Protein AF-A0A350EQJ4-F1 (afdb_monomer_lite)

Sequence (395 aa):
MIFDGDCDFCRFWIERWRRWAPAEMDFAPFQDESLRSRFPEITVERCERAVQLVGTDGRVLSGAEAVFQSVAATRWLGWLARAYRAIPLVAPTTERAYAFVASHRPAFSRINRCIWGTNPEPPRYERTTVCFIRAVALVFLVAFVSLWTQIHGLVGEQGILPAERFMTAVGPYFDQNGAGLGRYWRLPTLGWLAAGDGALHFYCLLGVIGSLAVLAGWFPAIGLFVCWLTYLSLTLLGQDFLSFQWDILLLETGFLACLVAPWSSRLKVSAGVRMFGGILLVRWLLFRLMLESGVVKLTSGDLTWRNLTALQFHFETQPLPTWLGWHAHHLPQWLLKSATVVMYGIELVVPLLIFAPRRLRLFAASVLALFQLAIMATGNYGFFNVLTLVLCLAL

Foldseek 3Di:
DEAAPVQLQGVLVVVLVCVQFDPPDDYDYPPDPVVCVVCVVDDPVQRLQFGWDQDPVRDIDTWVLNVLVRCCPRPVSVVSNVCCVPPPPNVVVRRVVRNVCSVVRVVVSVVCCQFANSHSDDDDLLVLLLLLLLLLLVLLLLVLVVCLVCVCQQAAPVHPNDLLVVLVVVVVVCVVVVCVVVSCVVQVAPVPVPRHPVVLNVLSVLSNVLSVCVNVFFQSLVSLVSSLRSLSNCLSSSPPNNPDPQSVLSNQSSVLSSQLADRDGGRGDDDDPSNVVSLVSLLVSLLCVLQVVLVCLVVVPDVCLVVLNVQLCCLVPDAAFDPVSVVSNPDDRVVSSVVSVVSNCLRNPLSVQCPGHDVSNVVSLVSLLVVLVVCVNTHDPDCRSVSSNSSSSSD

Structure (mmCIF, N/CA/C/O backbone):
data_AF-A0A350EQJ4-F1
#
_entry.id   AF-A0A350EQJ4-F1
#
loop_
_atom_site.group_PDB
_atom_site.id
_atom_site.type_symbol
_atom_site.label_atom_id
_atom_site.label_alt_id
_atom_site.label_comp_id
_atom_site.label_asym_id
_atom_site.label_entity_id
_atom_site.label_seq_id
_atom_site.pdbx_PDB_ins_code
_atom_site.Cartn_x
_atom_site.Cartn_y
_atom_site.Cartn_z
_atom_site.occupancy
_atom_site.B_iso_or_equiv
_atom_site.auth_seq_id
_atom_site.auth_comp_id
_atom_site.auth_asym_id
_atom_site.auth_atom_id
_atom_site.pdbx_PDB_model_num
ATOM 1 N N . MET A 1 1 ? -17.393 10.376 34.094 1.00 89.31 1 MET A N 1
ATOM 2 C CA . MET A 1 1 ? -18.390 9.564 33.366 1.00 89.31 1 MET A CA 1
ATOM 3 C C . MET A 1 1 ? -18.598 8.260 34.099 1.00 89.31 1 MET A C 1
ATOM 5 O O . MET A 1 1 ? -17.638 7.560 34.404 1.00 89.31 1 MET A O 1
ATOM 9 N N . ILE A 1 2 ? -19.859 7.973 34.379 1.00 91.25 2 ILE A N 1
ATOM 10 C CA . ILE A 1 2 ? -20.321 6.782 35.072 1.00 91.25 2 ILE A CA 1
ATOM 11 C C . ILE A 1 2 ? -20.882 5.818 34.029 1.00 91.25 2 ILE A C 1
ATOM 13 O O . ILE A 1 2 ? -21.624 6.227 33.131 1.00 91.25 2 ILE A O 1
ATOM 17 N N . PHE A 1 3 ? -20.494 4.551 34.116 1.00 91.50 3 PHE A N 1
ATOM 18 C CA . PHE A 1 3 ? -20.873 3.519 33.154 1.00 91.50 3 PHE A CA 1
ATOM 19 C C . PHE A 1 3 ? -21.178 2.193 33.851 1.00 91.50 3 PHE A C 1
ATOM 21 O O . PHE A 1 3 ? -20.878 2.009 35.026 1.00 91.50 3 PHE A O 1
ATOM 28 N N . ASP A 1 4 ? -21.769 1.263 33.107 1.00 90.44 4 ASP A N 1
ATOM 29 C CA . ASP A 1 4 ? -22.032 -0.094 33.579 1.00 90.44 4 ASP A CA 1
ATOM 30 C C . ASP A 1 4 ? -20.752 -0.939 33.576 1.00 90.44 4 ASP A C 1
ATOM 32 O O . ASP A 1 4 ? -20.253 -1.330 32.514 1.00 90.44 4 ASP A O 1
ATOM 36 N N . GLY A 1 5 ? -20.224 -1.187 34.778 1.00 86.31 5 GLY A N 1
ATOM 37 C CA . GLY A 1 5 ? -19.010 -1.954 35.012 1.00 86.31 5 GLY A CA 1
ATOM 38 C C . GLY A 1 5 ? -19.145 -3.442 34.716 1.00 86.31 5 GLY A C 1
ATOM 39 O O . GLY A 1 5 ? -18.130 -4.057 34.407 1.00 86.31 5 GLY A O 1
ATOM 40 N N . ASP A 1 6 ? -20.351 -4.011 34.727 1.00 88.19 6 ASP A N 1
ATOM 41 C CA . ASP A 1 6 ? -20.592 -5.437 34.467 1.00 88.19 6 ASP A CA 1
ATOM 42 C C . ASP A 1 6 ? -20.811 -5.730 32.977 1.00 88.19 6 ASP A C 1
ATOM 44 O O . ASP A 1 6 ? -20.616 -6.855 32.507 1.00 88.19 6 ASP A O 1
ATOM 48 N N . CYS A 1 7 ? -21.131 -4.702 32.190 1.00 87.94 7 CYS A N 1
ATOM 49 C CA . CYS A 1 7 ? -21.315 -4.818 30.752 1.00 87.94 7 CYS A CA 1
ATOM 50 C C . CYS A 1 7 ? -19.981 -4.861 29.984 1.00 87.94 7 CYS A C 1
ATOM 52 O O . CYS A 1 7 ? -19.273 -3.858 29.855 1.00 87.94 7 CYS A O 1
ATOM 54 N N . ASP A 1 8 ? -19.697 -6.002 29.345 1.00 87.25 8 ASP A N 1
ATOM 55 C CA . ASP A 1 8 ? -18.541 -6.194 28.450 1.00 87.25 8 ASP A CA 1
ATOM 56 C C . ASP A 1 8 ? -18.416 -5.111 27.370 1.00 87.25 8 ASP A C 1
ATOM 58 O O . ASP A 1 8 ? -17.316 -4.642 27.072 1.00 87.25 8 ASP A O 1
ATOM 62 N N . PHE A 1 9 ? -19.542 -4.720 26.763 1.00 88.75 9 PHE A N 1
ATOM 63 C CA . PHE A 1 9 ? -19.559 -3.702 25.714 1.00 88.75 9 PHE A CA 1
ATOM 64 C C . PHE A 1 9 ? -19.152 -2.334 26.274 1.00 88.75 9 PHE A C 1
ATOM 66 O O . PHE A 1 9 ? -18.303 -1.662 25.689 1.00 88.75 9 PHE A O 1
ATOM 73 N N . CYS A 1 10 ? -19.715 -1.944 27.422 1.00 87.75 10 CYS A N 1
ATOM 74 C CA . CYS A 1 10 ? -19.405 -0.676 28.079 1.00 87.75 10 CYS A CA 1
ATOM 75 C C . CYS A 1 10 ? -17.935 -0.632 28.506 1.00 87.75 10 CYS A C 1
ATOM 77 O O . CYS A 1 10 ? -17.233 0.308 28.140 1.00 87.75 10 CYS A O 1
ATOM 79 N N . ARG A 1 11 ? -17.442 -1.680 29.182 1.00 89.94 11 ARG A N 1
ATOM 80 C CA . ARG A 1 11 ? -16.031 -1.791 29.585 1.00 89.94 11 ARG A CA 1
ATOM 81 C C . ARG A 1 11 ? -15.078 -1.638 28.402 1.00 89.94 11 ARG A C 1
ATOM 83 O O . ARG A 1 11 ? -14.141 -0.847 28.471 1.00 89.94 11 ARG A O 1
ATOM 90 N N . PHE A 1 12 ? -15.335 -2.357 27.306 1.00 88.25 12 PHE A N 1
ATOM 91 C CA . PHE A 1 12 ? -14.482 -2.315 26.118 1.00 88.25 12 PHE A CA 1
ATOM 92 C C . PHE A 1 12 ? -14.348 -0.895 25.552 1.00 88.25 12 PHE A C 1
ATOM 94 O O . PHE A 1 12 ? -13.240 -0.436 25.262 1.00 88.25 12 PHE A O 1
ATOM 101 N N . TRP A 1 13 ? -15.474 -0.195 25.386 1.00 88.44 13 TRP A N 1
ATOM 102 C CA . TRP A 1 13 ? -15.467 1.142 24.800 1.00 88.44 13 TRP A CA 1
ATOM 103 C C . TRP A 1 13 ? -14.927 2.194 25.757 1.00 88.44 13 TRP A C 1
ATOM 105 O O . TRP A 1 13 ? -14.176 3.050 25.303 1.00 88.44 13 TRP A O 1
ATOM 115 N N . ILE A 1 14 ? -15.227 2.110 27.055 1.00 88.69 14 ILE A N 1
ATOM 116 C CA . ILE A 1 14 ? -14.710 3.051 28.057 1.00 88.69 14 ILE A CA 1
ATOM 117 C C . ILE A 1 14 ? -13.189 2.948 28.180 1.00 88.69 14 ILE A C 1
ATOM 119 O O . ILE A 1 14 ? -12.514 3.975 28.182 1.00 88.69 14 ILE A O 1
ATOM 123 N N . GLU A 1 15 ? -12.628 1.737 28.183 1.00 88.06 15 GLU A N 1
ATOM 124 C CA . GLU A 1 15 ? -11.174 1.550 28.252 1.00 88.06 15 GLU A CA 1
ATOM 125 C C . GLU A 1 15 ? -10.463 2.156 27.031 1.00 88.06 15 GLU A C 1
ATOM 127 O O . GLU A 1 15 ? -9.407 2.786 27.131 1.00 88.06 15 GLU A O 1
ATOM 132 N N . ARG A 1 16 ? -11.083 2.038 25.852 1.00 85.06 16 ARG A N 1
ATOM 133 C CA . ARG A 1 16 ? -10.594 2.685 24.633 1.00 85.06 16 ARG A CA 1
ATOM 134 C C . ARG A 1 16 ? -10.750 4.206 24.689 1.00 85.06 16 ARG A C 1
ATOM 136 O O . ARG A 1 16 ? -9.845 4.934 24.282 1.00 85.06 16 ARG A O 1
ATOM 143 N N . TRP A 1 17 ? -11.892 4.670 25.185 1.00 84.38 17 TRP A N 1
ATOM 144 C CA . TRP A 1 17 ? -12.268 6.076 25.282 1.00 84.38 17 TRP A CA 1
ATOM 145 C C . TRP A 1 17 ? -11.368 6.854 26.240 1.00 84.38 17 TRP A C 1
ATOM 147 O O . TRP A 1 17 ? -10.950 7.965 25.920 1.00 84.38 17 TRP A O 1
ATOM 157 N N . ARG A 1 18 ? -10.987 6.240 27.367 1.00 84.94 18 ARG A N 1
ATOM 158 C CA . ARG A 1 18 ? -10.096 6.809 28.388 1.00 84.94 18 ARG A CA 1
ATOM 159 C C . ARG A 1 18 ? -8.765 7.312 27.809 1.00 84.94 18 ARG A C 1
ATOM 161 O O . ARG A 1 18 ? -8.182 8.238 28.353 1.00 84.94 18 ARG A O 1
ATOM 168 N N . ARG A 1 19 ? -8.300 6.762 26.678 1.00 77.44 19 ARG A N 1
ATOM 169 C CA . ARG A 1 19 ? -7.061 7.198 25.999 1.00 77.44 19 ARG A CA 1
ATOM 170 C C . ARG A 1 19 ? -7.214 8.447 25.126 1.00 77.44 19 ARG A C 1
ATOM 172 O O . ARG A 1 19 ? -6.205 9.034 24.744 1.00 77.44 19 ARG A O 1
ATOM 179 N N . TRP A 1 20 ? -8.435 8.808 24.739 1.00 74.94 20 TRP A N 1
ATOM 180 C CA . TRP A 1 20 ? -8.726 9.997 23.921 1.00 74.94 20 TRP A CA 1
ATOM 181 C C . TRP A 1 20 ? -9.445 11.094 24.703 1.00 74.94 20 TRP A C 1
ATOM 183 O O . TRP A 1 20 ? -9.508 12.236 24.238 1.00 74.94 20 TRP A O 1
ATOM 193 N N . ALA A 1 21 ? -10.000 10.736 25.858 1.00 79.06 21 ALA A N 1
ATOM 194 C CA . ALA A 1 21 ? -10.631 11.667 26.766 1.00 79.06 21 ALA A CA 1
ATOM 195 C C . ALA A 1 21 ? -9.612 12.682 27.318 1.00 79.06 21 ALA A C 1
ATOM 197 O O . ALA A 1 21 ? -8.426 12.358 27.445 1.00 79.06 21 ALA A O 1
ATOM 198 N N . PRO A 1 22 ? -10.055 13.906 27.649 1.00 78.56 22 PRO A N 1
ATOM 199 C CA . PRO A 1 22 ? -9.240 14.859 28.395 1.00 78.56 22 PRO A CA 1
ATOM 200 C C . PRO A 1 22 ? -8.742 14.252 29.714 1.00 78.56 22 PRO A C 1
ATOM 202 O O . PRO A 1 22 ? -9.463 13.484 30.346 1.00 78.56 22 PRO A O 1
ATOM 205 N N . ALA A 1 23 ? -7.540 14.632 30.156 1.00 78.44 23 ALA A N 1
ATOM 206 C CA . ALA A 1 23 ? -6.953 14.130 31.406 1.00 78.44 23 ALA A CA 1
ATOM 207 C C . ALA A 1 23 ? -7.792 14.468 32.656 1.00 78.44 23 ALA A C 1
ATOM 209 O O . ALA A 1 23 ? -7.702 13.779 33.662 1.00 78.44 23 ALA A O 1
ATOM 210 N N . GLU A 1 24 ? -8.622 15.508 32.570 1.00 82.62 24 GLU A N 1
ATOM 211 C CA . GLU A 1 24 ? -9.540 15.977 33.617 1.00 82.62 24 GLU A CA 1
ATOM 212 C C . GLU A 1 24 ? -10.809 15.112 33.743 1.00 82.62 24 GLU A C 1
ATOM 214 O O . GLU A 1 24 ? -11.639 15.343 34.619 1.00 82.62 24 GLU A O 1
ATOM 219 N N . MET A 1 25 ? -11.006 14.146 32.839 1.00 85.88 25 MET A N 1
ATOM 220 C CA . MET A 1 25 ? -12.210 13.328 32.790 1.00 85.88 25 MET A CA 1
ATOM 221 C C . MET A 1 25 ? -12.006 11.977 33.480 1.00 85.88 25 MET A C 1
ATOM 223 O O . MET A 1 25 ? -11.350 11.079 32.950 1.00 85.88 25 MET A O 1
ATOM 227 N N . ASP A 1 26 ? -12.686 11.793 34.608 1.00 88.62 26 ASP A N 1
ATOM 228 C CA . ASP A 1 26 ? -12.694 10.522 35.331 1.00 88.62 26 ASP A CA 1
ATOM 229 C C . ASP A 1 26 ? -13.710 9.526 34.762 1.00 88.62 26 ASP A C 1
ATOM 231 O O . ASP A 1 26 ? -14.783 9.896 34.278 1.00 88.62 26 ASP A O 1
ATOM 235 N N . PHE A 1 27 ? -13.399 8.234 34.876 1.00 90.00 27 PHE A N 1
ATOM 236 C CA . PHE A 1 27 ? -14.285 7.128 34.501 1.00 90.00 27 PHE A CA 1
ATOM 237 C C . PHE A 1 27 ? -14.436 6.179 35.678 1.00 90.00 27 PHE A C 1
ATOM 239 O O . PHE A 1 27 ? -13.422 5.678 36.166 1.00 90.00 27 PHE A O 1
ATOM 246 N N . ALA A 1 28 ? -15.675 5.902 36.081 1.00 91.00 28 ALA A N 1
ATOM 247 C CA . ALA A 1 28 ? -15.968 5.016 37.200 1.00 91.00 28 ALA A CA 1
ATOM 248 C C . ALA A 1 28 ? -17.198 4.130 36.910 1.00 91.00 28 ALA A C 1
ATOM 250 O O . ALA A 1 28 ? -18.168 4.613 36.316 1.00 91.00 28 ALA A O 1
ATOM 251 N N . PRO A 1 29 ? -17.165 2.838 37.274 1.00 92.50 29 PRO A N 1
ATOM 252 C CA . PRO A 1 29 ? -18.330 1.966 37.167 1.00 92.50 29 PRO A CA 1
ATOM 253 C C . PRO A 1 29 ? -19.371 2.354 38.225 1.00 92.50 29 PRO A C 1
ATOM 255 O O . PRO A 1 29 ? -18.998 2.660 39.353 1.00 92.50 29 PRO A O 1
ATOM 258 N N . PHE A 1 30 ? -20.669 2.321 37.909 1.00 89.19 30 PHE A N 1
ATOM 259 C CA . PHE A 1 30 ? -21.712 2.685 38.889 1.00 89.19 30 PHE A CA 1
ATOM 260 C C . PHE A 1 30 ? -21.791 1.722 40.089 1.00 89.19 30 PHE A C 1
ATOM 262 O O . PHE A 1 30 ? -22.395 2.057 41.105 1.00 89.19 30 PHE A O 1
ATOM 269 N N . GLN A 1 31 ? -21.191 0.534 39.962 1.00 90.00 31 GLN A N 1
ATOM 270 C CA . GLN A 1 31 ? -21.016 -0.454 41.025 1.00 90.00 31 GLN A CA 1
ATOM 271 C C . GLN A 1 31 ? -20.083 0.034 42.153 1.00 90.00 31 GLN A C 1
ATOM 273 O O . GLN A 1 31 ? -20.064 -0.570 43.220 1.00 90.00 31 GLN A O 1
ATOM 278 N N . ASP A 1 32 ? -19.309 1.103 41.936 1.00 87.25 32 ASP A N 1
ATOM 279 C CA . ASP A 1 32 ? -18.455 1.708 42.960 1.00 87.25 32 ASP A CA 1
ATOM 280 C C . ASP A 1 32 ? -19.305 2.405 44.040 1.00 87.25 32 ASP A C 1
ATOM 282 O O . ASP A 1 32 ? -20.003 3.389 43.778 1.00 87.25 32 ASP A O 1
ATOM 286 N N . GLU A 1 33 ? -19.234 1.906 45.277 1.00 81.12 33 GLU A N 1
ATOM 287 C CA . GLU A 1 33 ? -19.992 2.430 46.421 1.00 81.12 33 GLU A CA 1
ATOM 288 C C . GLU A 1 33 ? -19.678 3.901 46.728 1.00 81.12 33 GLU A C 1
ATOM 290 O O . GLU A 1 33 ? -20.554 4.632 47.201 1.00 81.12 33 GLU A O 1
ATOM 295 N N . SER A 1 34 ? -18.470 4.373 46.398 1.00 82.06 34 SER A N 1
ATOM 296 C CA . SER A 1 34 ? -18.069 5.766 46.618 1.00 82.06 34 SER A CA 1
ATOM 297 C C . SER A 1 34 ? -18.814 6.760 45.720 1.00 82.06 34 SER A C 1
ATOM 299 O O . SER A 1 34 ? -18.901 7.946 46.044 1.00 82.06 34 SER A O 1
ATOM 301 N N . LEU A 1 35 ? -19.397 6.308 44.602 1.00 82.25 35 LEU A N 1
ATOM 302 C CA . LEU A 1 35 ? -20.196 7.174 43.733 1.00 82.25 35 LEU A CA 1
ATOM 303 C C . LEU A 1 35 ? -21.562 7.491 44.336 1.00 82.25 35 LEU A C 1
ATOM 305 O O . LEU A 1 35 ? -22.054 8.599 44.138 1.00 82.25 35 LEU A O 1
ATOM 309 N N . ARG A 1 36 ? -22.156 6.563 45.099 1.00 75.62 36 ARG A N 1
ATOM 310 C CA . ARG A 1 36 ? -23.474 6.770 45.725 1.00 75.62 36 ARG A CA 1
ATOM 311 C C . ARG A 1 36 ? -23.440 7.856 46.795 1.00 75.62 36 ARG A C 1
ATOM 313 O O . ARG A 1 36 ? -24.416 8.579 46.953 1.00 75.62 36 ARG A O 1
ATOM 320 N N . SER A 1 37 ? -22.321 7.980 47.510 1.00 79.12 37 SER A N 1
ATOM 321 C CA . SER A 1 37 ? -22.125 9.049 48.494 1.00 79.12 37 SER A CA 1
ATOM 322 C C . SER A 1 37 ? -21.763 10.387 47.845 1.00 79.12 37 SER A C 1
ATOM 324 O O . SER A 1 37 ? -22.127 11.432 48.376 1.00 79.12 37 SER A O 1
ATOM 326 N N . ARG A 1 38 ? -21.073 10.368 46.696 1.00 82.69 38 ARG A N 1
ATOM 327 C CA . ARG A 1 38 ? -20.658 11.579 45.969 1.00 82.69 38 ARG A CA 1
ATOM 328 C C . ARG A 1 38 ? -21.755 12.190 45.092 1.00 82.69 38 ARG A C 1
ATOM 330 O O . ARG A 1 38 ? -21.761 13.406 44.946 1.00 82.69 38 ARG A O 1
ATOM 337 N N . PHE A 1 39 ? -22.637 11.372 44.513 1.00 84.38 39 PHE A N 1
ATOM 338 C CA . PHE A 1 39 ? -23.677 11.793 43.562 1.00 84.38 39 PHE A CA 1
ATOM 339 C C . PHE A 1 39 ? -25.019 11.085 43.847 1.00 84.38 39 PHE A C 1
ATOM 341 O O . PHE A 1 39 ? -25.434 10.207 43.081 1.00 84.38 39 PHE A O 1
ATOM 348 N N . PRO A 1 40 ? -25.705 11.418 44.957 1.00 78.75 40 PRO A N 1
ATOM 349 C CA . PRO A 1 40 ? -26.952 10.760 45.365 1.00 78.75 40 PRO A CA 1
ATOM 350 C C . PRO A 1 40 ? -28.108 10.932 44.362 1.00 78.75 40 PRO A C 1
ATOM 352 O O . PRO A 1 40 ? -29.033 10.123 44.335 1.00 78.75 40 PRO A O 1
ATOM 355 N N . GLU A 1 41 ? -28.061 11.955 43.508 1.00 81.94 41 GLU A N 1
ATOM 356 C CA . GLU A 1 41 ? -29.046 12.232 42.457 1.00 81.94 41 GLU A CA 1
ATOM 357 C C . GLU A 1 41 ? -29.022 11.238 41.277 1.00 81.94 41 GLU A C 1
ATOM 359 O O . GLU A 1 41 ? -29.921 11.249 40.426 1.00 81.94 41 GLU A O 1
ATOM 364 N N . ILE A 1 42 ? -28.009 10.368 41.201 1.00 84.31 42 ILE A N 1
ATOM 365 C CA . ILE A 1 42 ? -27.851 9.389 40.123 1.00 84.31 42 ILE A CA 1
ATOM 366 C C . ILE A 1 42 ? -28.347 8.023 40.596 1.00 84.31 42 ILE A C 1
ATOM 368 O O . ILE A 1 42 ? -27.667 7.308 41.330 1.00 84.31 42 ILE A O 1
ATOM 372 N N . THR A 1 43 ? -29.539 7.636 40.139 1.00 86.06 43 THR A N 1
ATOM 373 C CA . THR A 1 43 ? -30.118 6.336 40.494 1.00 86.06 43 THR A CA 1
ATOM 374 C C . THR A 1 43 ? -29.484 5.184 39.713 1.00 86.06 43 THR A C 1
ATOM 376 O O . THR A 1 43 ? -28.975 5.354 38.599 1.00 86.06 43 THR A O 1
ATOM 379 N N . VAL A 1 44 ? -29.547 3.980 40.286 1.00 84.31 44 VAL A N 1
ATOM 380 C CA . VAL A 1 44 ? -29.014 2.759 39.663 1.00 84.31 44 VAL A CA 1
ATOM 381 C C . VAL A 1 44 ? -29.716 2.475 38.333 1.00 84.31 44 VAL A C 1
ATOM 383 O O . VAL A 1 44 ? -29.048 2.191 37.343 1.00 84.31 44 VAL A O 1
ATOM 386 N N . GLU A 1 45 ? -31.035 2.669 38.253 1.00 84.88 45 GLU A N 1
ATOM 387 C CA . GLU A 1 45 ? -31.813 2.406 37.036 1.00 84.88 45 GLU A CA 1
ATOM 388 C C . GLU A 1 45 ? -31.390 3.319 35.875 1.00 84.88 45 GLU A C 1
ATOM 390 O O . GLU A 1 45 ? -31.434 2.924 34.705 1.00 84.88 45 GLU A O 1
ATOM 395 N N . ARG A 1 46 ? -30.966 4.556 36.176 1.00 86.94 46 ARG A N 1
ATOM 396 C CA . ARG A 1 46 ? -30.420 5.474 35.165 1.00 86.94 46 ARG A CA 1
ATOM 397 C C . ARG A 1 46 ? -29.090 4.964 34.617 1.00 86.94 46 ARG A C 1
ATOM 399 O O . ARG A 1 46 ? -28.917 4.950 33.397 1.00 86.94 46 ARG A O 1
ATOM 406 N N . CYS A 1 47 ? -28.195 4.510 35.491 1.00 84.75 47 CYS A N 1
ATOM 407 C CA . CYS A 1 47 ? -26.896 3.948 35.112 1.00 84.75 47 CYS A CA 1
ATOM 408 C C . CYS A 1 47 ? -27.020 2.625 34.340 1.00 84.75 47 CYS A C 1
ATOM 410 O O . CYS A 1 47 ? -26.274 2.392 33.386 1.00 84.75 47 CYS A O 1
ATOM 412 N N . GLU A 1 48 ? -27.994 1.783 34.692 1.00 85.31 48 GLU A N 1
ATOM 413 C CA . GLU A 1 48 ? -28.287 0.555 33.952 1.00 85.31 48 GLU A CA 1
ATOM 414 C C . GLU A 1 48 ? -28.756 0.863 32.530 1.00 85.31 48 GLU A C 1
ATOM 416 O O . GLU A 1 48 ? -28.304 0.226 31.578 1.00 85.31 48 GLU A O 1
ATOM 421 N N . ARG A 1 49 ? -29.603 1.884 32.342 1.00 87.25 49 ARG A N 1
ATOM 422 C CA . ARG A 1 49 ? -30.122 2.263 31.017 1.00 87.25 49 ARG A CA 1
ATOM 423 C C . ARG A 1 49 ? -29.092 2.971 30.145 1.00 87.25 49 ARG A C 1
ATOM 425 O O . ARG A 1 49 ? -29.017 2.686 28.948 1.00 87.25 49 ARG A O 1
ATOM 432 N N . ALA A 1 50 ? -28.287 3.864 30.714 1.00 90.19 50 ALA A N 1
ATOM 433 C CA . ALA A 1 50 ? -27.369 4.695 29.946 1.00 90.19 50 ALA A CA 1
ATOM 434 C C . ALA A 1 50 ? -26.165 5.178 30.762 1.00 90.19 50 ALA A C 1
ATOM 436 O O . ALA A 1 50 ? -26.227 5.321 31.981 1.00 90.19 50 ALA A O 1
ATOM 437 N N . VAL A 1 51 ? -25.082 5.509 30.056 1.00 91.75 51 VAL A N 1
ATOM 438 C CA . VAL A 1 51 ? -23.925 6.191 30.653 1.00 91.75 51 VAL A CA 1
ATOM 439 C C . VAL A 1 51 ? -24.329 7.587 31.120 1.00 91.75 51 VAL A C 1
ATOM 441 O O . VAL A 1 51 ? -25.132 8.253 30.463 1.00 91.75 51 VAL A O 1
ATOM 444 N N . GLN A 1 52 ? -23.747 8.025 32.234 1.00 92.50 52 GLN A N 1
ATOM 445 C CA . GLN A 1 52 ? -24.019 9.326 32.840 1.00 92.50 52 GLN A CA 1
ATOM 446 C C . GLN A 1 52 ? -22.744 10.177 32.843 1.00 92.50 52 GLN A C 1
ATOM 448 O O . GLN A 1 52 ? -21.660 9.709 33.205 1.00 92.50 52 GLN A O 1
ATOM 453 N N . LEU A 1 53 ? -22.845 11.440 32.442 1.00 91.00 53 LEU A N 1
ATOM 454 C CA . LEU A 1 53 ? -21.762 12.415 32.525 1.00 91.00 53 LEU A CA 1
ATOM 455 C C . LEU A 1 53 ? -22.158 13.512 33.508 1.00 91.00 53 LEU A C 1
ATOM 457 O O . LEU A 1 53 ? -23.116 14.236 33.265 1.00 91.00 53 LEU A O 1
ATOM 461 N N . VAL A 1 54 ? -21.393 13.639 34.588 1.00 90.44 54 VAL A N 1
ATOM 462 C CA . VAL A 1 54 ? -21.544 14.722 35.561 1.00 90.44 54 VAL A CA 1
ATOM 463 C C . VAL A 1 54 ? -20.595 15.847 35.174 1.00 90.44 54 VAL A C 1
ATOM 465 O O . VAL A 1 54 ? -19.384 15.629 35.087 1.00 90.44 54 VAL A O 1
ATOM 468 N N . GLY A 1 55 ? -21.150 17.018 34.875 1.00 86.25 55 GLY A N 1
ATOM 469 C CA . GLY A 1 55 ? -20.396 18.235 34.606 1.00 86.25 55 GLY A CA 1
ATOM 470 C C . GLY A 1 55 ? -19.874 18.885 35.887 1.00 86.25 55 GLY A C 1
ATOM 471 O O . GLY A 1 55 ? -20.388 18.653 36.980 1.00 86.25 55 GLY A O 1
ATOM 472 N N . THR A 1 56 ? -18.863 19.745 35.753 1.00 84.44 56 THR A N 1
ATOM 473 C CA . THR A 1 56 ? -18.346 20.566 36.864 1.00 84.44 56 THR A CA 1
ATOM 474 C C . THR A 1 56 ? -19.351 21.615 37.347 1.00 84.44 56 THR A C 1
ATOM 476 O O . THR A 1 56 ? -19.220 22.133 38.450 1.00 84.44 56 THR A O 1
ATOM 479 N N . ASP A 1 57 ? -20.370 21.901 36.537 1.00 84.19 57 ASP A N 1
ATOM 480 C CA . ASP A 1 57 ? -21.519 22.754 36.838 1.00 84.19 57 ASP A CA 1
ATOM 481 C C . ASP A 1 57 ? -22.661 22.008 37.558 1.00 84.19 57 ASP A C 1
ATOM 483 O O . ASP A 1 57 ? -23.721 22.586 37.792 1.00 84.19 57 ASP A O 1
ATOM 487 N N . GLY A 1 58 ? -22.470 20.723 37.883 1.00 81.44 58 GLY A N 1
ATOM 488 C CA . GLY A 1 58 ? -23.467 19.877 38.542 1.00 81.44 58 GLY A CA 1
ATOM 489 C C . GLY A 1 58 ? -24.551 19.329 37.609 1.00 81.44 58 GLY A C 1
ATOM 490 O O . GLY A 1 58 ? -25.469 18.651 38.070 1.00 81.44 58 GLY A O 1
ATOM 491 N N . ARG A 1 59 ? -24.482 19.582 36.292 1.00 88.25 59 ARG A N 1
ATOM 492 C CA . ARG A 1 59 ? -25.443 19.007 35.340 1.00 88.25 59 ARG A CA 1
ATOM 493 C C . ARG A 1 59 ? -25.131 17.538 35.077 1.00 88.25 59 ARG A C 1
ATOM 495 O O . ARG A 1 59 ? -23.994 17.182 34.774 1.00 88.25 59 ARG A O 1
ATOM 502 N N . VAL A 1 60 ? -26.163 16.697 35.123 1.00 88.88 60 VAL A N 1
ATOM 503 C CA . VAL A 1 60 ? -26.067 15.274 34.776 1.00 88.88 60 VAL A CA 1
ATOM 504 C C . VAL A 1 60 ? -26.662 15.055 33.390 1.00 88.88 60 VAL A C 1
ATOM 506 O O . VAL A 1 60 ? -27.865 15.214 33.187 1.00 88.88 60 VAL A O 1
ATOM 509 N N . LEU A 1 61 ? -25.806 14.690 32.440 1.00 91.56 61 LEU A N 1
ATOM 510 C CA . LEU A 1 61 ? -26.182 14.320 31.077 1.00 91.56 61 LEU A CA 1
ATOM 511 C C . LEU A 1 61 ? -26.232 12.796 30.961 1.00 91.56 61 LEU A C 1
ATOM 513 O O . LEU A 1 61 ? -25.454 12.099 31.612 1.00 91.56 61 LEU A O 1
ATOM 517 N N . SER A 1 62 ? -27.102 12.277 30.097 1.00 92.00 62 SER A N 1
ATOM 518 C CA . SER A 1 62 ? -27.328 10.837 29.923 1.00 92.00 62 SER A CA 1
ATOM 519 C C . SER A 1 62 ? -27.228 10.442 28.450 1.00 92.00 62 SER A C 1
ATOM 521 O O . SER A 1 62 ? -27.449 11.263 27.568 1.00 92.00 62 SER A O 1
ATOM 523 N N . GLY A 1 63 ? -26.938 9.171 28.174 1.00 90.88 63 GLY A N 1
ATOM 524 C CA . GLY A 1 63 ? -27.124 8.598 26.838 1.00 90.88 63 GLY A CA 1
ATOM 525 C C . GLY A 1 63 ? -26.156 9.142 25.791 1.00 90.88 63 GLY A C 1
ATOM 526 O O . GLY A 1 63 ? -24.950 9.233 26.043 1.00 90.88 63 GLY A O 1
ATOM 527 N N . ALA A 1 64 ? -26.667 9.465 24.600 1.00 89.56 64 ALA A N 1
ATOM 528 C CA . ALA A 1 64 ? -25.831 9.987 23.523 1.00 89.56 64 ALA A CA 1
ATOM 529 C C . ALA A 1 64 ? -25.302 11.388 23.867 1.00 89.56 64 ALA A C 1
ATOM 531 O O . ALA A 1 64 ? -24.125 11.656 23.628 1.00 89.56 64 ALA A O 1
ATOM 532 N N . GLU A 1 65 ? -26.107 12.245 24.499 1.00 91.50 65 GLU A N 1
ATOM 533 C CA . GLU A 1 65 ? -25.694 13.576 24.957 1.00 91.50 65 GLU A CA 1
ATOM 534 C C . GLU A 1 65 ? -24.450 13.516 25.856 1.00 91.50 65 GLU A C 1
ATOM 536 O O . GLU A 1 65 ? -23.485 14.252 25.635 1.00 91.50 65 GLU A O 1
ATOM 541 N N . ALA A 1 66 ? -24.418 12.579 26.811 1.00 89.94 66 ALA A N 1
ATOM 542 C CA . ALA A 1 66 ? -23.252 12.344 27.665 1.00 89.94 66 ALA A CA 1
ATOM 543 C C . ALA A 1 66 ? -21.998 11.969 26.851 1.00 89.94 66 ALA A C 1
ATOM 545 O O . ALA A 1 66 ? -20.899 12.460 27.118 1.00 89.94 66 ALA A O 1
ATOM 546 N N . VAL A 1 67 ? -22.154 11.122 25.829 1.00 89.31 67 VAL A N 1
ATOM 547 C CA . VAL A 1 67 ? -21.058 10.698 24.944 1.00 89.31 67 VAL A CA 1
ATOM 548 C C . VAL A 1 67 ? -20.560 11.870 24.091 1.00 89.31 67 VAL A C 1
ATOM 550 O O . VAL A 1 67 ? -19.360 12.151 24.086 1.00 89.31 67 VAL A O 1
ATOM 553 N N . PHE A 1 68 ? -21.453 12.603 23.424 1.00 88.62 68 PHE A N 1
ATOM 554 C CA . PHE A 1 68 ? -21.094 13.762 22.599 1.00 88.62 68 PHE A CA 1
ATOM 555 C C . PHE A 1 68 ? -20.443 14.874 23.420 1.00 88.62 68 PHE A C 1
ATOM 557 O O . PHE A 1 68 ? -19.432 15.438 22.996 1.00 88.62 68 PHE A O 1
ATOM 564 N N . GLN A 1 69 ? -20.969 15.170 24.607 1.00 88.19 69 GLN A N 1
ATOM 565 C CA . GLN A 1 69 ? -20.409 16.214 25.455 1.00 88.19 69 GLN A CA 1
ATOM 566 C C . GLN A 1 69 ? -19.045 15.815 26.031 1.00 88.19 69 GLN A C 1
ATOM 568 O O . GLN A 1 69 ? -18.171 16.669 26.174 1.00 88.19 69 GLN A O 1
ATOM 573 N N . SER A 1 70 ? -18.802 14.525 26.274 1.00 85.50 70 SER A N 1
ATOM 574 C CA . SER A 1 70 ? -17.498 14.069 26.770 1.00 85.50 70 SER A CA 1
ATOM 575 C C . SER A 1 70 ? -16.338 14.234 25.777 1.00 85.50 70 SER A C 1
ATOM 577 O O . SER A 1 70 ? -15.188 14.310 26.203 1.00 85.50 70 SER A O 1
ATOM 579 N N . VAL A 1 71 ? -16.610 14.363 24.469 1.00 80.94 71 VAL A N 1
ATOM 580 C CA . VAL A 1 71 ? -15.589 14.724 23.460 1.00 80.94 71 VAL A CA 1
ATOM 581 C C . VAL A 1 71 ? -15.556 16.213 23.118 1.00 80.94 71 VAL A C 1
ATOM 583 O O . VAL A 1 71 ? -14.771 16.625 22.262 1.00 80.94 71 VAL A O 1
ATOM 586 N N . ALA A 1 72 ? -16.387 17.043 23.756 1.00 81.62 72 ALA A N 1
ATOM 587 C CA . ALA A 1 72 ? -16.487 18.465 23.430 1.00 81.62 72 ALA A CA 1
ATOM 588 C C . ALA A 1 72 ? -15.155 19.208 23.635 1.00 81.62 72 ALA A C 1
ATOM 590 O O . ALA A 1 72 ? -14.803 20.074 22.833 1.00 81.62 72 ALA A O 1
ATOM 591 N N . ALA A 1 73 ? -14.399 18.830 24.670 1.00 70.12 73 ALA A N 1
ATOM 592 C CA . ALA A 1 73 ? -13.086 19.393 24.984 1.00 70.12 73 ALA A CA 1
ATOM 593 C C . ALA A 1 73 ? -11.947 18.820 24.113 1.00 70.12 73 ALA A C 1
ATOM 595 O O . ALA A 1 73 ? -10.834 19.346 24.098 1.00 70.12 73 ALA A O 1
ATOM 596 N N . THR A 1 74 ? -12.202 17.759 23.343 1.00 74.38 74 THR A N 1
ATOM 597 C CA . THR A 1 74 ? -11.195 17.139 22.481 1.00 74.38 74 THR A CA 1
ATOM 598 C C . THR A 1 74 ? -11.038 17.942 21.184 1.00 74.38 74 THR A C 1
ATOM 600 O O . THR A 1 74 ? -11.960 18.024 20.371 1.00 74.38 74 THR A O 1
ATOM 603 N N . ARG A 1 75 ? -9.835 18.483 20.931 1.00 66.81 75 ARG A N 1
ATOM 604 C CA . ARG A 1 75 ? -9.553 19.449 19.841 1.00 66.81 75 ARG A CA 1
ATOM 605 C C . ARG A 1 75 ? -10.008 19.022 18.433 1.00 66.81 75 ARG A C 1
ATOM 607 O O . ARG A 1 75 ? -10.302 19.878 17.609 1.00 66.81 75 ARG A O 1
ATOM 614 N N . TRP A 1 76 ? -10.061 17.719 18.147 1.00 72.00 76 TRP A N 1
ATOM 615 C CA . TRP A 1 76 ? -10.441 17.167 16.836 1.00 72.00 76 TRP A CA 1
ATOM 616 C C . TRP A 1 76 ? -11.874 16.607 16.775 1.00 72.00 76 TRP A C 1
ATOM 618 O O . TRP A 1 76 ? -12.397 16.414 15.680 1.00 72.00 76 TRP A O 1
ATOM 628 N N . LEU A 1 77 ? -12.531 16.389 17.921 1.00 79.62 77 LEU A N 1
ATOM 629 C CA . LEU A 1 77 ? -13.887 15.823 18.010 1.00 79.62 77 LEU A CA 1
ATOM 630 C C . LEU A 1 77 ? -14.928 16.815 18.544 1.00 79.62 77 LEU A C 1
ATOM 632 O O . LEU A 1 77 ? -16.119 16.548 18.437 1.00 79.62 77 LEU A O 1
ATOM 636 N N . GLY A 1 78 ? -14.528 17.991 19.037 1.00 79.44 78 GLY A N 1
ATOM 637 C CA . GLY A 1 78 ? -15.459 18.980 19.595 1.00 79.44 78 GLY A CA 1
ATOM 638 C C . GLY A 1 78 ? -16.511 19.508 18.608 1.00 79.44 78 GLY A C 1
ATOM 639 O O . GLY A 1 78 ? -17.543 20.043 19.013 1.00 79.44 78 GLY A O 1
ATOM 640 N N . TRP A 1 79 ? -16.304 19.334 17.297 1.00 85.69 79 TRP A N 1
ATOM 641 C CA . TRP A 1 79 ? -17.334 19.616 16.292 1.00 85.69 79 TRP A CA 1
ATOM 642 C C . TRP A 1 79 ? -18.533 18.662 16.387 1.00 85.69 79 TRP A C 1
ATOM 644 O O . TRP A 1 79 ? -19.639 19.088 16.072 1.00 85.69 79 TRP A O 1
ATOM 654 N N . LEU A 1 80 ? -18.356 17.429 16.878 1.00 87.44 80 LEU A N 1
ATOM 655 C CA . LEU A 1 80 ? -19.444 16.468 17.082 1.00 87.44 80 LEU A CA 1
ATOM 656 C C . LEU A 1 80 ? -20.430 16.970 18.141 1.00 87.44 80 LEU A C 1
ATOM 658 O O . LEU A 1 80 ? -21.636 16.952 17.919 1.00 87.44 80 LEU A O 1
ATOM 662 N N . ALA A 1 81 ? -19.922 17.503 19.255 1.00 86.38 81 ALA A N 1
ATOM 663 C CA . ALA A 1 81 ? -20.749 18.114 20.297 1.00 86.38 81 ALA A CA 1
ATOM 664 C C . ALA A 1 81 ? -21.487 19.371 19.800 1.00 86.38 81 ALA A C 1
ATOM 666 O O . ALA A 1 81 ? -22.583 19.694 20.262 1.00 86.38 81 ALA A O 1
ATOM 667 N N . ARG A 1 82 ? -20.890 20.110 18.853 1.00 87.81 82 ARG A N 1
ATOM 668 C CA . ARG A 1 82 ? -21.563 21.233 18.178 1.00 87.81 82 ARG A CA 1
ATOM 669 C C . ARG A 1 82 ? -22.636 20.737 17.215 1.00 87.81 82 ARG A C 1
ATOM 671 O O . ARG A 1 82 ? -23.735 21.270 17.244 1.00 87.81 82 ARG A O 1
ATOM 678 N N . ALA A 1 83 ? -22.353 19.705 16.423 1.00 88.75 83 ALA A N 1
ATOM 679 C CA . ALA A 1 83 ? -23.306 19.105 15.494 1.00 88.75 83 ALA A CA 1
ATOM 680 C C . ALA A 1 83 ? -24.532 18.534 16.220 1.00 88.75 83 ALA A C 1
ATOM 682 O O . ALA A 1 83 ? -25.652 18.775 15.782 1.00 88.75 83 ALA A O 1
ATOM 683 N N . TYR A 1 84 ? -24.326 17.868 17.362 1.00 90.75 84 TYR A N 1
ATOM 684 C CA . TYR A 1 84 ? -25.401 17.365 18.222 1.00 90.75 84 TYR A CA 1
ATOM 685 C C . TYR A 1 84 ? -26.383 18.469 18.642 1.00 90.75 84 TYR A C 1
ATOM 687 O O . TYR A 1 84 ? -27.590 18.257 18.620 1.00 90.75 84 TYR A O 1
ATOM 695 N N . ARG A 1 85 ? -25.871 19.665 18.969 1.00 88.31 85 ARG A N 1
ATOM 696 C CA . ARG A 1 85 ? -26.685 20.815 19.402 1.00 88.31 85 ARG A CA 1
ATOM 697 C C . ARG A 1 85 ? -27.244 21.652 18.251 1.00 88.31 85 ARG A C 1
ATOM 699 O O . ARG A 1 85 ? -28.317 22.223 18.388 1.00 88.31 85 ARG A O 1
ATOM 706 N N . ALA A 1 86 ? -26.507 21.769 17.148 1.00 90.81 86 ALA A N 1
ATOM 707 C CA . ALA A 1 86 ? -26.827 22.690 16.059 1.00 90.81 86 ALA A CA 1
ATOM 708 C C . ALA A 1 86 ? -27.688 22.064 14.954 1.00 90.81 86 ALA A C 1
ATOM 710 O O . ALA A 1 86 ? -28.400 22.788 14.264 1.00 90.81 86 ALA A O 1
ATOM 711 N N . ILE A 1 87 ? -27.615 20.743 14.751 1.00 91.44 87 ILE A N 1
ATOM 712 C CA . ILE A 1 87 ? -28.317 20.062 13.660 1.00 91.44 87 ILE A CA 1
ATOM 713 C C . ILE A 1 87 ? -29.561 19.358 14.226 1.00 91.44 87 ILE A C 1
ATOM 715 O O . ILE A 1 87 ? -29.410 18.375 14.956 1.00 91.44 87 ILE A O 1
ATOM 719 N N . PRO A 1 88 ? -30.787 19.776 13.848 1.00 88.50 88 PRO A N 1
ATOM 720 C CA . PRO A 1 88 ? -32.031 19.295 14.462 1.00 88.50 88 PRO A CA 1
ATOM 721 C C . PRO A 1 88 ? -32.241 17.777 14.418 1.00 88.50 88 PRO A C 1
ATOM 723 O O . PRO A 1 88 ? -32.901 17.214 15.285 1.00 88.50 88 PRO A O 1
ATOM 726 N N . LEU A 1 89 ? -31.680 17.096 13.415 1.00 92.56 89 LEU A N 1
ATOM 727 C CA . LEU A 1 89 ? -31.820 15.648 13.256 1.00 92.56 89 LEU A CA 1
ATOM 728 C C . LEU A 1 89 ? -30.770 14.842 14.026 1.00 92.56 89 LEU A C 1
ATOM 730 O O . LEU A 1 89 ? -30.996 13.660 14.274 1.00 92.56 89 LEU A O 1
ATOM 734 N N . VAL A 1 90 ? -29.636 15.428 14.421 1.00 90.31 90 VAL A N 1
ATOM 735 C CA . VAL A 1 90 ? -28.523 14.657 15.003 1.00 90.31 90 VAL A CA 1
ATOM 736 C C . VAL A 1 90 ? -28.871 14.159 16.400 1.00 90.31 90 VAL A C 1
ATOM 738 O O . VAL A 1 90 ? -28.744 12.965 16.657 1.00 90.31 90 VAL A O 1
ATOM 741 N N . ALA A 1 91 ? -29.374 15.024 17.281 1.00 90.69 91 ALA A N 1
ATOM 742 C CA . ALA A 1 91 ? -29.774 14.616 18.625 1.00 90.69 91 ALA A CA 1
ATOM 743 C C . ALA A 1 91 ? -30.809 13.466 18.638 1.00 90.69 91 ALA A C 1
ATOM 745 O O . ALA A 1 91 ? -30.501 12.400 19.171 1.00 90.69 91 ALA A O 1
ATOM 746 N N . PRO A 1 92 ? -31.988 13.573 17.988 1.00 92.38 92 PRO A N 1
ATOM 747 C CA . PRO A 1 92 ? -32.991 12.508 18.052 1.00 92.38 92 PRO A CA 1
ATOM 748 C C . PRO A 1 92 ? -32.548 11.211 17.363 1.00 92.38 92 PRO A C 1
ATOM 750 O O . PRO A 1 92 ? -32.931 10.125 17.799 1.00 92.38 92 PRO A O 1
ATOM 753 N N . THR A 1 93 ? -31.752 11.285 16.291 1.00 92.19 93 THR A N 1
ATOM 754 C CA . THR A 1 93 ? -31.262 10.077 15.601 1.00 92.19 93 THR A CA 1
ATOM 755 C C . THR A 1 93 ? -30.209 9.348 16.424 1.00 92.19 93 THR A C 1
ATOM 757 O O . THR A 1 93 ? -30.286 8.128 16.570 1.00 92.19 93 THR A O 1
ATOM 760 N N . THR A 1 94 ? -29.258 10.081 16.998 1.00 92.12 94 THR A N 1
ATOM 761 C CA . THR A 1 94 ? -28.186 9.495 17.808 1.00 92.12 94 THR A CA 1
ATOM 762 C C . THR A 1 94 ? -28.687 8.968 19.147 1.00 92.12 94 THR A C 1
ATOM 764 O O . THR A 1 94 ? -28.238 7.902 19.557 1.00 92.12 94 THR A O 1
ATOM 767 N N . GLU A 1 95 ? -29.675 9.611 19.775 1.00 93.25 95 GLU A N 1
ATOM 768 C CA . GLU A 1 95 ? -30.329 9.082 20.979 1.00 93.25 95 GLU A CA 1
ATOM 769 C C . GLU A 1 95 ? -31.116 7.799 20.693 1.00 93.25 95 GLU A C 1
ATOM 771 O O . GLU A 1 95 ? -30.994 6.818 21.427 1.00 93.25 95 GLU A O 1
ATOM 776 N N . ARG A 1 96 ? -31.862 7.735 19.579 1.00 93.69 96 ARG A N 1
ATOM 777 C CA . ARG A 1 96 ? -32.535 6.489 19.163 1.00 93.69 96 ARG A CA 1
ATOM 778 C C . ARG A 1 96 ? -31.536 5.370 18.885 1.00 93.69 96 ARG A C 1
ATOM 780 O O . ARG A 1 96 ? -31.748 4.240 19.322 1.00 93.69 96 ARG A O 1
ATOM 787 N N . ALA A 1 97 ? -30.447 5.681 18.184 1.00 91.19 97 ALA A N 1
ATOM 788 C CA . ALA A 1 97 ? -29.383 4.722 17.916 1.00 91.19 97 ALA A CA 1
ATOM 789 C C . ALA A 1 97 ? -28.721 4.243 19.218 1.00 91.19 97 ALA A C 1
ATOM 791 O O . ALA A 1 97 ? -28.527 3.041 19.402 1.00 91.19 97 ALA A O 1
ATOM 792 N N . TYR A 1 98 ? -28.437 5.160 20.148 1.00 92.94 98 TYR A N 1
ATOM 793 C CA . TYR A 1 98 ? -27.890 4.834 21.462 1.00 92.94 98 TYR A CA 1
ATOM 794 C C . TYR A 1 98 ? -28.837 3.922 22.245 1.00 92.94 98 TYR A C 1
ATOM 796 O O . TYR A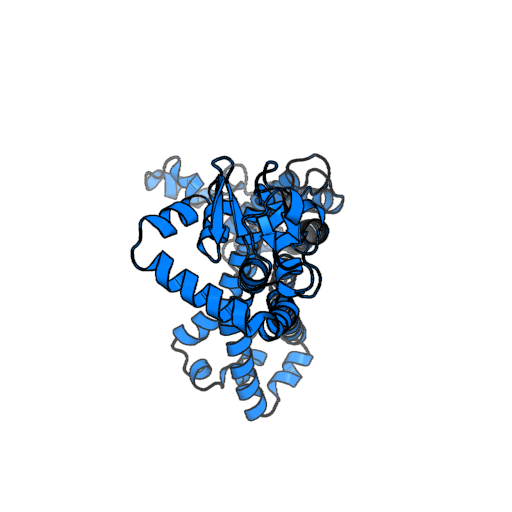 1 98 ? -28.409 2.872 22.719 1.00 92.94 98 TYR A O 1
ATOM 804 N N . ALA A 1 99 ? -30.124 4.267 22.339 1.00 92.06 99 ALA A N 1
ATOM 805 C CA . ALA A 1 99 ? -31.125 3.473 23.048 1.00 92.06 99 ALA A CA 1
ATOM 806 C C . ALA A 1 99 ? -31.281 2.064 22.447 1.00 92.06 99 ALA A C 1
ATOM 808 O O . ALA A 1 99 ? -31.400 1.076 23.179 1.00 92.06 99 ALA A O 1
ATOM 809 N N . PHE A 1 100 ? -31.211 1.942 21.119 1.00 93.00 100 PHE A N 1
ATOM 810 C CA . PHE A 1 100 ? -31.216 0.648 20.437 1.00 93.00 100 PHE A CA 1
ATOM 811 C C . PHE A 1 100 ? -29.984 -0.198 20.795 1.00 93.00 100 PHE A C 1
ATOM 813 O O . PHE A 1 100 ? -30.119 -1.367 21.156 1.00 93.00 100 PHE A O 1
ATOM 820 N N . VAL A 1 101 ? -28.781 0.386 20.771 1.00 90.62 101 VAL A N 1
ATOM 821 C CA . VAL A 1 101 ? -27.550 -0.313 21.180 1.00 90.62 101 VAL A CA 1
ATOM 822 C C . VAL A 1 101 ? -27.590 -0.682 22.666 1.00 90.62 101 VAL A C 1
ATOM 824 O O . VAL A 1 101 ? -27.237 -1.803 23.032 1.00 90.62 101 VAL A O 1
ATOM 827 N N . ALA A 1 102 ? -28.060 0.228 23.521 1.00 89.44 102 ALA A N 1
ATOM 828 C CA . ALA A 1 102 ? -28.150 0.038 24.964 1.00 89.44 102 ALA A CA 1
ATOM 829 C C . ALA A 1 102 ? -29.124 -1.087 25.350 1.00 89.44 102 ALA A C 1
ATOM 831 O O . ALA A 1 102 ? -28.814 -1.877 26.239 1.00 89.44 102 ALA A O 1
ATOM 832 N N . SER A 1 103 ? -30.251 -1.218 24.646 1.00 91.12 103 SER A N 1
ATOM 833 C CA . SER A 1 103 ? -31.203 -2.326 24.836 1.00 91.12 103 SER A CA 1
ATOM 834 C C . SER A 1 103 ? -30.695 -3.672 24.299 1.00 91.12 103 SER A C 1
ATOM 836 O O . SER A 1 103 ? -31.170 -4.719 24.726 1.00 91.12 103 SER A O 1
ATOM 838 N N . HIS A 1 104 ? -29.685 -3.668 23.421 1.00 92.25 104 HIS A N 1
ATOM 839 C CA . HIS A 1 104 ? -29.125 -4.870 22.792 1.00 92.25 104 HIS A CA 1
ATOM 840 C C . HIS A 1 104 ? -27.636 -5.099 23.123 1.00 92.25 104 HIS A C 1
ATOM 842 O O . HIS A 1 104 ? -26.921 -5.765 22.363 1.00 92.25 104 HIS A O 1
ATOM 848 N N . ARG A 1 105 ? -27.145 -4.596 24.269 1.00 89.06 105 ARG A N 1
ATOM 849 C CA . ARG A 1 105 ? -25.726 -4.683 24.689 1.00 89.06 105 ARG A CA 1
ATOM 850 C C . ARG A 1 105 ? -25.096 -6.078 24.525 1.00 89.06 105 ARG A C 1
ATOM 852 O O . ARG A 1 105 ? -23.986 -6.141 23.991 1.00 89.06 105 ARG A O 1
ATOM 859 N N . PRO A 1 106 ? -25.745 -7.210 24.885 1.00 89.44 106 PRO A N 1
ATOM 860 C CA . PRO A 1 106 ? -25.139 -8.536 24.710 1.00 89.44 106 PRO A CA 1
ATOM 861 C C . PRO A 1 106 ? -24.946 -8.937 23.239 1.00 89.44 106 PRO A C 1
ATOM 863 O O . PRO A 1 106 ? -23.973 -9.612 22.890 1.00 89.44 106 PRO A O 1
ATOM 866 N N . ALA A 1 107 ? -25.857 -8.530 22.350 1.00 90.88 107 ALA A N 1
ATOM 867 C CA . ALA A 1 107 ? -25.722 -8.759 20.912 1.00 90.88 107 ALA A CA 1
ATOM 868 C C . ALA A 1 107 ? -24.598 -7.890 20.327 1.00 90.88 107 ALA A C 1
ATOM 870 O O . ALA A 1 107 ? -23.701 -8.412 19.662 1.00 90.88 107 ALA A O 1
ATOM 871 N N . PHE A 1 108 ? -24.566 -6.599 20.665 1.00 90.38 108 PHE A N 1
ATOM 872 C CA . PHE A 1 108 ? -23.502 -5.692 20.227 1.00 90.38 108 PHE A CA 1
ATOM 873 C C . PHE A 1 108 ? -22.131 -6.049 20.808 1.00 90.38 108 PHE A C 1
ATOM 875 O O . PHE A 1 108 ? -21.129 -5.884 20.121 1.00 90.38 108 PHE A O 1
ATOM 882 N N . SER A 1 109 ? -22.059 -6.627 22.011 1.00 89.25 109 SER A N 1
ATOM 883 C CA . SER A 1 109 ? -20.822 -7.201 22.559 1.00 89.25 109 SER A CA 1
ATOM 884 C C . SER A 1 109 ? -20.300 -8.359 21.696 1.00 89.25 109 SER A C 1
ATOM 886 O O . SER A 1 109 ? -19.105 -8.434 21.401 1.00 89.25 109 SER A O 1
ATOM 888 N N . ARG A 1 110 ? -21.183 -9.253 21.221 1.00 90.12 110 ARG A N 1
ATOM 889 C CA . ARG A 1 110 ? -20.805 -10.340 20.295 1.00 90.12 110 ARG A CA 1
ATOM 890 C C . ARG A 1 110 ? -20.303 -9.796 18.956 1.00 90.12 110 ARG A C 1
ATOM 892 O O . ARG A 1 110 ? -19.241 -10.215 18.501 1.00 90.12 110 ARG A O 1
ATOM 899 N N . ILE A 1 111 ? -21.005 -8.820 18.378 1.00 89.38 111 ILE A N 1
ATOM 900 C CA . ILE A 1 111 ? -20.594 -8.146 17.135 1.00 89.38 111 ILE A CA 1
ATOM 901 C C . ILE A 1 111 ? -19.242 -7.443 17.324 1.00 89.38 111 ILE A C 1
ATOM 903 O O . ILE A 1 111 ? -18.326 -7.625 16.522 1.00 89.38 111 ILE A O 1
ATOM 907 N N . ASN A 1 112 ? -19.076 -6.703 18.421 1.00 89.06 112 ASN A N 1
ATOM 908 C CA . ASN A 1 112 ? -17.848 -5.980 18.729 1.00 89.06 112 ASN A CA 1
ATOM 909 C C . ASN A 1 112 ? -16.652 -6.936 18.860 1.00 89.06 112 ASN A C 1
ATOM 911 O O . ASN A 1 112 ? -15.608 -6.720 18.243 1.00 89.06 112 ASN A O 1
ATOM 915 N N . ARG A 1 113 ? -16.830 -8.059 19.568 1.00 87.62 113 ARG A N 1
ATOM 916 C CA . ARG A 1 113 ? -15.807 -9.111 19.667 1.00 87.62 113 ARG A CA 1
ATOM 917 C C . ARG A 1 113 ? -15.487 -9.747 18.316 1.00 87.62 113 ARG A C 1
ATOM 919 O O . ARG A 1 113 ? -14.329 -10.071 18.069 1.00 87.62 113 ARG A O 1
ATOM 926 N N . CYS A 1 114 ? -16.474 -9.902 17.436 1.00 88.56 114 CYS A N 1
ATOM 927 C CA . CYS A 1 114 ? -16.272 -10.441 16.092 1.00 88.56 114 CYS A CA 1
ATOM 928 C C . CYS A 1 114 ? -15.447 -9.495 15.200 1.00 88.56 114 CYS A C 1
ATOM 930 O O . CYS A 1 114 ? -14.553 -9.958 14.496 1.00 88.56 114 CYS A O 1
ATOM 932 N N . ILE A 1 115 ? -15.688 -8.182 15.279 1.00 89.00 115 ILE A N 1
ATOM 933 C CA . ILE A 1 115 ? -15.130 -7.185 14.352 1.00 89.00 115 ILE A CA 1
ATOM 934 C C . ILE A 1 115 ? -13.834 -6.526 14.881 1.00 89.00 115 ILE A C 1
ATOM 936 O O . ILE A 1 115 ? -12.866 -6.348 14.133 1.00 89.00 115 ILE A O 1
ATOM 940 N N . TRP A 1 116 ? -13.771 -6.185 16.171 1.00 85.06 116 TRP A N 1
ATOM 941 C CA . TRP A 1 116 ? -12.602 -5.553 16.805 1.00 85.06 116 TRP A CA 1
ATOM 942 C C . TRP A 1 116 ? -11.727 -6.546 17.578 1.00 85.06 116 TRP A C 1
ATOM 944 O O . TRP A 1 116 ? -10.507 -6.377 17.622 1.00 85.06 116 TRP A O 1
ATOM 954 N N . GLY A 1 117 ? -12.324 -7.605 18.127 1.00 86.81 117 GLY A N 1
ATOM 955 C CA . GLY A 1 117 ? -11.664 -8.546 19.033 1.00 86.81 117 GLY A CA 1
ATOM 956 C C . GLY A 1 117 ? -11.964 -8.262 20.503 1.00 86.81 117 GLY A C 1
ATOM 957 O O . GLY A 1 117 ? -12.843 -7.474 20.832 1.00 86.81 117 GLY A O 1
ATOM 958 N N . THR A 1 118 ? -11.251 -8.946 21.396 1.00 83.94 118 THR A N 1
ATOM 959 C CA . THR A 1 118 ? -11.431 -8.826 22.853 1.00 83.94 118 THR A CA 1
ATOM 960 C C . THR A 1 118 ? -10.535 -7.766 23.488 1.00 83.94 118 THR A C 1
ATOM 962 O O . THR A 1 118 ? -10.830 -7.315 24.586 1.00 83.94 118 THR A O 1
ATOM 965 N N . ASN A 1 119 ? -9.457 -7.357 22.811 1.00 83.50 119 ASN A N 1
ATOM 966 C CA . ASN A 1 119 ? -8.518 -6.372 23.336 1.00 83.50 119 ASN A CA 1
ATOM 967 C C . ASN A 1 119 ? -9.011 -4.935 23.037 1.00 83.50 119 ASN A C 1
ATOM 969 O O . ASN A 1 119 ? -9.099 -4.578 21.857 1.00 83.50 119 ASN A O 1
ATOM 973 N N . PRO A 1 120 ? -9.315 -4.111 24.060 1.00 79.56 120 PRO A N 1
ATOM 974 C CA . PRO A 1 120 ? -9.762 -2.729 23.872 1.00 79.56 120 PRO A CA 1
ATOM 975 C C . PRO A 1 120 ? -8.638 -1.774 23.446 1.00 79.56 120 PRO A C 1
ATOM 977 O O . PRO A 1 120 ? -8.916 -0.680 22.935 1.00 79.56 120 PRO A O 1
ATOM 980 N N . GLU A 1 121 ? -7.372 -2.175 23.607 1.00 78.00 121 GLU A N 1
ATOM 981 C CA . GLU A 1 121 ? -6.226 -1.329 23.302 1.00 78.00 121 GLU A CA 1
ATOM 982 C C . GLU A 1 121 ? -6.225 -0.852 21.833 1.00 78.00 121 GLU A C 1
ATOM 984 O O . GLU A 1 121 ? -6.477 -1.618 20.892 1.00 78.00 121 GLU A O 1
ATOM 989 N N . PRO A 1 122 ? -5.926 0.435 21.580 1.00 72.62 122 PRO A N 1
ATOM 990 C CA . PRO A 1 122 ? -5.621 0.919 20.247 1.00 72.62 122 PRO A CA 1
ATOM 991 C C . PRO A 1 122 ? -4.485 0.117 19.597 1.00 72.62 122 PRO A C 1
ATOM 993 O O . PRO A 1 122 ? -3.493 -0.203 20.256 1.00 72.62 122 PRO A O 1
ATOM 996 N N . PRO A 1 123 ? -4.599 -0.192 18.294 1.00 73.44 123 PRO A N 1
ATOM 997 C CA . PRO A 1 123 ? -3.563 -0.925 17.581 1.00 73.44 123 PRO A CA 1
ATOM 998 C C . PRO A 1 123 ? -2.251 -0.133 17.564 1.00 73.44 123 PRO A C 1
ATOM 1000 O O . PRO A 1 123 ? -2.237 1.052 17.228 1.00 73.44 123 PRO A O 1
ATOM 1003 N N . ARG A 1 124 ? -1.151 -0.816 17.887 1.00 79.56 124 ARG A N 1
ATOM 1004 C CA . ARG A 1 124 ? 0.218 -0.316 17.720 1.00 79.56 124 ARG A CA 1
ATOM 1005 C C . ARG A 1 124 ? 0.763 -0.774 16.370 1.00 79.56 124 ARG A C 1
ATOM 1007 O O . ARG A 1 124 ? 0.580 -1.933 16.004 1.00 79.56 124 ARG A O 1
ATOM 1014 N N . TYR A 1 125 ? 1.453 0.118 15.664 1.00 83.38 125 TYR A N 1
ATOM 1015 C CA . TYR A 1 125 ? 2.007 -0.144 14.327 1.00 83.38 125 TYR A CA 1
ATOM 1016 C C . TYR A 1 125 ? 3.539 -0.149 14.301 1.00 83.38 125 TYR A C 1
ATOM 1018 O O . TYR A 1 125 ? 4.142 -0.185 13.242 1.00 83.38 125 TYR A O 1
ATOM 1026 N N . GLU A 1 126 ? 4.205 -0.113 15.456 1.00 87.81 126 GLU A N 1
ATOM 1027 C CA . GLU A 1 126 ? 5.663 0.065 15.534 1.00 87.81 126 GLU A CA 1
ATOM 1028 C C . GLU A 1 126 ? 6.416 -1.041 14.780 1.00 87.81 126 GLU A C 1
ATOM 1030 O O . GLU A 1 126 ? 7.258 -0.760 13.929 1.00 87.81 126 GLU A O 1
ATOM 1035 N N . ARG A 1 127 ? 6.069 -2.308 15.046 1.00 89.88 127 ARG A N 1
ATOM 1036 C CA . ARG A 1 127 ? 6.712 -3.468 14.412 1.00 89.88 127 ARG A CA 1
ATOM 1037 C C . ARG A 1 127 ? 6.403 -3.554 12.922 1.00 89.88 127 ARG A C 1
ATOM 1039 O O . ARG A 1 127 ? 7.320 -3.742 12.130 1.00 89.88 127 ARG A O 1
ATOM 1046 N N . THR A 1 128 ? 5.136 -3.393 12.543 1.00 92.12 128 THR A N 1
ATOM 1047 C CA . THR A 1 128 ? 4.722 -3.479 11.137 1.00 92.12 128 THR A CA 1
ATOM 1048 C C . THR A 1 128 ? 5.320 -2.347 10.311 1.00 92.12 128 THR A C 1
ATOM 1050 O O . THR A 1 128 ? 5.775 -2.598 9.204 1.00 92.12 128 THR A O 1
ATOM 1053 N N . THR A 1 129 ? 5.446 -1.142 10.873 1.00 92.44 129 THR A N 1
ATOM 1054 C CA . THR A 1 129 ? 6.137 -0.009 10.243 1.00 92.44 129 THR A CA 1
ATOM 1055 C C . THR A 1 129 ? 7.627 -0.282 10.036 1.00 92.44 129 THR A C 1
ATOM 1057 O O . THR A 1 129 ? 8.154 -0.001 8.962 1.00 92.44 129 THR A O 1
ATOM 1060 N N . VAL A 1 130 ? 8.323 -0.861 11.023 1.00 94.38 130 VAL A N 1
ATOM 1061 C CA . VAL A 1 130 ? 9.734 -1.261 10.856 1.00 94.38 130 VAL A CA 1
ATOM 1062 C C . VAL A 1 130 ? 9.878 -2.312 9.753 1.00 94.38 130 VAL A C 1
ATOM 1064 O O . VAL A 1 130 ? 10.771 -2.191 8.913 1.00 94.38 130 VAL A O 1
ATOM 1067 N N . CYS A 1 131 ? 9.003 -3.322 9.736 1.00 96.25 131 CYS A N 1
ATOM 1068 C CA . CYS A 1 131 ? 8.977 -4.339 8.684 1.00 96.25 131 CYS A CA 1
ATOM 1069 C C . CYS A 1 131 ? 8.698 -3.721 7.310 1.00 96.25 131 CYS A C 1
ATOM 1071 O O . CYS A 1 131 ? 9.422 -4.023 6.370 1.00 96.25 131 CYS A O 1
ATOM 1073 N N . PHE A 1 132 ? 7.716 -2.822 7.209 1.00 97.31 132 PHE A N 1
ATOM 1074 C CA . PHE A 1 132 ? 7.366 -2.111 5.981 1.00 97.31 132 PHE A CA 1
ATOM 1075 C C . PHE A 1 132 ? 8.555 -1.320 5.426 1.00 97.31 132 PHE A C 1
ATOM 1077 O O . PHE A 1 132 ? 8.942 -1.530 4.283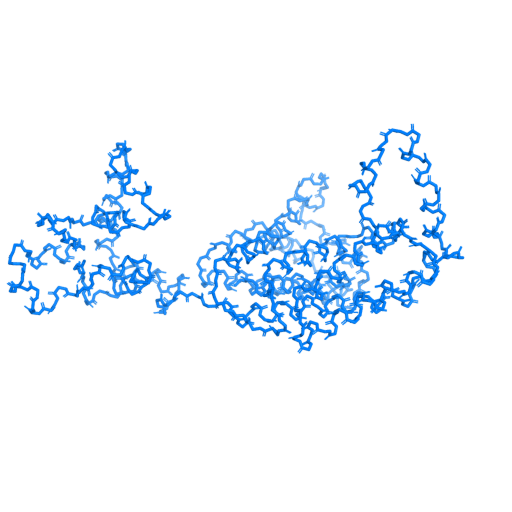 1.00 97.31 132 PHE A O 1
ATOM 1084 N N . ILE A 1 133 ? 9.201 -0.487 6.250 1.00 97.00 133 ILE A N 1
ATOM 1085 C CA . ILE A 1 133 ? 10.360 0.324 5.839 1.00 97.00 133 ILE A CA 1
ATOM 1086 C C . ILE A 1 133 ? 11.501 -0.558 5.318 1.00 97.00 133 ILE A C 1
ATOM 1088 O O . ILE A 1 133 ? 12.065 -0.282 4.260 1.00 97.00 133 ILE A O 1
ATOM 1092 N N . ARG A 1 134 ? 11.829 -1.637 6.040 1.00 98.12 134 ARG A N 1
ATOM 1093 C CA . ARG A 1 134 ? 12.875 -2.575 5.610 1.00 98.12 134 ARG A CA 1
ATOM 1094 C C . ARG A 1 134 ? 12.492 -3.321 4.340 1.00 98.12 134 ARG A C 1
ATOM 1096 O O . ARG A 1 134 ? 13.346 -3.521 3.488 1.00 98.12 134 ARG A O 1
ATOM 1103 N N . ALA A 1 135 ? 11.235 -3.723 4.204 1.00 98.50 135 ALA A N 1
ATOM 1104 C CA . ALA A 1 135 ? 10.780 -4.451 3.033 1.00 98.50 135 ALA A CA 1
ATOM 1105 C C . ALA A 1 135 ? 10.762 -3.561 1.780 1.00 98.50 135 ALA A C 1
ATOM 1107 O O . ALA A 1 135 ? 11.214 -4.007 0.733 1.00 98.50 135 ALA A O 1
ATOM 1108 N N . VAL A 1 136 ? 10.357 -2.288 1.889 1.00 98.69 136 VAL A N 1
ATOM 1109 C CA . VAL A 1 136 ? 10.482 -1.312 0.789 1.00 98.69 136 VAL A CA 1
ATOM 1110 C C . VAL A 1 136 ? 11.949 -1.124 0.392 1.00 98.69 136 VAL A C 1
ATOM 1112 O O . VAL A 1 136 ? 12.269 -1.175 -0.791 1.00 98.69 136 VAL A O 1
ATOM 1115 N N . ALA A 1 137 ? 12.858 -0.982 1.363 1.00 98.69 137 ALA A N 1
ATOM 1116 C CA . ALA A 1 137 ? 14.293 -0.892 1.081 1.00 98.69 137 ALA A CA 1
ATOM 1117 C C . ALA A 1 137 ? 14.854 -2.165 0.423 1.00 98.69 137 ALA A C 1
ATOM 1119 O O . ALA A 1 137 ? 15.711 -2.076 -0.449 1.00 98.69 137 ALA A O 1
ATOM 1120 N N . LEU A 1 138 ? 14.359 -3.347 0.801 1.00 98.75 138 LEU A N 1
ATOM 1121 C CA . LEU A 1 138 ? 14.734 -4.602 0.150 1.00 98.75 138 LEU A CA 1
ATOM 1122 C C . LEU A 1 138 ? 14.256 -4.648 -1.307 1.00 98.75 138 LEU A C 1
ATOM 1124 O O . LEU A 1 138 ? 15.017 -5.068 -2.172 1.00 98.75 138 LEU A O 1
ATOM 1128 N N . VAL A 1 139 ? 13.029 -4.195 -1.588 1.00 98.62 139 VAL A N 1
ATOM 1129 C CA . VAL A 1 139 ? 12.518 -4.113 -2.965 1.00 98.62 139 VAL A CA 1
ATOM 1130 C C . VAL A 1 139 ? 13.350 -3.132 -3.791 1.00 98.62 139 VAL A C 1
ATOM 1132 O O . VAL A 1 139 ? 13.755 -3.490 -4.893 1.00 98.62 139 VAL A O 1
ATOM 1135 N N . PHE A 1 140 ? 13.691 -1.956 -3.248 1.00 98.69 140 PHE A N 1
ATOM 1136 C CA . PHE A 1 140 ? 14.623 -1.035 -3.909 1.00 98.69 140 PHE A CA 1
ATOM 1137 C C . PHE A 1 140 ? 15.973 -1.694 -4.190 1.00 98.69 140 PHE A C 1
ATOM 1139 O O . PHE A 1 140 ? 16.456 -1.603 -5.313 1.00 98.69 140 PHE A O 1
ATOM 1146 N N . LEU A 1 141 ? 16.565 -2.392 -3.215 1.00 98.75 141 LEU A N 1
ATOM 1147 C CA . LEU A 1 141 ? 17.840 -3.086 -3.408 1.00 98.75 141 LEU A CA 1
ATOM 1148 C C . LEU A 1 141 ? 17.766 -4.077 -4.576 1.00 98.75 141 LEU A C 1
ATOM 1150 O O . LEU A 1 141 ? 18.638 -4.062 -5.441 1.00 98.75 141 LEU A O 1
ATOM 1154 N N . VAL A 1 142 ? 16.725 -4.915 -4.610 1.00 98.44 142 VAL A N 1
ATOM 1155 C CA . VAL A 1 142 ? 16.511 -5.887 -5.692 1.00 98.44 142 VAL A CA 1
ATOM 1156 C C . VAL A 1 142 ? 16.333 -5.176 -7.033 1.00 98.44 142 VAL A C 1
ATOM 1158 O O . VAL A 1 142 ? 16.977 -5.564 -8.006 1.00 98.44 142 VAL A O 1
ATOM 1161 N N . ALA A 1 143 ? 15.523 -4.114 -7.082 1.00 97.88 143 ALA A N 1
ATOM 1162 C CA . ALA A 1 143 ? 15.282 -3.342 -8.297 1.00 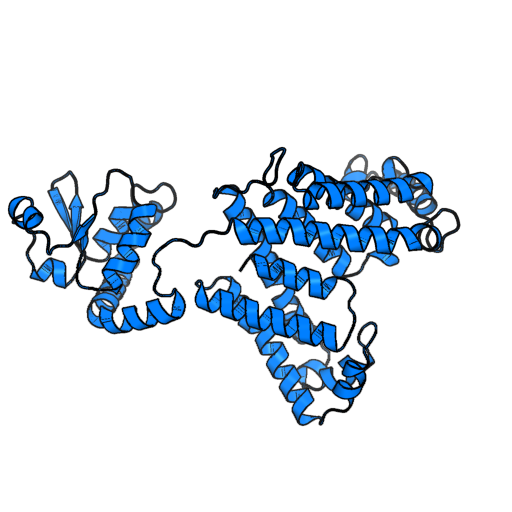97.88 143 ALA A CA 1
ATOM 1163 C C . ALA A 1 143 ? 16.569 -2.679 -8.821 1.00 97.88 143 ALA A C 1
ATOM 1165 O O . ALA A 1 143 ? 16.895 -2.830 -9.995 1.00 97.88 143 ALA A O 1
ATOM 1166 N N . PHE A 1 144 ? 17.355 -2.029 -7.954 1.00 98.56 144 PHE A N 1
ATOM 1167 C CA . PHE A 1 144 ? 18.627 -1.412 -8.338 1.00 98.56 144 PHE A CA 1
ATOM 1168 C C . PHE A 1 144 ? 19.648 -2.438 -8.817 1.00 98.56 144 PHE A C 1
ATOM 1170 O O . PHE A 1 144 ? 20.257 -2.227 -9.858 1.00 98.56 144 PHE A O 1
ATOM 1177 N N . VAL A 1 145 ? 19.841 -3.545 -8.093 1.00 98.38 145 VAL A N 1
ATOM 1178 C CA . VAL A 1 145 ? 20.807 -4.582 -8.496 1.00 98.38 145 VAL A CA 1
ATOM 1179 C C . VAL A 1 145 ? 20.394 -5.214 -9.825 1.00 98.38 145 VAL A C 1
ATOM 1181 O O . VAL A 1 145 ? 21.237 -5.382 -10.703 1.00 98.38 145 VAL A O 1
ATOM 1184 N N . SER A 1 146 ? 19.103 -5.508 -9.999 1.00 96.88 146 SER A N 1
ATOM 1185 C CA . SER A 1 146 ? 18.566 -6.054 -11.248 1.00 96.88 146 SER A CA 1
ATOM 1186 C C . SER A 1 146 ? 18.715 -5.081 -12.418 1.00 96.88 146 SER A C 1
ATOM 1188 O O . SER A 1 146 ? 19.044 -5.502 -13.523 1.00 96.88 146 SER A O 1
ATOM 1190 N N . LEU A 1 147 ? 18.465 -3.789 -12.201 1.00 97.50 147 LEU A N 1
ATOM 1191 C CA . LEU A 1 147 ? 18.598 -2.770 -13.240 1.00 97.50 147 LEU A CA 1
ATOM 1192 C C . LEU A 1 147 ? 20.067 -2.511 -13.591 1.00 97.50 147 LEU A C 1
ATOM 1194 O O . LEU A 1 147 ? 20.405 -2.376 -14.763 1.00 97.50 147 LEU A O 1
ATOM 1198 N N . TRP A 1 148 ? 20.957 -2.478 -12.599 1.00 98.06 148 TRP A N 1
ATOM 1199 C CA . TRP A 1 148 ? 22.372 -2.159 -12.797 1.00 98.06 148 TRP A CA 1
ATOM 1200 C C . TRP A 1 148 ? 23.052 -3.144 -13.754 1.00 98.06 148 TRP A C 1
ATOM 1202 O O . TRP A 1 148 ? 23.826 -2.726 -14.611 1.00 98.06 148 TRP A O 1
ATOM 1212 N N . THR A 1 149 ? 22.721 -4.436 -13.701 1.00 97.31 149 THR A N 1
ATOM 1213 C CA . THR A 1 149 ? 23.287 -5.421 -14.643 1.00 97.31 149 THR A CA 1
ATOM 1214 C C . THR A 1 149 ? 22.864 -5.192 -16.097 1.00 97.31 149 THR A C 1
ATOM 1216 O O . THR A 1 149 ? 23.519 -5.697 -17.003 1.00 97.31 149 THR A O 1
ATOM 1219 N N . GLN A 1 150 ? 21.798 -4.423 -16.329 1.00 96.75 150 GLN A N 1
ATOM 1220 C CA . GLN A 1 150 ? 21.205 -4.183 -17.647 1.00 96.75 150 GLN A CA 1
ATOM 1221 C C . GLN A 1 150 ? 21.406 -2.741 -18.139 1.00 96.75 150 GLN A C 1
ATOM 1223 O O . GLN A 1 150 ? 21.300 -2.483 -19.337 1.00 96.75 150 GLN A O 1
ATOM 1228 N N . ILE A 1 151 ? 21.720 -1.801 -17.240 1.00 96.50 151 ILE A N 1
ATOM 1229 C CA . ILE A 1 151 ? 21.633 -0.358 -17.502 1.00 96.50 151 ILE A CA 1
ATOM 1230 C C . ILE A 1 151 ? 22.471 0.094 -18.705 1.00 96.50 151 ILE A C 1
ATOM 1232 O O . ILE A 1 151 ? 22.000 0.905 -19.498 1.00 96.50 151 ILE A O 1
ATOM 1236 N N . HIS A 1 152 ? 23.663 -0.484 -18.889 1.00 95.81 152 HIS A N 1
ATOM 1237 C CA . HIS A 1 152 ? 24.561 -0.143 -19.994 1.00 95.81 152 HIS A CA 1
ATOM 1238 C C . HIS A 1 152 ? 23.970 -0.535 -21.358 1.00 95.81 152 HIS A C 1
ATOM 1240 O O . HIS A 1 152 ? 23.975 0.267 -22.286 1.00 95.81 152 HIS A O 1
ATOM 1246 N N . GLY A 1 153 ? 23.393 -1.737 -21.471 1.00 96.19 153 GLY A N 1
ATOM 1247 C CA . GLY A 1 153 ? 22.784 -2.204 -22.721 1.00 96.19 153 GLY A CA 1
ATOM 1248 C C . GLY A 1 153 ? 21.454 -1.520 -23.043 1.00 96.19 153 GLY A C 1
ATOM 1249 O O . GLY A 1 153 ? 21.124 -1.328 -24.211 1.00 96.19 153 GLY A O 1
ATOM 1250 N N . LEU A 1 154 ? 20.692 -1.130 -22.019 1.00 96.56 154 LEU A N 1
ATOM 1251 C CA . LEU A 1 154 ? 19.388 -0.496 -22.208 1.00 96.56 154 LEU A CA 1
ATOM 1252 C C . LEU A 1 154 ? 19.520 0.987 -22.556 1.00 96.56 154 LEU A C 1
ATOM 1254 O O . LEU A 1 154 ? 19.032 1.409 -23.604 1.00 96.56 154 LEU A O 1
ATOM 1258 N N . VAL A 1 155 ? 20.184 1.764 -21.696 1.00 97.19 155 VAL A N 1
ATOM 1259 C CA . VAL A 1 155 ? 20.191 3.237 -21.774 1.00 97.19 155 VAL A CA 1
ATOM 1260 C C . VAL A 1 155 ? 21.571 3.878 -21.646 1.00 97.19 155 VAL A C 1
ATOM 1262 O O . VAL A 1 155 ? 21.665 5.102 -21.553 1.00 97.19 155 VAL A O 1
ATOM 1265 N N . GLY A 1 156 ? 22.638 3.079 -21.670 1.00 96.62 156 GLY A N 1
ATOM 1266 C CA . GLY A 1 156 ? 24.000 3.596 -21.782 1.00 96.62 156 GLY A CA 1
ATOM 1267 C C . GLY A 1 156 ? 24.258 4.288 -23.123 1.00 96.62 156 GLY A C 1
ATOM 1268 O O . GLY A 1 156 ? 23.426 4.265 -24.033 1.00 96.62 156 GLY A O 1
ATOM 1269 N N . GLU A 1 157 ? 25.436 4.884 -23.276 1.00 96.19 157 GLU A N 1
ATOM 1270 C CA . GLU A 1 157 ? 25.835 5.655 -24.466 1.00 96.19 157 GLU A CA 1
ATOM 1271 C C . GLU A 1 157 ? 25.745 4.848 -25.776 1.00 96.19 157 GLU A C 1
ATOM 1273 O O . GLU A 1 157 ? 25.388 5.389 -26.828 1.00 96.19 157 GLU A O 1
ATOM 1278 N N . GLN A 1 158 ? 26.027 3.543 -25.699 1.00 94.56 158 GLN A N 1
ATOM 1279 C CA . GLN A 1 158 ? 25.905 2.574 -26.798 1.00 94.56 158 GLN A CA 1
ATOM 1280 C C . GLN A 1 158 ? 24.674 1.659 -26.663 1.00 94.56 158 GLN A C 1
ATOM 1282 O O . GLN A 1 158 ? 24.558 0.666 -27.383 1.00 94.56 158 GLN A O 1
ATOM 1287 N N . GLY A 1 159 ? 23.772 1.971 -25.731 1.00 95.50 159 GLY A N 1
ATOM 1288 C CA . GLY A 1 159 ? 22.559 1.207 -25.475 1.00 95.50 159 GLY A CA 1
ATOM 1289 C C . GLY A 1 159 ? 21.469 1.421 -26.528 1.00 95.50 159 GLY A C 1
ATOM 1290 O O . GLY A 1 159 ? 21.613 2.203 -27.470 1.00 95.50 159 GLY A O 1
ATOM 1291 N N . ILE A 1 160 ? 20.347 0.723 -26.349 1.00 97.06 160 ILE A N 1
ATOM 1292 C CA . ILE A 1 160 ? 19.196 0.778 -27.264 1.00 97.06 160 ILE A CA 1
ATOM 1293 C C . ILE A 1 160 ? 18.537 2.169 -27.253 1.00 97.06 160 ILE A C 1
ATOM 1295 O O . ILE A 1 160 ? 18.233 2.712 -28.315 1.00 97.06 160 ILE A O 1
ATOM 1299 N N . LEU A 1 161 ? 18.344 2.758 -26.065 1.00 96.12 161 LEU A N 1
ATOM 1300 C CA . LEU A 1 161 ? 17.766 4.094 -25.866 1.00 96.12 161 LEU A CA 1
ATOM 1301 C C . LEU A 1 161 ? 18.700 4.976 -25.015 1.00 96.12 161 LEU A C 1
ATOM 1303 O O . LEU A 1 161 ? 18.441 5.166 -23.826 1.00 96.12 161 LEU A O 1
ATOM 1307 N N . PRO A 1 162 ? 19.785 5.535 -25.589 1.00 97.38 162 PRO A N 1
ATOM 1308 C CA . PRO A 1 162 ? 20.791 6.261 -24.817 1.00 97.38 162 PRO A CA 1
ATOM 1309 C C . PRO A 1 162 ? 20.223 7.457 -24.040 1.00 97.38 162 PRO A C 1
ATOM 1311 O O . PRO A 1 162 ? 19.681 8.401 -24.627 1.00 97.38 162 PRO A O 1
ATOM 1314 N N . ALA A 1 163 ? 20.407 7.440 -22.718 1.00 96.94 163 ALA A N 1
ATOM 1315 C CA . ALA A 1 163 ? 19.918 8.463 -21.795 1.00 96.94 163 ALA A CA 1
ATOM 1316 C C . ALA A 1 163 ? 20.521 9.846 -22.080 1.00 96.94 163 ALA A C 1
ATOM 1318 O O . ALA A 1 163 ? 19.828 10.863 -22.016 1.00 96.94 163 ALA A O 1
ATOM 1319 N N . GLU A 1 164 ? 21.804 9.894 -22.442 1.00 96.06 164 GLU A N 1
ATOM 1320 C CA . GLU A 1 164 ? 22.481 11.147 -22.772 1.00 96.06 164 GLU A CA 1
ATOM 1321 C C . GLU A 1 164 ? 21.879 11.802 -24.018 1.00 96.06 164 GLU A C 1
ATOM 1323 O O . GLU A 1 164 ? 21.518 12.975 -23.973 1.00 96.06 164 GLU A O 1
ATOM 1328 N N . ARG A 1 165 ? 21.653 11.034 -25.095 1.00 96.19 165 ARG A N 1
ATOM 1329 C CA . ARG A 1 165 ? 21.015 11.556 -26.318 1.00 96.19 165 ARG A CA 1
ATOM 1330 C C . ARG A 1 165 ? 19.622 12.107 -26.034 1.00 96.19 165 ARG A C 1
ATOM 1332 O O . ARG A 1 165 ? 19.261 13.153 -26.573 1.00 96.19 165 ARG A O 1
ATOM 1339 N N . PHE A 1 166 ? 18.863 11.430 -25.173 1.00 95.56 166 PHE A N 1
ATOM 1340 C CA . PHE A 1 166 ? 17.564 11.910 -24.714 1.00 95.56 166 PHE A CA 1
ATOM 1341 C C . PHE A 1 166 ? 17.690 13.262 -23.997 1.00 95.56 166 PHE A C 1
ATOM 1343 O O . PHE A 1 166 ? 17.043 14.230 -24.397 1.00 95.56 166 PHE A O 1
ATOM 1350 N N . MET A 1 167 ? 18.575 13.381 -23.003 1.00 95.81 167 MET A N 1
ATOM 1351 C CA . MET A 1 167 ? 18.749 14.638 -22.263 1.00 95.81 167 MET A CA 1
ATOM 1352 C C . MET A 1 167 ? 19.277 15.783 -23.142 1.00 95.81 167 MET A C 1
ATOM 1354 O O . MET A 1 167 ? 18.804 16.916 -23.012 1.00 95.81 167 MET A O 1
ATOM 1358 N N . THR A 1 168 ? 20.187 15.498 -24.081 1.00 95.00 168 THR A N 1
ATOM 1359 C CA . THR A 1 168 ? 20.690 16.477 -25.058 1.00 95.00 168 THR A CA 1
ATOM 1360 C C . THR A 1 168 ? 19.591 16.972 -25.999 1.00 95.00 168 THR A C 1
ATOM 1362 O O . THR A 1 168 ? 19.612 18.137 -26.388 1.00 95.00 168 THR A O 1
ATOM 1365 N N . ALA A 1 169 ? 18.612 16.132 -26.348 1.00 94.19 169 ALA A N 1
ATOM 1366 C CA . ALA A 1 169 ? 17.483 16.528 -27.191 1.00 94.19 169 ALA A CA 1
ATOM 1367 C C . ALA A 1 169 ? 16.405 17.311 -26.417 1.00 94.19 169 ALA A C 1
ATOM 1369 O O . ALA A 1 169 ? 15.834 18.280 -26.924 1.00 94.19 169 ALA A O 1
ATOM 1370 N N . VAL A 1 170 ? 16.131 16.914 -25.172 1.00 94.19 170 VAL A N 1
ATOM 1371 C CA . VAL A 1 170 ? 15.020 17.452 -24.370 1.00 94.19 170 VAL A CA 1
ATOM 1372 C C . VAL A 1 170 ? 15.310 18.850 -23.815 1.00 94.19 170 VAL A C 1
ATOM 1374 O O . VAL A 1 170 ? 14.390 19.663 -23.700 1.00 94.19 170 VAL A O 1
ATOM 1377 N N . GLY A 1 171 ? 16.571 19.163 -23.500 1.00 89.19 171 GLY A N 1
ATOM 1378 C CA . GLY A 1 171 ? 16.970 20.501 -23.045 1.00 89.19 171 GLY A CA 1
ATOM 1379 C C . GLY A 1 171 ? 16.572 21.609 -24.033 1.00 89.19 171 GLY A C 1
ATOM 1380 O O . GLY A 1 171 ? 15.728 22.441 -23.688 1.00 89.19 171 GLY A O 1
ATOM 1381 N N . PRO A 1 172 ? 17.083 21.582 -25.281 1.00 91.75 172 PRO A N 1
ATOM 1382 C CA . PRO A 1 172 ? 16.720 22.544 -26.320 1.00 91.75 172 PRO A CA 1
ATOM 1383 C C . PRO A 1 172 ? 15.219 22.575 -26.617 1.00 91.75 172 PRO A C 1
ATOM 1385 O O . PRO A 1 172 ? 14.664 23.650 -26.832 1.00 91.75 172 PRO A O 1
ATOM 1388 N N . TYR A 1 173 ? 14.545 21.420 -26.590 1.00 92.81 173 TYR A N 1
ATOM 1389 C CA . TYR A 1 173 ? 13.096 21.349 -26.782 1.00 92.81 173 TYR A CA 1
ATOM 1390 C C . TYR A 1 173 ? 12.337 22.175 -25.732 1.00 92.81 173 TYR A C 1
ATOM 1392 O O . TYR A 1 173 ? 11.443 22.951 -26.076 1.00 92.81 173 TYR A O 1
ATOM 1400 N N . PHE A 1 174 ? 12.689 22.056 -24.450 1.00 93.44 174 PHE A N 1
ATOM 1401 C CA . PHE A 1 174 ? 12.038 22.841 -23.400 1.00 93.44 174 PHE A CA 1
ATOM 1402 C C . PHE A 1 174 ? 12.371 24.330 -23.472 1.00 93.44 174 PHE A C 1
ATOM 1404 O O . PHE A 1 174 ? 11.492 25.155 -23.204 1.00 93.44 174 PHE A O 1
ATOM 1411 N N . ASP A 1 175 ? 13.600 24.671 -23.856 1.00 88.88 175 ASP A N 1
ATOM 1412 C CA . ASP A 1 175 ? 14.028 26.061 -23.995 1.00 88.88 175 ASP A CA 1
ATOM 1413 C C . ASP A 1 175 ? 13.282 26.751 -25.155 1.00 88.88 175 ASP A C 1
ATOM 1415 O O . ASP A 1 175 ? 12.760 27.853 -24.982 1.00 88.88 175 ASP A O 1
ATOM 1419 N N . GLN A 1 176 ? 13.108 26.067 -26.294 1.00 91.81 176 GLN A N 1
ATOM 1420 C CA . GLN A 1 176 ? 12.324 26.560 -27.439 1.00 91.81 176 GLN A CA 1
ATOM 1421 C C . GLN A 1 176 ? 10.835 26.741 -27.114 1.00 91.81 176 GLN A C 1
ATOM 1423 O O . GLN A 1 176 ? 10.197 27.661 -27.618 1.00 91.81 176 GLN A O 1
ATOM 1428 N N . ASN A 1 177 ? 10.280 25.895 -26.243 1.00 91.69 177 ASN A N 1
ATOM 1429 C CA . ASN A 1 177 ? 8.883 25.975 -25.806 1.00 91.69 177 ASN A CA 1
ATOM 1430 C C . ASN A 1 177 ? 8.675 26.910 -24.596 1.00 91.69 177 ASN A C 1
ATOM 1432 O O . ASN A 1 177 ? 7.620 26.865 -23.958 1.00 91.69 177 ASN A O 1
ATOM 1436 N N . GLY A 1 178 ? 9.676 27.724 -24.237 1.00 88.62 178 GLY A N 1
ATOM 1437 C CA . GLY A 1 178 ? 9.571 28.715 -23.163 1.00 88.62 178 GLY A CA 1
ATOM 1438 C C . GLY A 1 178 ? 9.309 28.110 -21.780 1.00 88.62 178 GLY A C 1
ATOM 1439 O O . GLY A 1 178 ? 8.736 28.772 -20.916 1.00 88.62 178 GLY A O 1
ATOM 1440 N N . ALA A 1 179 ? 9.690 26.849 -21.550 1.00 88.12 179 ALA A N 1
ATOM 1441 C CA . ALA A 1 179 ? 9.389 26.165 -20.294 1.00 88.12 179 ALA A CA 1
ATOM 1442 C C . ALA A 1 179 ? 10.169 26.749 -19.104 1.00 88.12 179 ALA A C 1
ATOM 1444 O O . ALA A 1 179 ? 9.704 26.641 -17.968 1.00 88.12 179 ALA A O 1
ATOM 1445 N N . GLY A 1 180 ? 11.339 27.355 -19.344 1.00 88.81 180 GLY A N 1
ATOM 1446 C CA . GLY A 1 180 ? 12.198 27.927 -18.305 1.00 88.81 180 GLY A CA 1
ATOM 1447 C C . GLY A 1 180 ? 12.455 26.930 -17.170 1.00 88.81 180 GLY A C 1
ATOM 1448 O O . GLY A 1 180 ? 12.782 25.766 -17.403 1.00 88.81 180 GLY A O 1
ATOM 1449 N N . LEU A 1 181 ? 12.229 27.356 -15.924 1.00 90.94 181 LEU A N 1
ATOM 1450 C CA . LEU A 1 181 ? 12.336 26.483 -14.745 1.00 90.94 181 LEU A CA 1
ATOM 1451 C C . LEU A 1 181 ? 11.263 25.378 -14.690 1.00 90.94 181 LEU A C 1
ATOM 1453 O O . LEU A 1 181 ? 11.433 24.388 -13.980 1.00 90.94 181 LEU A O 1
ATOM 1457 N N . GLY A 1 182 ? 10.184 25.490 -15.469 1.00 91.81 182 GLY A N 1
ATOM 1458 C CA . GLY A 1 182 ? 9.138 24.472 -15.573 1.00 91.81 182 GLY A CA 1
ATOM 1459 C C . GLY A 1 182 ? 9.630 23.132 -16.132 1.00 91.81 182 GLY A C 1
ATOM 1460 O O . GLY A 1 182 ? 8.988 22.108 -15.894 1.00 91.81 182 GLY A O 1
ATOM 1461 N N . ARG A 1 183 ? 10.791 23.099 -16.807 1.00 91.31 183 ARG A N 1
ATOM 1462 C CA . ARG A 1 183 ? 11.405 21.853 -17.301 1.00 91.31 183 ARG A CA 1
ATOM 1463 C C . ARG A 1 183 ? 11.731 20.859 -16.182 1.00 91.31 183 ARG A C 1
ATOM 1465 O O . ARG A 1 183 ? 11.541 19.663 -16.366 1.00 91.31 183 ARG A O 1
ATOM 1472 N N . TYR A 1 184 ? 12.120 21.351 -15.002 1.00 93.00 184 TYR A N 1
ATOM 1473 C CA . TYR A 1 184 ? 12.430 20.509 -13.840 1.00 93.00 184 TYR A CA 1
ATOM 1474 C C . TYR A 1 184 ? 11.184 19.891 -13.206 1.00 93.00 184 TYR A C 1
ATOM 1476 O O . TYR A 1 184 ? 11.273 18.838 -12.589 1.00 93.00 184 TYR A O 1
ATOM 1484 N N . TRP A 1 185 ? 10.022 20.529 -13.365 1.00 91.19 185 TRP A N 1
ATOM 1485 C CA . TRP A 1 185 ? 8.757 19.968 -12.895 1.00 91.19 185 TRP A CA 1
ATOM 1486 C C . TRP A 1 185 ? 8.240 18.901 -13.864 1.00 91.19 185 TRP A C 1
ATOM 1488 O O . TRP A 1 185 ? 7.755 17.860 -13.439 1.00 91.19 185 TRP A O 1
ATOM 1498 N N . ARG A 1 186 ? 8.371 19.144 -15.175 1.00 91.88 186 ARG A N 1
ATOM 1499 C CA . ARG A 1 186 ? 7.929 18.210 -16.226 1.00 91.88 186 ARG A CA 1
ATOM 1500 C C . ARG A 1 186 ? 8.830 16.981 -16.348 1.00 91.88 186 ARG A C 1
ATOM 1502 O O . ARG A 1 186 ? 8.329 15.908 -16.657 1.00 91.88 186 ARG A O 1
ATOM 1509 N N . LEU A 1 187 ? 10.132 17.140 -16.105 1.00 94.81 187 LEU A N 1
ATOM 1510 C CA . LEU A 1 187 ? 11.109 16.055 -16.115 1.00 94.81 187 LEU A CA 1
ATOM 1511 C C . LEU A 1 187 ? 11.999 16.126 -14.855 1.00 94.81 187 LEU A C 1
ATOM 1513 O O . LEU A 1 187 ? 13.131 16.617 -14.923 1.00 94.81 187 LEU A O 1
ATOM 1517 N N . PRO A 1 188 ? 11.496 15.677 -13.690 1.00 95.62 188 PRO A N 1
ATOM 1518 C CA . PRO A 1 188 ? 12.210 15.753 -12.417 1.00 95.62 188 PRO A CA 1
ATOM 1519 C C . PRO A 1 188 ? 13.263 14.639 -12.296 1.00 95.62 188 PRO A C 1
ATOM 1521 O O . PRO A 1 188 ? 13.063 13.646 -11.603 1.00 95.62 188 PRO A O 1
ATOM 1524 N N . THR A 1 189 ? 14.396 14.801 -12.982 1.00 96.94 189 THR A N 1
ATOM 1525 C CA . THR A 1 189 ? 15.497 13.820 -13.017 1.00 96.94 189 THR A CA 1
ATOM 1526 C C . THR A 1 189 ? 16.845 14.440 -12.651 1.00 96.94 189 THR A C 1
ATOM 1528 O O . THR A 1 189 ? 17.116 15.601 -12.954 1.00 96.94 189 THR A O 1
ATOM 1531 N N . LEU A 1 190 ? 17.737 13.648 -12.053 1.00 97.06 190 LEU A N 1
ATOM 1532 C CA . LEU A 1 190 ? 19.154 13.992 -11.899 1.00 97.06 190 LEU A CA 1
ATOM 1533 C C . LEU A 1 190 ? 19.909 14.024 -13.240 1.00 97.06 190 LEU A C 1
ATOM 1535 O O . LEU A 1 190 ? 20.999 14.588 -13.296 1.00 97.06 190 LEU A O 1
ATOM 1539 N N . GLY A 1 191 ? 19.303 13.522 -14.324 1.00 96.19 191 GLY A N 1
ATOM 1540 C CA . GLY A 1 191 ? 19.848 13.570 -15.684 1.00 96.19 191 GLY A CA 1
ATOM 1541 C C . GLY A 1 191 ? 20.191 14.974 -16.195 1.00 96.19 191 GLY A C 1
ATOM 1542 O O . GLY A 1 191 ? 21.017 15.113 -17.089 1.00 96.19 191 GLY A O 1
ATOM 1543 N N . TRP A 1 192 ? 19.611 16.027 -15.604 1.00 95.62 192 TRP A N 1
ATOM 1544 C CA . TRP A 1 192 ? 19.995 17.417 -15.885 1.00 95.62 192 TRP A CA 1
ATOM 1545 C C . TRP A 1 192 ? 21.420 17.762 -15.431 1.00 95.62 192 TRP A C 1
ATOM 1547 O O . TRP A 1 192 ? 21.983 18.743 -15.909 1.00 95.62 192 TRP A O 1
ATOM 1557 N N . LEU A 1 193 ? 21.977 16.997 -14.488 1.00 95.31 193 LEU A N 1
ATOM 1558 C CA . LEU A 1 193 ? 23.349 17.147 -14.006 1.00 95.31 193 LEU A CA 1
ATOM 1559 C C . LEU A 1 193 ? 24.313 16.298 -14.835 1.00 95.31 193 LEU A C 1
ATOM 1561 O O . LEU A 1 193 ? 25.356 16.792 -15.251 1.00 95.31 193 LEU A O 1
ATOM 1565 N N . ALA A 1 194 ? 23.973 15.026 -15.054 1.00 96.25 194 ALA A N 1
ATOM 1566 C CA . ALA A 1 194 ? 24.740 14.106 -15.884 1.00 96.25 194 ALA A CA 1
ATOM 1567 C C . ALA A 1 194 ? 23.870 12.912 -16.304 1.00 96.25 194 ALA A C 1
ATOM 1569 O O . ALA A 1 194 ? 23.079 12.417 -15.507 1.00 96.25 194 ALA A O 1
ATOM 1570 N N . ALA A 1 195 ? 24.036 12.420 -17.532 1.00 95.88 195 ALA A N 1
ATOM 1571 C CA . ALA A 1 195 ? 23.263 11.286 -18.057 1.00 95.88 195 ALA A CA 1
ATOM 1572 C C . ALA A 1 195 ? 24.112 10.221 -18.779 1.00 95.88 195 ALA A C 1
ATOM 1574 O O . ALA A 1 195 ? 23.549 9.275 -19.321 1.00 95.88 195 ALA A O 1
ATOM 1575 N N . GLY A 1 196 ? 25.442 10.365 -18.775 1.00 96.06 196 GLY A N 1
ATOM 1576 C CA . GLY A 1 196 ? 26.363 9.371 -19.338 1.00 96.06 196 GLY A CA 1
ATOM 1577 C C . GLY A 1 196 ? 26.525 8.133 -18.449 1.00 96.06 196 GLY A C 1
ATOM 1578 O O . GLY A 1 196 ? 26.009 8.071 -17.326 1.00 96.06 196 GLY A O 1
ATOM 1579 N N . ASP A 1 197 ? 27.308 7.163 -18.916 1.00 96.69 197 ASP A N 1
ATOM 1580 C CA . ASP A 1 197 ? 27.419 5.833 -18.294 1.00 96.69 197 ASP A CA 1
ATOM 1581 C C . ASP A 1 197 ? 27.867 5.883 -16.825 1.00 96.69 197 ASP A C 1
ATOM 1583 O O . ASP A 1 197 ? 27.295 5.221 -15.951 1.00 96.69 197 ASP A O 1
ATOM 1587 N N . GLY A 1 198 ? 28.854 6.730 -16.517 1.00 97.19 198 GLY A N 1
ATOM 1588 C CA . GLY A 1 198 ? 29.333 6.923 -15.147 1.00 97.19 198 GLY A CA 1
ATOM 1589 C C . GLY A 1 198 ? 28.245 7.444 -14.200 1.00 97.19 198 GLY A C 1
ATOM 1590 O O . GLY A 1 198 ? 28.178 7.021 -13.045 1.00 97.19 198 GLY A O 1
ATOM 1591 N N . ALA A 1 199 ? 27.354 8.313 -14.690 1.00 97.50 199 ALA A N 1
ATOM 1592 C CA . ALA A 1 199 ? 26.244 8.847 -13.905 1.00 97.50 199 ALA A CA 1
ATOM 1593 C C . ALA A 1 199 ? 25.178 7.776 -13.641 1.00 97.50 199 ALA A C 1
ATOM 1595 O O . ALA A 1 199 ? 24.728 7.627 -12.505 1.00 97.50 199 ALA A O 1
ATOM 1596 N N . LEU A 1 200 ? 24.834 6.976 -14.655 1.00 98.12 200 LEU A N 1
ATOM 1597 C CA . LEU A 1 200 ? 23.882 5.869 -14.525 1.00 98.12 200 LEU A CA 1
ATOM 1598 C C . LEU A 1 200 ? 24.344 4.842 -13.478 1.00 98.12 200 LEU A C 1
ATOM 1600 O O . LEU A 1 200 ? 23.573 4.458 -12.591 1.00 98.12 200 LEU A O 1
ATOM 1604 N N . HIS A 1 201 ? 25.623 4.454 -13.518 1.00 98.25 201 HIS A N 1
ATOM 1605 C CA . HIS A 1 201 ? 26.219 3.577 -12.508 1.00 98.25 201 HIS A CA 1
ATOM 1606 C C . HIS A 1 201 ? 26.245 4.217 -11.118 1.00 98.25 201 HIS A C 1
ATOM 1608 O O . HIS A 1 201 ? 25.950 3.548 -10.125 1.00 98.25 201 HIS A O 1
ATOM 1614 N N . PHE A 1 202 ? 26.545 5.513 -11.032 1.00 98.38 202 PHE A N 1
ATOM 1615 C CA . PHE A 1 202 ? 26.534 6.242 -9.769 1.00 98.38 202 PHE A CA 1
ATOM 1616 C C . PHE A 1 202 ? 25.134 6.287 -9.134 1.00 98.38 202 PHE A C 1
ATOM 1618 O O . PHE A 1 202 ? 25.000 6.069 -7.929 1.00 98.38 202 PHE A O 1
ATOM 1625 N N . TYR A 1 203 ? 24.077 6.493 -9.924 1.00 98.50 203 TYR A N 1
ATOM 1626 C CA . TYR A 1 203 ? 22.695 6.472 -9.431 1.00 98.50 203 TYR A CA 1
ATOM 1627 C C . TYR A 1 203 ? 22.290 5.093 -8.903 1.00 98.50 203 TYR A C 1
ATOM 1629 O O . TYR A 1 203 ? 21.674 5.008 -7.835 1.00 98.50 203 TYR A O 1
ATOM 1637 N N . CYS A 1 204 ? 22.692 4.021 -9.594 1.00 98.56 204 CYS A N 1
ATOM 1638 C CA . CYS A 1 204 ? 22.490 2.652 -9.121 1.00 98.56 204 CYS A CA 1
ATOM 1639 C C . CYS A 1 204 ? 23.243 2.398 -7.804 1.00 98.56 204 CYS A C 1
ATOM 1641 O O . CYS A 1 204 ? 22.653 1.905 -6.842 1.00 98.56 204 CYS A O 1
ATOM 1643 N N . LEU A 1 205 ? 24.517 2.802 -7.723 1.00 98.69 205 LEU A N 1
ATOM 1644 C CA . LEU A 1 205 ? 25.344 2.667 -6.521 1.00 98.69 205 LEU A CA 1
ATOM 1645 C C . LEU A 1 205 ? 24.734 3.392 -5.318 1.00 98.69 205 LEU A C 1
ATOM 1647 O O . LEU A 1 205 ? 24.620 2.807 -4.240 1.00 98.69 205 LEU A O 1
ATOM 1651 N N . LEU A 1 206 ? 24.315 4.647 -5.493 1.00 98.62 206 LEU A N 1
ATOM 1652 C CA . LEU A 1 206 ? 23.660 5.417 -4.436 1.00 98.62 206 LEU A CA 1
ATOM 1653 C C . LEU A 1 206 ? 22.358 4.759 -3.970 1.00 98.62 206 LEU A C 1
ATOM 1655 O O . LEU A 1 206 ? 22.102 4.705 -2.767 1.00 98.62 206 LEU A O 1
ATOM 1659 N N . GLY A 1 207 ? 21.564 4.227 -4.902 1.00 98.69 207 GLY A N 1
ATOM 1660 C CA . GLY A 1 207 ? 20.354 3.468 -4.591 1.00 98.69 207 GLY A CA 1
ATOM 1661 C C . GLY A 1 207 ? 20.633 2.215 -3.757 1.00 98.69 207 GLY A C 1
ATOM 1662 O O . GLY A 1 207 ? 19.968 1.976 -2.745 1.00 98.69 207 GLY A O 1
ATOM 1663 N N . VAL A 1 208 ? 21.668 1.451 -4.118 1.00 98.88 208 VAL A N 1
ATOM 1664 C CA . VAL A 1 208 ? 22.117 0.268 -3.363 1.00 98.88 208 VAL A CA 1
ATOM 1665 C C . VAL A 1 208 ? 22.601 0.652 -1.964 1.00 98.88 208 VAL A C 1
ATOM 1667 O O . VAL A 1 208 ? 22.147 0.063 -0.981 1.00 98.88 208 VAL A O 1
ATOM 1670 N N . ILE A 1 209 ? 23.470 1.662 -1.842 1.00 98.75 209 ILE A N 1
ATOM 1671 C CA . ILE A 1 209 ? 23.976 2.137 -0.543 1.00 98.75 209 ILE A CA 1
ATOM 1672 C C . ILE A 1 209 ? 22.823 2.633 0.335 1.00 98.75 209 ILE A C 1
ATOM 1674 O O . ILE A 1 209 ? 22.743 2.263 1.507 1.00 98.75 209 ILE A O 1
ATOM 1678 N N . GLY A 1 210 ? 21.909 3.432 -0.227 1.00 98.56 210 GLY A N 1
ATOM 1679 C CA . GLY A 1 210 ? 20.720 3.917 0.471 1.00 98.56 210 GLY A CA 1
ATOM 1680 C C . GLY A 1 210 ? 19.855 2.767 0.986 1.00 98.56 210 GLY A C 1
ATOM 1681 O O . GLY A 1 210 ? 19.486 2.750 2.160 1.00 98.56 210 GLY A O 1
ATOM 1682 N N . SER A 1 211 ? 19.613 1.759 0.147 1.00 98.75 211 SER A N 1
ATOM 1683 C CA . SER A 1 211 ? 18.821 0.579 0.505 1.00 98.75 211 SER A CA 1
ATOM 1684 C C . SER A 1 211 ? 19.473 -0.225 1.634 1.00 98.75 211 SER A C 1
ATOM 1686 O O . SER A 1 211 ? 18.819 -0.550 2.628 1.00 98.75 211 SER A O 1
ATOM 1688 N N . LEU A 1 212 ? 20.781 -0.491 1.537 1.00 98.75 212 LEU A N 1
ATOM 1689 C CA . LEU A 1 212 ? 21.546 -1.200 2.569 1.00 98.75 212 LEU A CA 1
ATOM 1690 C C . LEU A 1 212 ? 21.588 -0.427 3.893 1.00 98.75 212 LEU A C 1
ATOM 1692 O O . LEU A 1 212 ? 21.432 -1.028 4.958 1.00 98.75 212 LEU A O 1
ATOM 1696 N N . ALA A 1 213 ? 21.732 0.901 3.845 1.00 98.38 213 ALA A N 1
ATOM 1697 C CA . ALA A 1 213 ? 21.696 1.745 5.035 1.00 98.38 213 ALA A CA 1
ATOM 1698 C C . ALA A 1 213 ? 20.339 1.641 5.751 1.00 98.38 213 ALA A C 1
ATOM 1700 O O . ALA A 1 213 ? 20.297 1.423 6.964 1.00 98.38 213 ALA A O 1
ATOM 1701 N N . VAL A 1 214 ? 19.225 1.708 5.012 1.00 98.38 214 VAL A N 1
ATOM 1702 C CA . VAL A 1 214 ? 17.873 1.569 5.583 1.00 98.38 214 VAL A CA 1
ATOM 1703 C C . VAL A 1 214 ? 17.661 0.169 6.168 1.00 98.38 214 VAL A C 1
ATOM 1705 O O . VAL A 1 214 ? 17.121 0.046 7.272 1.00 98.38 214 VAL A O 1
ATOM 1708 N N . LEU A 1 215 ? 18.129 -0.884 5.488 1.00 98.38 215 LEU A N 1
ATOM 1709 C CA . LEU A 1 215 ? 18.071 -2.265 5.984 1.00 98.38 215 LEU A CA 1
ATOM 1710 C C . LEU A 1 215 ? 18.837 -2.429 7.306 1.00 98.38 215 LEU A C 1
ATOM 1712 O O . LEU A 1 215 ? 18.293 -2.981 8.272 1.00 98.38 215 LEU A O 1
ATOM 1716 N N . ALA A 1 216 ? 20.039 -1.848 7.391 1.00 97.75 216 ALA A N 1
ATOM 1717 C CA . ALA A 1 216 ? 20.844 -1.756 8.613 1.00 97.75 216 ALA A CA 1
ATOM 1718 C C . ALA A 1 216 ? 20.216 -0.848 9.694 1.00 97.75 216 ALA A C 1
ATOM 1720 O O . ALA A 1 216 ? 20.645 -0.838 10.852 1.00 97.75 216 ALA A O 1
ATOM 1721 N N . GLY A 1 217 ? 19.161 -0.107 9.347 1.00 96.31 217 GLY A N 1
ATOM 1722 C CA . GLY A 1 217 ? 18.436 0.788 10.238 1.00 96.31 217 GLY A CA 1
ATOM 1723 C C . GLY A 1 217 ? 19.136 2.128 10.455 1.00 96.31 217 GLY A C 1
ATOM 1724 O O . GLY A 1 217 ? 18.990 2.700 11.537 1.00 96.31 217 GLY A O 1
ATOM 1725 N N . TRP A 1 218 ? 19.901 2.610 9.476 1.00 96.88 218 TRP A N 1
ATOM 1726 C CA . TRP A 1 218 ? 20.595 3.899 9.481 1.00 96.88 218 TRP A CA 1
ATOM 1727 C C . TRP A 1 218 ? 19.860 4.919 8.619 1.00 96.88 218 TRP A C 1
ATOM 1729 O O . TRP A 1 218 ? 19.484 4.619 7.491 1.00 96.88 218 TRP A O 1
ATOM 1739 N N . PHE A 1 219 ? 19.661 6.119 9.173 1.00 95.62 219 PHE A N 1
ATOM 1740 C CA . PHE A 1 219 ? 19.066 7.278 8.493 1.00 95.62 219 PHE A CA 1
ATOM 1741 C C . PHE A 1 219 ? 17.879 6.927 7.567 1.00 95.62 219 PHE A C 1
ATOM 1743 O O . PHE A 1 219 ? 17.907 7.285 6.390 1.00 95.62 219 PHE A O 1
ATOM 1750 N N . PRO A 1 220 ? 16.832 6.223 8.050 1.00 95.50 220 PRO A N 1
ATOM 1751 C CA . PRO A 1 220 ? 15.862 5.560 7.180 1.00 95.50 220 PRO A CA 1
ATOM 1752 C C . PRO A 1 220 ? 15.127 6.517 6.232 1.00 95.50 220 PRO A C 1
ATOM 1754 O O . PRO A 1 220 ? 14.969 6.193 5.062 1.00 95.50 220 PRO A O 1
ATOM 1757 N N . ALA A 1 221 ? 14.721 7.704 6.698 1.00 94.62 221 ALA A N 1
ATOM 1758 C CA . ALA A 1 221 ? 14.056 8.690 5.842 1.00 94.62 221 ALA A CA 1
ATOM 1759 C C . ALA A 1 221 ? 14.977 9.221 4.727 1.00 94.62 221 ALA A C 1
ATOM 1761 O O . ALA A 1 221 ? 14.550 9.336 3.583 1.00 94.62 221 ALA A O 1
ATOM 1762 N N . ILE A 1 222 ? 16.249 9.494 5.042 1.00 96.62 222 ILE A N 1
ATOM 1763 C CA . ILE A 1 222 ? 17.233 9.986 4.064 1.00 96.62 222 ILE A CA 1
ATOM 1764 C C . ILE A 1 222 ? 17.584 8.878 3.071 1.00 96.62 222 ILE A C 1
ATOM 1766 O O . ILE A 1 222 ? 17.582 9.121 1.870 1.00 96.62 222 ILE A O 1
ATOM 1770 N N . GLY A 1 223 ? 17.842 7.659 3.552 1.00 98.06 223 GLY A N 1
ATOM 1771 C CA . GLY A 1 223 ? 18.161 6.523 2.691 1.00 98.06 223 GLY A CA 1
ATOM 1772 C C . GLY A 1 223 ? 17.026 6.195 1.720 1.00 98.06 223 GLY A C 1
ATOM 1773 O O . GLY A 1 223 ? 17.283 6.026 0.531 1.00 98.06 223 GLY A O 1
ATOM 1774 N N . LEU A 1 224 ? 15.770 6.201 2.187 1.00 98.25 224 LEU A N 1
ATOM 1775 C CA . LEU A 1 224 ? 14.598 6.033 1.322 1.00 98.25 224 LEU A CA 1
ATOM 1776 C C . LEU A 1 224 ? 14.431 7.189 0.333 1.00 98.25 224 LEU A C 1
ATOM 1778 O O . LEU A 1 224 ? 14.107 6.940 -0.822 1.00 98.25 224 LEU A O 1
ATOM 1782 N N . PHE A 1 225 ? 14.684 8.433 0.751 1.00 98.25 225 PHE A N 1
ATOM 1783 C CA . PHE A 1 225 ? 14.611 9.582 -0.151 1.00 98.25 225 PHE A CA 1
ATOM 1784 C C . PHE A 1 225 ? 15.674 9.511 -1.251 1.00 98.25 225 PHE A C 1
ATOM 1786 O O . PHE A 1 225 ? 15.363 9.773 -2.409 1.00 98.25 225 PHE A O 1
ATOM 1793 N N . VAL A 1 226 ? 16.901 9.100 -0.912 1.00 98.44 226 VAL A N 1
ATOM 1794 C CA . VAL A 1 226 ? 17.964 8.847 -1.894 1.00 98.44 226 VAL A CA 1
ATOM 1795 C C . VAL A 1 226 ? 17.535 7.755 -2.867 1.00 98.44 226 VAL A C 1
ATOM 1797 O O . VAL A 1 226 ? 17.612 7.982 -4.068 1.00 98.44 226 VAL A O 1
ATOM 1800 N N . CYS A 1 227 ? 17.019 6.623 -2.369 1.00 98.75 227 CYS A N 1
ATOM 1801 C CA . CYS A 1 227 ? 16.506 5.546 -3.222 1.00 98.75 227 CYS A CA 1
ATOM 1802 C C . CYS A 1 227 ? 15.400 6.048 -4.154 1.00 98.75 227 CYS A C 1
ATOM 1804 O O . CYS A 1 227 ? 15.443 5.794 -5.350 1.00 98.75 227 CYS A O 1
ATOM 1806 N N . TRP A 1 228 ? 14.430 6.794 -3.626 1.00 98.62 228 TRP A N 1
ATOM 1807 C CA . TRP A 1 228 ? 13.334 7.342 -4.416 1.00 98.62 228 TRP A CA 1
ATOM 1808 C C . TRP A 1 228 ? 13.833 8.304 -5.499 1.00 98.62 228 TRP A C 1
ATOM 1810 O O . TRP A 1 228 ? 13.442 8.174 -6.654 1.00 98.62 228 TRP A O 1
ATOM 1820 N N . LEU A 1 229 ? 14.728 9.234 -5.156 1.00 98.44 229 LEU A N 1
ATOM 1821 C CA . LEU A 1 229 ? 15.238 10.241 -6.087 1.00 98.44 229 LEU A CA 1
ATOM 1822 C C . LEU A 1 229 ? 16.085 9.621 -7.206 1.00 98.44 229 LEU A C 1
ATOM 1824 O O . LEU A 1 229 ? 15.935 9.990 -8.375 1.00 98.44 229 LEU A O 1
ATOM 1828 N N . THR A 1 230 ? 16.975 8.681 -6.870 1.00 98.56 230 THR A N 1
ATOM 1829 C CA . THR A 1 230 ? 17.801 8.011 -7.881 1.00 98.56 230 THR A CA 1
ATOM 1830 C C . THR A 1 230 ? 16.972 7.056 -8.731 1.00 98.56 230 THR A C 1
ATOM 1832 O O . THR A 1 230 ? 17.155 7.042 -9.945 1.00 98.56 230 THR A O 1
ATOM 1835 N N . TYR A 1 231 ? 16.007 6.334 -8.148 1.00 98.44 231 TYR A N 1
ATOM 1836 C CA . TYR A 1 231 ? 15.101 5.474 -8.914 1.00 98.44 231 TYR A CA 1
ATOM 1837 C C . TYR A 1 231 ? 14.183 6.285 -9.833 1.00 98.44 231 TYR A C 1
ATOM 1839 O O . TYR A 1 231 ? 13.998 5.902 -10.982 1.00 98.44 231 TYR A O 1
ATOM 1847 N N . LEU A 1 232 ? 13.668 7.436 -9.380 1.00 98.12 232 LEU A N 1
ATOM 1848 C CA . LEU A 1 232 ? 12.877 8.355 -10.209 1.00 98.12 232 LEU A CA 1
ATOM 1849 C C . LEU A 1 232 ? 13.692 8.829 -11.411 1.00 98.12 232 LEU A C 1
ATOM 1851 O O . LEU A 1 232 ? 13.213 8.815 -12.542 1.00 98.12 232 LEU A O 1
ATOM 1855 N N . SER A 1 233 ? 14.947 9.204 -11.163 1.00 98.19 233 SER A N 1
ATOM 1856 C CA . SER A 1 233 ? 15.856 9.656 -12.214 1.00 98.19 233 SER A CA 1
ATOM 1857 C C . SER A 1 233 ? 16.123 8.552 -13.231 1.00 98.19 233 SER A C 1
ATOM 1859 O O . SER A 1 233 ? 15.995 8.794 -14.428 1.00 98.19 233 SER A O 1
ATOM 1861 N N . LEU A 1 234 ? 16.430 7.337 -12.764 1.00 98.00 234 LEU A N 1
ATOM 1862 C CA . LEU A 1 234 ? 16.625 6.178 -13.633 1.00 98.00 234 LEU A CA 1
ATOM 1863 C C . LEU A 1 234 ? 15.351 5.832 -14.401 1.00 98.00 234 LEU A C 1
ATOM 1865 O O . LEU A 1 234 ? 15.445 5.592 -15.591 1.00 98.00 234 LEU A O 1
ATOM 1869 N N . THR A 1 235 ? 14.177 5.885 -13.771 1.00 97.06 235 THR A N 1
ATOM 1870 C CA . THR A 1 235 ? 12.880 5.613 -14.415 1.00 97.06 235 THR A CA 1
ATOM 1871 C C . THR A 1 235 ? 12.631 6.560 -15.588 1.00 97.06 235 THR A C 1
ATOM 1873 O O . THR A 1 235 ? 12.289 6.121 -16.681 1.00 97.06 235 THR A O 1
ATOM 1876 N N . LEU A 1 236 ? 12.872 7.861 -15.391 1.00 96.62 236 LEU A N 1
ATOM 1877 C CA . LEU A 1 236 ? 12.698 8.865 -16.443 1.00 96.62 236 LEU A CA 1
ATOM 1878 C C . LEU A 1 236 ? 13.744 8.742 -17.563 1.00 96.62 236 LEU A C 1
ATOM 1880 O O . LEU A 1 236 ? 13.409 8.944 -18.725 1.00 96.62 236 LEU A O 1
ATOM 1884 N N . LEU A 1 237 ? 14.994 8.403 -17.231 1.00 96.69 237 LEU A N 1
ATOM 1885 C CA . LEU A 1 237 ? 16.056 8.169 -18.222 1.00 96.69 237 LEU A CA 1
ATOM 1886 C C . LEU A 1 237 ? 15.880 6.833 -18.965 1.00 96.69 237 LEU A C 1
ATOM 1888 O O . LEU A 1 237 ? 16.251 6.718 -20.131 1.00 96.69 237 LEU A O 1
ATOM 1892 N N . GLY A 1 238 ? 15.282 5.850 -18.290 1.00 95.38 238 GLY A N 1
ATOM 1893 C CA . GLY A 1 238 ? 14.966 4.508 -18.769 1.00 95.38 238 GLY A CA 1
ATOM 1894 C C . GLY A 1 238 ? 13.913 4.465 -19.870 1.00 95.38 238 GLY A C 1
ATOM 1895 O O . GLY A 1 238 ? 13.869 3.490 -20.618 1.00 95.38 238 GLY A O 1
ATOM 1896 N N . GLN A 1 239 ? 13.091 5.516 -19.978 1.00 94.12 239 GLN A N 1
ATOM 1897 C CA . GLN A 1 239 ? 12.036 5.655 -20.984 1.00 94.12 239 GLN A CA 1
ATOM 1898 C C . GLN A 1 239 ? 11.157 4.389 -21.025 1.00 94.12 239 GLN A C 1
ATOM 1900 O O . GLN A 1 239 ? 10.666 3.942 -19.986 1.00 94.12 239 GLN A O 1
ATOM 1905 N N . ASP A 1 240 ? 10.987 3.784 -22.198 1.00 93.75 240 ASP A N 1
ATOM 1906 C CA . ASP A 1 240 ? 10.120 2.625 -22.416 1.00 93.75 240 ASP A CA 1
ATOM 1907 C C . ASP A 1 240 ? 10.503 1.406 -21.560 1.00 93.75 240 ASP A C 1
ATOM 1909 O O . ASP A 1 240 ? 9.640 0.596 -21.222 1.00 93.75 240 ASP A O 1
ATOM 1913 N N . PHE A 1 241 ? 11.769 1.285 -21.143 1.00 94.25 241 PHE A N 1
ATOM 1914 C CA . PHE A 1 241 ? 12.230 0.151 -20.337 1.00 94.25 241 PHE A CA 1
ATOM 1915 C C . PHE A 1 241 ? 11.792 0.208 -18.869 1.00 94.25 241 PHE A C 1
ATOM 1917 O O . PHE A 1 241 ? 11.742 -0.836 -18.222 1.00 94.25 241 PHE A O 1
ATOM 1924 N N . LEU A 1 242 ? 11.481 1.397 -18.339 1.00 92.88 242 LEU A N 1
ATOM 1925 C CA . LEU A 1 242 ? 11.087 1.601 -16.935 1.00 92.88 242 LEU A CA 1
ATOM 1926 C C . LEU A 1 242 ? 9.701 2.256 -16.792 1.00 92.88 242 LEU A C 1
ATOM 1928 O O . LEU A 1 242 ? 9.324 2.710 -15.717 1.00 92.88 242 LEU A O 1
ATOM 1932 N N . SER A 1 243 ? 8.904 2.282 -17.863 1.00 87.06 243 SER A N 1
ATOM 1933 C CA . SER A 1 243 ? 7.545 2.849 -17.873 1.00 87.06 243 SER A CA 1
ATOM 1934 C C . SER A 1 243 ? 6.462 1.818 -17.500 1.00 87.06 243 SER A C 1
ATOM 1936 O O . SER A 1 243 ? 5.323 1.875 -17.970 1.00 87.06 243 SER A O 1
ATOM 1938 N N . PHE A 1 244 ? 6.803 0.827 -16.670 1.00 90.06 244 PHE A N 1
ATOM 1939 C CA . PHE A 1 244 ? 5.873 -0.225 -16.264 1.00 90.06 244 PHE A CA 1
ATOM 1940 C C . PHE A 1 244 ? 5.180 0.098 -14.936 1.00 90.06 244 PHE A C 1
ATOM 1942 O O . PHE A 1 244 ? 5.659 0.863 -14.098 1.00 90.06 244 PHE A O 1
ATOM 1949 N N . GLN A 1 245 ? 4.023 -0.532 -14.713 1.00 92.31 245 GLN A N 1
ATOM 1950 C CA . GLN A 1 245 ? 3.192 -0.301 -13.525 1.00 92.31 245 GLN A CA 1
ATOM 1951 C C . GLN A 1 245 ? 3.937 -0.562 -12.208 1.00 92.31 245 GLN A C 1
ATOM 1953 O O . GLN A 1 245 ? 3.665 0.103 -11.208 1.00 92.31 245 GLN A O 1
ATOM 1958 N N . TRP A 1 246 ? 4.881 -1.507 -12.189 1.00 93.88 246 TRP A N 1
ATOM 1959 C CA . TRP A 1 246 ? 5.671 -1.801 -10.995 1.00 93.88 246 TRP A CA 1
ATOM 1960 C C . TRP A 1 246 ? 6.656 -0.685 -10.647 1.00 93.88 246 TRP A C 1
ATOM 1962 O O . TRP A 1 246 ? 6.802 -0.381 -9.465 1.00 93.88 246 TRP A O 1
ATOM 1972 N N . ASP A 1 247 ? 7.262 -0.021 -11.633 1.00 96.19 247 ASP A N 1
ATOM 1973 C CA . ASP A 1 247 ? 8.189 1.092 -11.406 1.00 96.19 247 ASP A CA 1
ATOM 1974 C C . ASP A 1 247 ? 7.457 2.290 -10.800 1.00 96.19 247 ASP A C 1
ATOM 1976 O O . ASP A 1 247 ? 7.880 2.851 -9.786 1.00 96.19 247 ASP A O 1
ATOM 1980 N N . ILE A 1 248 ? 6.285 2.606 -11.358 1.00 95.75 248 ILE A N 1
ATOM 1981 C CA . ILE A 1 248 ? 5.392 3.651 -10.846 1.00 95.75 248 ILE A CA 1
ATOM 1982 C C . ILE A 1 248 ? 4.960 3.324 -9.411 1.00 95.75 248 ILE A C 1
ATOM 1984 O O . ILE A 1 248 ? 5.071 4.174 -8.524 1.00 95.75 248 ILE A O 1
ATOM 1988 N N . LEU A 1 249 ? 4.540 2.081 -9.149 1.00 97.62 249 LEU A N 1
ATOM 1989 C CA . LEU A 1 249 ? 4.128 1.655 -7.811 1.00 97.62 249 LEU A CA 1
ATOM 1990 C C . LEU A 1 249 ? 5.282 1.730 -6.798 1.00 97.62 249 LEU A C 1
ATOM 1992 O O . LEU A 1 249 ? 5.054 2.092 -5.640 1.00 97.62 249 LEU A O 1
ATOM 1996 N N . LEU A 1 250 ? 6.518 1.412 -7.202 1.00 98.31 250 LEU A N 1
ATOM 1997 C CA . LEU A 1 250 ? 7.702 1.528 -6.344 1.00 98.31 250 LEU A CA 1
ATOM 1998 C C . LEU A 1 250 ? 8.027 2.988 -6.022 1.00 98.31 250 LEU A C 1
ATOM 2000 O O . LEU A 1 250 ? 8.365 3.289 -4.877 1.00 98.31 250 LEU A O 1
ATOM 2004 N N . LEU A 1 251 ? 7.857 3.905 -6.976 1.00 98.12 251 LEU A N 1
ATOM 2005 C CA . LEU A 1 251 ? 8.017 5.340 -6.739 1.00 98.12 251 LEU A CA 1
ATOM 2006 C C . LEU A 1 251 ? 6.946 5.898 -5.798 1.00 98.12 251 LEU A C 1
ATOM 2008 O O . LEU A 1 251 ? 7.287 6.607 -4.847 1.00 98.12 251 LEU A O 1
ATOM 2012 N N . GLU A 1 252 ? 5.674 5.548 -6.007 1.00 98.06 252 GLU A N 1
ATOM 2013 C CA . GLU A 1 252 ? 4.582 5.935 -5.105 1.00 98.06 252 GLU A CA 1
ATOM 2014 C C . GLU A 1 252 ? 4.818 5.365 -3.695 1.00 98.06 252 GLU A C 1
ATOM 2016 O O . GLU A 1 252 ? 4.768 6.095 -2.700 1.00 98.06 252 GLU A O 1
ATOM 2021 N N . THR A 1 253 ? 5.163 4.078 -3.596 1.00 98.31 253 THR A N 1
ATOM 2022 C CA . THR A 1 253 ? 5.421 3.409 -2.312 1.00 98.31 253 THR A CA 1
ATOM 2023 C C . THR A 1 253 ? 6.651 3.980 -1.610 1.00 98.31 253 THR A C 1
ATOM 2025 O O . THR A 1 253 ? 6.606 4.227 -0.405 1.00 98.31 253 THR A O 1
ATOM 2028 N N . GLY A 1 254 ? 7.740 4.221 -2.340 1.00 97.62 254 GLY A N 1
ATOM 2029 C CA . GLY A 1 254 ? 8.977 4.791 -1.813 1.00 97.62 254 GLY A CA 1
ATOM 2030 C C . GLY A 1 254 ? 8.778 6.202 -1.270 1.00 97.62 254 GLY A C 1
ATOM 2031 O O . GLY A 1 254 ? 9.213 6.498 -0.156 1.00 97.62 254 GLY A O 1
ATOM 2032 N N . PHE A 1 255 ? 8.033 7.044 -1.992 1.00 97.00 255 PHE A N 1
ATOM 2033 C CA . PHE A 1 255 ? 7.679 8.381 -1.518 1.00 97.00 255 PHE A CA 1
ATOM 2034 C C . PHE A 1 255 ? 6.854 8.328 -0.226 1.00 97.00 255 PHE A C 1
ATOM 2036 O O . PHE A 1 255 ? 7.168 9.014 0.750 1.00 97.00 255 PHE A O 1
ATOM 2043 N N . LEU A 1 256 ? 5.830 7.468 -0.171 1.00 97.00 256 LEU A N 1
ATOM 2044 C CA . LEU A 1 256 ? 5.036 7.284 1.046 1.00 97.00 256 LEU A CA 1
ATOM 2045 C C . LEU A 1 256 ? 5.869 6.702 2.197 1.00 97.00 256 LEU A C 1
ATOM 2047 O O . LEU A 1 256 ? 5.681 7.092 3.353 1.00 97.00 256 LEU A O 1
ATOM 2051 N N . ALA A 1 257 ? 6.830 5.826 1.904 1.00 96.19 257 ALA A N 1
ATOM 2052 C CA . ALA A 1 257 ? 7.747 5.288 2.899 1.00 96.19 257 ALA A CA 1
ATOM 2053 C C . ALA A 1 257 ? 8.624 6.384 3.526 1.00 96.19 257 ALA A C 1
ATOM 2055 O O . ALA A 1 257 ? 8.860 6.329 4.732 1.00 96.19 257 ALA A O 1
ATOM 2056 N N . CYS A 1 258 ? 9.019 7.423 2.779 1.00 93.88 258 CYS A N 1
ATOM 2057 C CA . CYS A 1 258 ? 9.707 8.599 3.333 1.00 93.88 258 CYS A CA 1
ATOM 2058 C C . CYS A 1 258 ? 8.854 9.360 4.364 1.00 93.88 258 CYS A C 1
ATOM 2060 O O . CYS A 1 258 ? 9.390 9.874 5.347 1.00 93.88 258 CYS A O 1
ATOM 2062 N N . LEU A 1 259 ? 7.529 9.422 4.169 1.00 91.88 259 LEU A N 1
ATOM 2063 C CA . LEU A 1 259 ? 6.596 10.064 5.109 1.00 91.88 259 LEU A CA 1
ATOM 2064 C C . LEU A 1 259 ? 6.362 9.220 6.370 1.00 91.88 259 LEU A C 1
ATOM 2066 O O . LEU A 1 259 ? 6.116 9.759 7.451 1.00 91.88 259 LEU A O 1
ATOM 2070 N N . VAL A 1 260 ? 6.415 7.895 6.223 1.00 93.00 260 VAL A N 1
ATOM 2071 C CA . VAL A 1 260 ? 6.252 6.933 7.321 1.00 93.00 260 VAL A CA 1
ATOM 2072 C C . VAL A 1 260 ? 7.540 6.789 8.139 1.00 93.00 260 VAL A C 1
ATOM 2074 O O . VAL A 1 260 ? 7.481 6.592 9.357 1.00 93.00 260 VAL A O 1
ATOM 2077 N N . ALA A 1 261 ? 8.703 6.877 7.493 1.00 92.56 261 ALA A N 1
ATOM 2078 C CA . ALA A 1 261 ? 9.996 6.678 8.125 1.00 92.56 261 ALA A CA 1
ATOM 2079 C C . ALA A 1 261 ? 10.332 7.777 9.147 1.00 92.56 261 ALA A C 1
ATOM 2081 O O . ALA A 1 261 ? 10.063 8.961 8.926 1.00 92.56 261 ALA A O 1
ATOM 2082 N N . PRO A 1 262 ? 10.960 7.416 10.281 1.00 90.69 262 PRO A N 1
ATOM 2083 C CA . PRO A 1 262 ? 11.387 8.405 11.255 1.00 90.69 262 PRO A CA 1
ATOM 2084 C C . PRO A 1 262 ? 12.580 9.210 10.718 1.00 90.69 262 PRO A C 1
ATOM 2086 O O . PRO A 1 262 ? 13.545 8.656 10.188 1.00 90.69 262 PRO A O 1
ATOM 2089 N N . TRP A 1 263 ? 12.539 10.528 10.908 1.00 89.06 263 TRP A N 1
ATOM 2090 C CA . TRP A 1 263 ? 13.645 11.441 10.601 1.00 89.06 263 TRP A CA 1
ATOM 2091 C C . TRP A 1 263 ? 14.679 11.409 11.732 1.00 89.06 263 TRP A C 1
ATOM 2093 O O . TRP A 1 263 ? 14.811 12.343 12.519 1.00 89.06 263 TRP A O 1
ATOM 2103 N N . SER A 1 264 ? 15.365 10.277 11.857 1.00 89.62 264 SER A N 1
ATOM 2104 C CA . SER A 1 264 ? 16.355 10.007 12.901 1.00 89.62 264 SER A CA 1
ATOM 2105 C C . SER A 1 264 ? 17.550 9.244 12.339 1.00 89.62 264 SER A C 1
ATOM 2107 O O . SER A 1 264 ? 17.477 8.642 11.274 1.00 89.62 264 SER A O 1
ATOM 2109 N N . SER A 1 265 ? 18.662 9.218 13.074 1.00 91.56 265 SER A N 1
ATOM 2110 C CA . SER A 1 265 ? 19.854 8.456 12.672 1.00 91.56 265 SER A CA 1
ATOM 2111 C C . SER A 1 265 ? 19.658 6.940 12.736 1.00 91.56 265 SER A C 1
ATOM 2113 O O . SER A 1 265 ? 20.355 6.193 12.053 1.00 91.56 265 SER A O 1
ATOM 2115 N N . ARG A 1 266 ? 18.707 6.470 13.550 1.00 93.00 266 ARG A N 1
ATOM 2116 C CA . ARG A 1 266 ? 18.384 5.050 13.718 1.00 93.00 266 ARG A CA 1
ATOM 2117 C C . ARG A 1 266 ? 16.915 4.777 13.453 1.00 93.00 266 ARG A C 1
ATOM 2119 O O . ARG A 1 266 ? 16.069 5.604 13.793 1.00 93.00 266 ARG A O 1
ATOM 2126 N N . LEU A 1 267 ? 16.615 3.593 12.925 1.00 89.38 267 LEU A N 1
ATOM 2127 C CA . LEU A 1 267 ? 15.252 3.098 12.742 1.00 89.38 267 LEU A CA 1
ATOM 2128 C C . LEU A 1 267 ? 14.623 2.743 14.098 1.00 89.38 267 LEU A C 1
ATOM 2130 O O . LEU A 1 267 ? 14.613 1.592 14.531 1.00 89.38 267 LEU A O 1
ATOM 2134 N N . LYS A 1 268 ? 14.122 3.773 14.783 1.00 87.00 268 LYS A N 1
ATOM 2135 C CA . LYS A 1 268 ? 13.343 3.675 16.017 1.00 87.00 268 LYS A CA 1
ATOM 2136 C C . LYS A 1 268 ? 12.005 4.357 15.782 1.00 87.00 268 LYS A C 1
ATOM 2138 O O . LYS A 1 268 ? 11.939 5.563 15.574 1.00 87.00 268 LYS A O 1
ATOM 2143 N N . VAL A 1 269 ? 10.951 3.556 15.776 1.00 81.75 269 VAL A N 1
ATOM 2144 C CA . VAL A 1 269 ? 9.598 3.996 15.449 1.00 81.75 269 VAL A CA 1
ATOM 2145 C C . VAL A 1 269 ? 8.853 4.261 16.755 1.00 81.75 269 VAL A C 1
ATOM 2147 O O . VAL A 1 269 ? 8.648 3.336 17.535 1.00 81.75 269 VAL A O 1
ATOM 2150 N N . SER A 1 270 ? 8.467 5.514 17.001 1.00 74.38 270 SER A N 1
ATOM 2151 C CA . SER A 1 270 ? 7.604 5.903 18.123 1.00 74.38 270 SER A CA 1
ATOM 2152 C C . SER A 1 270 ? 6.212 6.262 17.615 1.00 74.38 270 SER A C 1
ATOM 2154 O O . SER A 1 270 ? 6.073 6.947 16.601 1.00 74.38 270 SER A O 1
ATOM 2156 N N . ALA A 1 271 ? 5.168 5.784 18.295 1.00 63.50 271 ALA A N 1
ATOM 2157 C CA . ALA A 1 271 ? 3.789 6.080 17.921 1.00 63.50 271 ALA A CA 1
ATOM 2158 C C . ALA A 1 271 ? 3.544 7.603 17.926 1.00 63.50 271 ALA A C 1
ATOM 2160 O O . ALA A 1 271 ? 3.649 8.256 18.961 1.00 63.50 271 ALA A O 1
ATOM 2161 N N . GLY A 1 272 ? 3.221 8.174 16.763 1.00 64.69 272 GLY A N 1
ATOM 2162 C CA . GLY A 1 272 ? 3.001 9.610 16.602 1.00 64.69 272 GLY A CA 1
ATOM 2163 C C . GLY A 1 272 ? 2.073 9.935 15.432 1.00 64.69 272 GLY A C 1
ATOM 2164 O O . GLY A 1 272 ? 1.901 9.133 14.515 1.00 64.69 272 GLY A O 1
ATOM 2165 N N . VAL A 1 273 ? 1.483 11.135 15.452 1.00 58.00 273 VAL A N 1
ATOM 2166 C CA . VAL A 1 273 ? 0.458 11.586 14.484 1.00 58.00 273 VAL A CA 1
ATOM 2167 C C . VAL A 1 273 ? 0.946 11.521 13.029 1.00 58.00 273 VAL A C 1
ATOM 2169 O O . VAL A 1 273 ? 0.194 11.103 12.152 1.00 58.00 273 VAL A O 1
ATOM 2172 N N . ARG A 1 274 ? 2.221 11.857 12.771 1.00 62.41 274 ARG A N 1
ATOM 2173 C CA . ARG A 1 274 ? 2.830 11.794 11.425 1.00 62.41 274 ARG A CA 1
ATOM 2174 C C . ARG A 1 274 ? 2.785 10.388 10.821 1.00 62.41 274 ARG A C 1
ATOM 2176 O O . ARG A 1 274 ? 2.415 10.225 9.664 1.00 62.41 274 ARG A O 1
ATOM 2183 N N . MET A 1 275 ? 3.069 9.372 11.632 1.00 68.50 275 MET A N 1
ATOM 2184 C CA . MET A 1 275 ? 3.026 7.975 11.203 1.00 68.50 275 MET A CA 1
ATOM 2185 C C . MET A 1 275 ? 1.606 7.537 10.844 1.00 68.50 275 MET A C 1
ATOM 2187 O O . MET A 1 275 ? 1.417 6.800 9.884 1.00 68.50 275 MET A O 1
ATOM 2191 N N . PHE A 1 276 ? 0.598 8.007 11.585 1.00 75.44 276 PHE A N 1
ATOM 2192 C CA . PHE A 1 276 ? -0.792 7.657 11.301 1.00 75.44 276 PHE A CA 1
ATOM 2193 C C . PHE A 1 276 ? -1.247 8.189 9.935 1.00 75.44 276 PHE A C 1
ATOM 2195 O O . PHE A 1 276 ? -1.877 7.451 9.180 1.00 75.44 276 PHE A O 1
ATOM 2202 N N . GLY A 1 277 ? -0.872 9.429 9.595 1.00 84.12 277 GLY A N 1
ATOM 2203 C CA . GLY A 1 277 ? -1.130 10.006 8.273 1.00 84.12 277 GLY A CA 1
ATOM 2204 C C . GLY A 1 277 ? -0.440 9.228 7.149 1.00 84.12 277 GLY A C 1
ATOM 2205 O O . GLY A 1 277 ? -1.094 8.844 6.184 1.00 84.12 277 GLY A O 1
ATOM 2206 N N . GLY A 1 278 ? 0.851 8.911 7.309 1.00 89.06 278 GLY A N 1
ATOM 2207 C CA . GLY A 1 278 ? 1.598 8.116 6.328 1.00 89.06 278 GLY A CA 1
ATOM 2208 C C . GLY A 1 278 ? 1.011 6.714 6.115 1.00 89.06 278 GLY A C 1
ATOM 2209 O O . GLY A 1 278 ? 0.788 6.309 4.980 1.00 89.06 278 GLY A O 1
ATOM 2210 N N . ILE A 1 279 ? 0.669 5.995 7.192 1.00 91.19 279 ILE A N 1
ATOM 2211 C CA . ILE A 1 279 ? 0.034 4.667 7.102 1.00 91.19 279 ILE A CA 1
ATOM 2212 C C . ILE A 1 279 ? -1.322 4.748 6.391 1.00 91.19 279 ILE A C 1
ATOM 2214 O O . ILE A 1 279 ? -1.655 3.857 5.613 1.00 91.19 279 ILE A O 1
ATOM 2218 N N . LEU A 1 280 ? -2.113 5.798 6.635 1.00 93.19 280 LEU A N 1
ATOM 2219 C CA . LEU A 1 280 ? -3.388 5.982 5.943 1.00 93.19 280 LEU A CA 1
ATOM 2220 C C . LEU A 1 280 ? -3.191 6.165 4.433 1.00 93.19 280 LEU A C 1
ATOM 2222 O O . LEU A 1 280 ? -3.943 5.579 3.661 1.00 93.19 280 LEU A O 1
ATOM 2226 N N . LEU A 1 281 ? -2.165 6.911 4.016 1.00 96.25 281 LEU A N 1
ATOM 2227 C CA . LEU A 1 281 ? -1.820 7.059 2.600 1.00 96.25 281 LEU A CA 1
ATOM 2228 C C . LEU A 1 281 ? -1.338 5.740 1.984 1.00 96.25 281 LEU A C 1
ATOM 2230 O O . LEU A 1 281 ? -1.725 5.422 0.867 1.00 96.25 281 LEU A O 1
ATOM 2234 N N . VAL A 1 282 ? -0.565 4.930 2.715 1.00 97.19 282 VAL A N 1
ATOM 2235 C CA . VAL A 1 282 ? -0.159 3.588 2.250 1.00 97.19 282 VAL A CA 1
ATOM 2236 C C . VAL A 1 282 ? -1.376 2.671 2.085 1.00 97.19 282 VAL A C 1
ATOM 2238 O O . VAL A 1 282 ? -1.489 1.955 1.093 1.00 97.19 282 VAL A O 1
ATOM 2241 N N . ARG A 1 283 ? -2.336 2.727 3.016 1.00 97.00 283 ARG A N 1
ATOM 2242 C CA . ARG A 1 283 ? -3.615 2.005 2.892 1.00 97.00 283 ARG A CA 1
ATOM 2243 C C . ARG A 1 283 ? -4.438 2.491 1.709 1.00 97.00 283 ARG A C 1
ATOM 2245 O O . ARG A 1 283 ? -5.046 1.674 1.028 1.00 97.00 283 ARG A O 1
ATOM 2252 N N . TRP A 1 284 ? -4.454 3.801 1.474 1.00 98.12 284 TRP A N 1
ATOM 2253 C CA . TRP A 1 284 ? -5.098 4.387 0.307 1.00 98.12 284 TRP A CA 1
ATOM 2254 C C . TRP A 1 284 ? -4.453 3.906 -0.993 1.00 98.12 284 TRP A C 1
ATOM 2256 O O . TRP A 1 284 ? -5.176 3.520 -1.903 1.00 98.12 284 TRP A O 1
ATOM 2266 N N . LEU A 1 285 ? -3.120 3.847 -1.060 1.00 98.38 285 LEU A N 1
ATOM 2267 C CA . LEU A 1 285 ? -2.407 3.312 -2.218 1.00 98.38 285 LEU A CA 1
ATOM 2268 C C . LEU A 1 285 ? -2.767 1.842 -2.473 1.00 98.38 285 LEU A C 1
ATOM 2270 O O . LEU A 1 285 ? -3.117 1.498 -3.595 1.00 98.38 285 LEU A O 1
ATOM 2274 N N . LEU A 1 286 ? -2.767 0.992 -1.438 1.00 98.50 286 LEU A N 1
ATOM 2275 C CA . LEU A 1 286 ? -3.183 -0.412 -1.567 1.00 98.50 286 LEU A CA 1
ATOM 2276 C C . LEU A 1 286 ? -4.644 -0.547 -2.019 1.00 98.50 286 LEU A C 1
ATOM 2278 O O . LEU A 1 286 ? -4.961 -1.378 -2.867 1.00 98.50 286 LEU A O 1
ATOM 2282 N N . PHE A 1 287 ? -5.533 0.271 -1.453 1.00 98.50 287 PHE A N 1
ATOM 2283 C CA . PHE A 1 287 ? -6.936 0.316 -1.848 1.00 98.50 287 PHE A CA 1
ATOM 2284 C C . PHE A 1 287 ? -7.086 0.688 -3.322 1.00 98.50 287 PHE A C 1
ATOM 2286 O O . PHE A 1 287 ? -7.746 -0.035 -4.063 1.00 98.50 287 PHE A O 1
ATOM 2293 N N . ARG A 1 288 ? -6.443 1.784 -3.737 1.00 97.75 288 ARG A N 1
ATOM 2294 C CA . ARG A 1 288 ? -6.456 2.280 -5.112 1.00 97.75 288 ARG A CA 1
ATOM 2295 C C . ARG A 1 288 ? -5.920 1.224 -6.070 1.00 97.75 288 ARG A C 1
ATOM 2297 O O . ARG A 1 288 ? -6.597 0.914 -7.036 1.00 97.75 288 ARG A O 1
ATOM 2304 N N . LEU A 1 289 ? -4.771 0.628 -5.759 1.00 97.75 289 LEU A N 1
ATOM 2305 C CA . LEU A 1 289 ? -4.147 -0.424 -6.560 1.00 97.75 289 LEU A CA 1
ATOM 2306 C C . LEU A 1 289 ? -5.111 -1.587 -6.830 1.00 97.75 289 LEU A C 1
ATOM 2308 O O . LEU A 1 289 ? -5.331 -1.964 -7.979 1.00 97.75 289 LEU A O 1
ATOM 2312 N N . MET A 1 290 ? -5.703 -2.145 -5.770 1.00 98.19 290 MET A N 1
ATOM 2313 C CA . MET A 1 290 ? -6.594 -3.299 -5.898 1.00 98.19 290 MET A CA 1
ATOM 2314 C C . MET A 1 290 ? -7.907 -2.937 -6.595 1.00 98.19 290 MET A C 1
ATOM 2316 O O . MET A 1 290 ? -8.350 -3.669 -7.480 1.00 98.19 290 MET A O 1
ATOM 2320 N N . LEU A 1 291 ? -8.503 -1.797 -6.233 1.00 98.19 291 LEU A N 1
ATOM 2321 C CA . LEU A 1 291 ? -9.764 -1.353 -6.813 1.00 98.19 291 LEU A CA 1
ATOM 2322 C C . LEU A 1 291 ? -9.608 -1.000 -8.294 1.00 98.19 291 LEU A C 1
ATOM 2324 O O . LEU A 1 291 ? -10.407 -1.455 -9.109 1.00 98.19 291 LEU A O 1
ATOM 2328 N N . GLU A 1 292 ? -8.584 -0.226 -8.660 1.00 97.19 292 GLU A N 1
ATOM 2329 C CA . GLU A 1 292 ? -8.323 0.152 -10.053 1.00 97.19 292 GLU A CA 1
ATOM 2330 C C . GLU A 1 292 ? -8.014 -1.081 -10.913 1.00 97.19 292 GLU A C 1
ATOM 2332 O O . GLU A 1 292 ? -8.500 -1.148 -12.043 1.00 97.19 292 GLU A O 1
ATOM 2337 N N . SER A 1 293 ? -7.331 -2.100 -10.368 1.00 95.31 293 SER A N 1
ATOM 2338 C CA . SER A 1 293 ? -7.128 -3.389 -11.052 1.00 95.31 293 SER A CA 1
ATOM 2339 C C . SER A 1 293 ? -8.451 -4.068 -11.427 1.00 95.31 293 SER A C 1
ATOM 2341 O O . SER A 1 293 ? -8.570 -4.618 -12.522 1.00 95.31 293 SER A O 1
ATOM 2343 N N . GLY A 1 294 ? -9.467 -4.018 -10.562 1.00 96.56 294 GLY A N 1
ATOM 2344 C CA . GLY A 1 294 ? -10.792 -4.568 -10.864 1.00 96.56 294 GLY A CA 1
ATOM 2345 C C . GLY A 1 294 ? -11.622 -3.666 -11.782 1.00 96.56 294 GLY A C 1
ATOM 2346 O O . GLY A 1 294 ? -12.263 -4.141 -12.722 1.00 96.56 294 GLY A O 1
ATOM 2347 N N . VAL A 1 295 ? -11.602 -2.352 -11.532 1.00 97.31 295 VAL A N 1
ATOM 2348 C CA . VAL A 1 295 ? -12.388 -1.364 -12.287 1.00 97.31 295 VAL A CA 1
ATOM 2349 C C . VAL A 1 295 ? -11.947 -1.322 -13.743 1.00 97.31 295 VAL A C 1
ATOM 2351 O O . VAL A 1 295 ? -12.809 -1.377 -14.618 1.00 97.31 295 VAL A O 1
ATOM 2354 N N . VAL A 1 296 ? -10.637 -1.309 -14.018 1.00 95.50 296 VAL A N 1
ATOM 2355 C CA . VAL A 1 296 ? -10.123 -1.260 -15.396 1.00 95.50 296 VAL A CA 1
ATOM 2356 C C . VAL A 1 296 ? -10.595 -2.457 -16.221 1.00 95.50 296 VAL A C 1
ATOM 2358 O O . VAL A 1 296 ? -10.903 -2.306 -17.397 1.00 95.50 296 VAL A O 1
ATOM 2361 N N . LYS A 1 297 ? -10.761 -3.638 -15.609 1.00 95.19 297 LYS A N 1
ATOM 2362 C CA . LYS 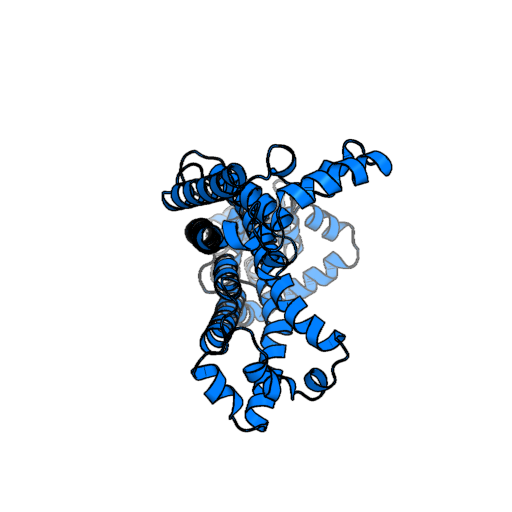A 1 297 ? -11.296 -4.824 -16.295 1.00 95.19 297 LYS A CA 1
ATOM 2363 C C . LYS A 1 297 ? -12.746 -4.612 -16.728 1.00 95.19 297 LYS A C 1
ATOM 2365 O O . LYS A 1 297 ? -13.104 -4.953 -17.851 1.00 95.19 297 LYS A O 1
ATOM 2370 N N . LEU A 1 298 ? -13.570 -4.000 -15.875 1.00 94.75 298 LEU A N 1
ATOM 2371 C CA . LEU A 1 298 ? -14.974 -3.698 -16.184 1.00 94.75 298 LEU A CA 1
ATOM 2372 C C . LEU A 1 298 ? -15.134 -2.550 -17.191 1.00 94.75 298 LEU A C 1
ATOM 2374 O O . LEU A 1 298 ? -16.075 -2.562 -17.993 1.00 94.75 298 LEU A O 1
ATOM 2378 N N . THR A 1 299 ? -14.232 -1.566 -17.154 1.00 96.00 299 THR A N 1
ATOM 2379 C CA . THR A 1 299 ? -14.284 -0.369 -18.006 1.00 96.00 299 THR A CA 1
ATOM 2380 C C . THR A 1 299 ? -13.477 -0.491 -19.297 1.00 96.00 299 THR A C 1
ATOM 2382 O O . THR A 1 299 ? -13.651 0.343 -20.179 1.00 96.00 299 THR A O 1
ATOM 2385 N N . SER A 1 300 ? -12.666 -1.543 -19.456 1.00 94.00 300 SER A N 1
ATOM 2386 C CA . SER A 1 300 ? -11.839 -1.797 -20.650 1.00 94.00 300 SER A CA 1
ATOM 2387 C C . SER A 1 300 ? -12.630 -1.920 -21.956 1.00 94.00 300 SER A C 1
ATOM 2389 O O . SER A 1 300 ? -12.074 -1.723 -23.031 1.00 94.00 300 SER A O 1
ATOM 2391 N N . GLY A 1 301 ? -13.916 -2.278 -21.879 1.00 93.69 301 GLY A N 1
ATOM 2392 C CA . GLY A 1 301 ? -14.743 -2.591 -23.047 1.00 93.69 301 GLY A CA 1
ATOM 2393 C C . GLY A 1 301 ? -14.536 -4.004 -23.605 1.00 93.69 301 GLY A C 1
ATOM 2394 O O . GLY A 1 301 ? -15.272 -4.402 -24.505 1.00 93.69 301 GLY A O 1
ATOM 2395 N N . ASP A 1 302 ? -13.606 -4.785 -23.051 1.00 94.12 302 ASP A N 1
ATOM 2396 C CA . ASP A 1 302 ? -13.361 -6.160 -23.478 1.00 94.12 302 ASP A CA 1
ATOM 2397 C C . ASP A 1 302 ? -14.467 -7.108 -22.970 1.00 94.12 302 ASP A C 1
ATOM 2399 O O . ASP A 1 302 ? -14.792 -7.192 -21.779 1.00 94.12 302 ASP A O 1
ATOM 2403 N N . LEU A 1 303 ? -15.069 -7.835 -23.914 1.00 94.75 303 LEU A N 1
ATOM 2404 C CA . LEU A 1 303 ? -16.143 -8.787 -23.657 1.00 94.75 303 LEU A CA 1
ATOM 2405 C C . LEU A 1 303 ? -15.670 -10.010 -22.865 1.00 94.75 303 LEU A C 1
ATOM 2407 O O . LEU A 1 303 ? -16.495 -10.629 -22.196 1.00 94.75 303 LEU A O 1
ATOM 2411 N N . THR A 1 304 ? -14.381 -10.362 -22.894 1.00 94.62 304 THR A N 1
ATOM 2412 C CA . THR A 1 304 ? -13.860 -11.523 -22.154 1.00 94.62 304 THR A CA 1
ATOM 2413 C C . THR A 1 304 ? -13.999 -11.344 -20.641 1.00 94.62 304 THR A C 1
ATOM 2415 O O . THR A 1 304 ? -14.368 -12.286 -19.937 1.00 94.62 304 THR A O 1
ATOM 2418 N N . TRP A 1 305 ? -13.797 -10.121 -20.144 1.00 95.62 305 TRP A N 1
ATOM 2419 C CA . TRP A 1 305 ? -14.011 -9.751 -18.746 1.00 95.62 305 TRP A CA 1
ATOM 2420 C C . TRP A 1 305 ? -15.492 -9.827 -18.365 1.00 95.62 305 TRP A C 1
ATOM 2422 O O . TRP A 1 305 ? -15.845 -10.452 -17.364 1.00 95.62 305 TRP A O 1
ATOM 2432 N N . ARG A 1 306 ? -16.378 -9.282 -19.210 1.00 92.19 306 ARG A N 1
ATOM 2433 C CA . ARG A 1 306 ? -17.838 -9.315 -18.986 1.00 92.19 306 ARG A CA 1
ATOM 2434 C C . ARG A 1 306 ? -18.419 -10.728 -19.039 1.00 92.19 306 ARG A C 1
ATOM 2436 O O . ARG A 1 306 ? -19.305 -11.053 -18.255 1.00 92.19 306 ARG A O 1
ATOM 2443 N N . ASN A 1 307 ? -17.899 -11.571 -19.926 1.00 95.19 307 ASN A N 1
ATOM 2444 C CA . ASN A 1 307 ? -18.329 -12.959 -20.100 1.00 95.19 307 ASN A CA 1
ATOM 2445 C C . ASN A 1 307 ? -17.617 -13.939 -19.150 1.00 95.19 307 ASN A C 1
ATOM 2447 O O . ASN A 1 307 ? -17.859 -15.148 -19.224 1.00 95.19 307 ASN A O 1
ATOM 2451 N N . LEU A 1 308 ? -16.755 -13.433 -18.256 1.00 96.81 308 LEU A N 1
ATOM 2452 C CA . LEU A 1 308 ? -15.978 -14.204 -17.278 1.00 96.81 308 LEU A CA 1
ATOM 2453 C C . LEU A 1 308 ? -14.991 -15.203 -17.912 1.00 96.81 308 LEU A C 1
ATOM 2455 O O . LEU A 1 308 ? -14.563 -16.154 -17.267 1.00 96.81 308 LEU A O 1
ATOM 2459 N N . THR A 1 309 ? -14.634 -15.026 -19.184 1.00 96.12 309 THR A N 1
ATOM 2460 C CA . THR A 1 309 ? -13.731 -15.926 -19.919 1.00 96.12 309 THR A CA 1
ATOM 2461 C C . THR A 1 309 ? -12.289 -15.436 -19.955 1.00 96.12 309 THR A C 1
ATOM 2463 O O . THR A 1 309 ? -11.433 -16.153 -20.459 1.00 96.12 309 THR A O 1
ATOM 2466 N N . ALA A 1 310 ? -11.989 -14.253 -19.415 1.00 95.69 310 ALA A N 1
ATOM 2467 C CA . ALA A 1 310 ? -10.657 -13.652 -19.477 1.00 95.69 310 ALA A CA 1
ATOM 2468 C C . ALA A 1 310 ? -9.538 -14.555 -18.925 1.00 95.69 310 ALA A C 1
ATOM 2470 O O . ALA A 1 310 ? -8.465 -14.638 -19.521 1.00 95.69 310 ALA A O 1
ATOM 2471 N N . LEU A 1 311 ? -9.791 -15.309 -17.844 1.00 95.75 311 LEU A N 1
ATOM 2472 C CA . LEU A 1 311 ? -8.784 -16.221 -17.284 1.00 95.75 311 LEU A CA 1
ATOM 2473 C C . LEU A 1 311 ? -8.437 -17.416 -18.186 1.00 95.75 311 LEU A C 1
ATOM 2475 O O . LEU A 1 311 ? -7.443 -18.083 -17.931 1.00 95.75 311 LEU A O 1
ATOM 2479 N N . GLN A 1 312 ? -9.205 -17.670 -19.249 1.00 93.88 312 GLN A N 1
ATOM 2480 C CA . GLN A 1 312 ? -8.851 -18.682 -20.252 1.00 93.88 312 GLN A CA 1
ATOM 2481 C C . GLN A 1 312 ? -7.632 -18.255 -21.076 1.00 93.88 312 GLN A C 1
ATOM 2483 O O . GLN A 1 312 ? -6.817 -19.096 -21.430 1.00 93.88 312 GLN A O 1
ATOM 2488 N N . PHE A 1 313 ? -7.474 -16.952 -21.310 1.00 92.50 313 PHE A N 1
ATOM 2489 C CA . PHE A 1 313 ? -6.353 -16.392 -22.068 1.00 92.50 313 PHE A CA 1
ATOM 2490 C C . PHE A 1 313 ? -5.266 -15.821 -21.155 1.00 92.50 313 PHE A C 1
ATOM 2492 O O . PHE A 1 313 ? -4.089 -15.866 -21.489 1.00 92.50 313 PHE A O 1
ATOM 2499 N N . HIS A 1 314 ? -5.638 -15.338 -19.964 1.00 94.06 314 HIS A N 1
ATOM 2500 C CA . HIS A 1 314 ? -4.714 -14.682 -19.038 1.00 94.06 314 HIS A CA 1
ATOM 2501 C C . HIS A 1 314 ? -3.448 -15.496 -18.750 1.00 94.06 314 HIS A C 1
ATOM 2503 O O . HIS A 1 314 ? -2.355 -14.944 -18.781 1.00 94.06 314 HIS A O 1
ATOM 2509 N N . PHE A 1 315 ? -3.583 -16.801 -18.490 1.00 94.50 315 PHE A N 1
ATOM 2510 C CA . PHE A 1 315 ? -2.438 -17.646 -18.145 1.00 94.50 315 PHE A CA 1
ATOM 2511 C C . PHE A 1 315 ? -1.448 -17.842 -19.301 1.00 94.50 315 PHE A C 1
ATOM 2513 O O . PHE A 1 315 ? -0.279 -18.128 -19.043 1.00 94.50 315 PHE A O 1
ATOM 2520 N N . GLU A 1 316 ? -1.903 -17.651 -20.541 1.00 90.62 316 GLU A N 1
ATOM 2521 C CA . GLU A 1 316 ? -1.085 -17.685 -21.755 1.00 90.62 316 GLU A CA 1
ATOM 2522 C C . GLU A 1 316 ? -0.430 -16.323 -22.031 1.00 90.62 316 GLU A C 1
ATOM 2524 O O . GLU A 1 316 ? 0.737 -16.263 -22.409 1.00 90.62 316 GLU A O 1
ATOM 2529 N N . THR A 1 317 ? -1.157 -15.222 -21.810 1.00 91.31 317 THR A N 1
ATOM 2530 C CA . THR A 1 317 ? -0.720 -13.868 -22.194 1.00 91.31 317 THR A CA 1
ATOM 2531 C C . THR A 1 317 ? -0.050 -13.072 -21.073 1.00 91.31 317 THR A C 1
ATOM 2533 O O . THR A 1 317 ? 0.384 -11.942 -21.294 1.00 91.31 317 THR A O 1
ATOM 2536 N N . GLN A 1 318 ? -0.022 -13.592 -19.847 1.00 92.81 318 GLN A N 1
ATOM 2537 C CA . GLN A 1 318 ? 0.608 -12.919 -18.712 1.00 92.81 318 GLN A CA 1
ATOM 2538 C C . GLN A 1 318 ? 2.141 -12.833 -18.849 1.00 92.81 318 GLN A C 1
ATOM 2540 O O . GLN A 1 318 ? 2.754 -13.665 -19.520 1.00 92.81 318 GLN A O 1
ATOM 2545 N N . PRO A 1 319 ? 2.795 -11.874 -18.169 1.00 89.12 319 PRO A N 1
ATOM 2546 C CA . PRO A 1 319 ? 4.249 -11.790 -18.118 1.00 89.12 319 PRO A CA 1
ATOM 2547 C C . PRO A 1 319 ? 4.883 -13.054 -17.528 1.00 89.12 319 PRO A C 1
ATOM 2549 O O . PRO A 1 319 ? 4.515 -13.489 -16.434 1.00 89.12 319 PRO A O 1
ATOM 2552 N N . LEU A 1 320 ? 5.868 -13.603 -18.251 1.00 91.62 320 LEU A N 1
ATOM 2553 C CA . LEU A 1 320 ? 6.748 -14.692 -17.806 1.00 91.62 320 LEU A CA 1
ATOM 2554 C C . LEU A 1 320 ? 5.978 -15.807 -17.057 1.00 91.62 320 LEU A C 1
ATOM 2556 O O . LEU A 1 320 ? 6.164 -15.975 -15.845 1.00 91.62 320 LEU A O 1
ATOM 2560 N N . PRO A 1 321 ? 5.081 -16.543 -17.746 1.00 92.75 321 PRO A N 1
ATOM 2561 C CA . PRO A 1 321 ? 4.259 -17.572 -17.120 1.00 92.75 321 PRO A CA 1
ATOM 2562 C C . PRO A 1 321 ? 5.133 -18.669 -16.506 1.00 92.75 321 PRO A C 1
ATOM 2564 O O . PRO A 1 321 ? 6.150 -19.076 -17.071 1.00 92.75 321 PRO A O 1
ATOM 2567 N N . THR A 1 322 ? 4.736 -19.162 -15.334 1.00 94.12 322 THR A N 1
ATOM 2568 C CA . THR A 1 322 ? 5.446 -20.260 -14.671 1.00 94.12 322 THR A CA 1
ATOM 2569 C C . THR A 1 322 ? 4.920 -21.620 -15.138 1.00 94.12 322 THR A C 1
ATOM 2571 O O . THR A 1 322 ? 3.877 -21.731 -15.786 1.00 94.12 322 THR A O 1
ATOM 2574 N N . TRP A 1 323 ? 5.595 -22.692 -14.720 1.00 94.81 323 TRP A N 1
ATOM 2575 C CA . TRP A 1 323 ? 5.117 -24.062 -14.927 1.00 94.81 323 TRP A CA 1
ATOM 2576 C C . TRP A 1 323 ? 3.716 -24.314 -14.331 1.00 94.81 323 TRP A C 1
ATOM 2578 O O . TRP A 1 323 ? 2.921 -25.045 -14.916 1.00 94.81 323 TRP A O 1
ATOM 2588 N N . LEU A 1 324 ? 3.366 -23.671 -13.207 1.00 95.62 324 LEU A N 1
ATOM 2589 C CA . LEU A 1 324 ? 2.012 -23.748 -12.646 1.00 95.62 324 LEU A CA 1
ATOM 2590 C C . LEU A 1 324 ? 1.004 -22.952 -13.478 1.00 95.62 324 LEU A C 1
ATOM 2592 O O . LEU A 1 324 ? -0.151 -23.361 -13.564 1.00 95.62 324 LEU A O 1
ATOM 2596 N N . GLY A 1 325 ? 1.427 -21.852 -14.110 1.00 95.69 325 GLY A N 1
ATOM 2597 C CA . GLY A 1 325 ? 0.603 -21.103 -15.061 1.00 95.69 325 GLY A CA 1
ATOM 2598 C C . GLY A 1 325 ? 0.133 -21.975 -16.227 1.00 95.69 325 GLY A C 1
ATOM 2599 O O . GLY A 1 325 ? -1.042 -21.932 -16.584 1.00 95.69 325 GLY A O 1
ATOM 2600 N N . TRP A 1 326 ? 1.006 -22.851 -16.737 1.00 95.31 326 TRP A N 1
ATOM 2601 C CA . TRP A 1 326 ? 0.643 -23.827 -17.772 1.00 95.31 326 TRP A CA 1
ATOM 2602 C C . TRP A 1 326 ? -0.459 -24.789 -17.304 1.00 95.31 326 TRP A C 1
ATOM 2604 O O . TRP A 1 326 ? -1.459 -24.983 -17.992 1.00 95.31 326 TRP A O 1
ATOM 2614 N N . HIS A 1 327 ? -0.337 -25.343 -16.093 1.00 95.75 327 HIS A N 1
ATOM 2615 C CA . HIS A 1 327 ? -1.389 -26.193 -15.526 1.00 95.75 327 HIS A CA 1
ATOM 2616 C C . HIS A 1 327 ? -2.694 -25.424 -15.282 1.00 95.75 327 HIS A C 1
ATOM 2618 O O . HIS A 1 327 ? -3.774 -25.962 -15.525 1.00 95.75 327 HIS A O 1
ATOM 2624 N N . ALA A 1 328 ? -2.604 -24.171 -14.826 1.00 95.56 328 ALA A N 1
ATOM 2625 C CA . ALA A 1 328 ? -3.760 -23.314 -14.592 1.00 95.56 328 ALA A CA 1
ATOM 2626 C C . ALA A 1 328 ? -4.523 -23.009 -15.892 1.00 95.56 328 ALA A C 1
ATOM 2628 O O . ALA A 1 328 ? -5.753 -23.035 -15.892 1.00 95.56 328 ALA A O 1
ATOM 2629 N N . HIS A 1 329 ? -3.812 -22.802 -17.004 1.00 96.12 329 HIS A N 1
ATOM 2630 C CA . HIS A 1 329 ? -4.407 -22.585 -18.324 1.00 96.12 329 HIS A CA 1
ATOM 2631 C C . HIS A 1 329 ? -5.294 -23.758 -18.775 1.00 96.12 329 HIS A C 1
ATOM 2633 O O . HIS A 1 329 ? -6.353 -23.552 -19.363 1.00 96.12 329 HIS A O 1
ATOM 2639 N N . HIS A 1 330 ? -4.909 -24.992 -18.440 1.00 96.44 330 HIS A N 1
ATOM 2640 C CA . HIS A 1 330 ? -5.648 -26.199 -18.819 1.00 96.44 330 HIS A CA 1
ATOM 2641 C C . HIS A 1 330 ? -6.790 -26.580 -17.863 1.00 96.44 330 HIS A C 1
ATOM 2643 O O . HIS A 1 330 ? -7.416 -27.630 -18.037 1.00 96.44 330 HIS A O 1
ATOM 2649 N N . LEU A 1 331 ? -7.091 -25.758 -16.854 1.00 96.88 331 LEU A N 1
ATOM 2650 C CA . LEU A 1 331 ? -8.218 -26.020 -15.963 1.00 96.88 331 LEU A CA 1
ATOM 2651 C C . LEU A 1 331 ? -9.564 -25.955 -16.713 1.00 96.88 331 LEU A C 1
ATOM 2653 O O . LEU A 1 331 ? -9.721 -25.184 -17.662 1.00 96.88 331 LEU A O 1
ATOM 2657 N N . PRO A 1 332 ? -10.584 -26.719 -16.272 1.00 97.44 332 PRO A N 1
ATOM 2658 C CA . PRO A 1 332 ? -11.904 -26.683 -16.890 1.00 97.44 332 PRO A CA 1
ATOM 2659 C C . PRO A 1 332 ? -12.501 -25.270 -16.914 1.00 97.44 332 PRO A C 1
ATOM 2661 O O . PRO A 1 332 ? -12.412 -24.522 -15.939 1.00 97.44 332 PRO A O 1
ATOM 2664 N N . GLN A 1 333 ? -13.210 -24.931 -17.994 1.00 96.44 333 GLN A N 1
ATOM 2665 C CA . GLN A 1 333 ? -13.752 -23.582 -18.205 1.00 96.44 333 GLN A CA 1
ATOM 2666 C C . GLN A 1 333 ? -14.632 -23.071 -17.055 1.00 96.44 333 GLN A C 1
ATOM 2668 O O . GLN A 1 333 ? -14.605 -21.882 -16.745 1.00 96.44 333 GLN A O 1
ATOM 2673 N N . TRP A 1 334 ? -15.420 -23.943 -16.417 1.00 97.06 334 TRP A N 1
ATOM 2674 C CA . TRP A 1 334 ? -16.276 -23.552 -15.292 1.00 97.06 334 TRP A CA 1
ATOM 2675 C C . TRP A 1 334 ? -15.455 -23.077 -14.084 1.00 97.06 334 TRP A C 1
ATOM 2677 O O . TRP A 1 334 ? -15.866 -22.141 -13.394 1.00 97.06 334 TRP A O 1
ATOM 2687 N N . LEU A 1 335 ? -14.281 -23.676 -13.857 1.00 97.25 335 LEU A N 1
ATOM 2688 C CA . LEU A 1 335 ? -13.388 -23.308 -12.766 1.00 97.25 335 LEU A CA 1
ATOM 2689 C C . LEU A 1 335 ? -12.706 -21.971 -13.065 1.00 97.25 335 LEU A C 1
ATOM 2691 O O . LEU A 1 335 ? -12.661 -21.110 -12.193 1.00 97.25 335 LEU A O 1
ATOM 2695 N N . LEU A 1 336 ? -12.274 -21.754 -14.311 1.00 97.38 336 LEU A N 1
ATOM 2696 C CA . LEU A 1 336 ? -11.699 -20.479 -14.754 1.00 97.38 336 LEU A CA 1
ATOM 2697 C C . LEU A 1 336 ? -12.711 -19.328 -14.666 1.00 97.38 336 LEU A C 1
ATOM 2699 O O . LEU A 1 336 ? -12.391 -18.273 -14.123 1.00 97.38 336 LEU A O 1
ATOM 2703 N N . LYS A 1 337 ? -13.959 -19.553 -15.099 1.00 97.69 337 LYS A N 1
ATOM 2704 C CA . LYS A 1 337 ? -15.054 -18.581 -14.931 1.00 97.69 337 LYS A CA 1
ATOM 2705 C C . LYS A 1 337 ? -15.312 -18.265 -13.459 1.00 97.69 337 LYS A C 1
ATOM 2707 O O . LYS A 1 337 ? -15.439 -17.099 -13.089 1.00 97.69 337 LYS A O 1
ATOM 2712 N N . 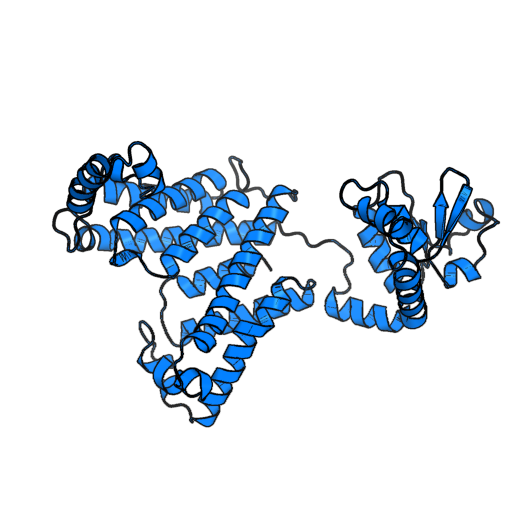SER A 1 338 ? -15.345 -19.293 -12.610 1.00 97.56 338 SER A N 1
ATOM 2713 C CA . SER A 1 338 ? -15.517 -19.119 -11.161 1.00 97.56 338 SER A CA 1
ATOM 2714 C C . SER A 1 338 ? -14.357 -18.328 -10.550 1.00 97.56 338 SER A C 1
ATOM 2716 O O . SER A 1 338 ? -14.584 -17.421 -9.753 1.00 97.56 338 SER A O 1
ATOM 2718 N N . ALA A 1 339 ? -13.121 -18.604 -10.971 1.00 97.25 339 ALA A N 1
ATOM 2719 C CA . ALA A 1 339 ? -11.943 -17.861 -10.543 1.00 97.25 339 ALA A CA 1
ATOM 2720 C C . ALA A 1 339 ? -12.005 -16.383 -10.968 1.00 97.25 339 ALA A C 1
ATOM 2722 O O . ALA A 1 339 ? -11.617 -15.522 -10.184 1.00 97.25 339 ALA A O 1
ATOM 2723 N N . THR A 1 340 ? -12.564 -16.059 -12.143 1.00 97.06 340 THR A N 1
ATOM 2724 C CA . THR A 1 340 ? -12.787 -14.660 -12.557 1.00 97.06 340 THR A CA 1
ATOM 2725 C C . THR A 1 340 ? -13.787 -13.948 -11.640 1.00 97.06 340 THR A C 1
ATOM 2727 O O . THR A 1 340 ? -13.560 -12.803 -11.254 1.00 97.06 340 THR A O 1
ATOM 2730 N N . VAL A 1 341 ? -14.863 -14.622 -11.216 1.00 97.69 341 VAL A N 1
ATOM 2731 C CA . VAL A 1 341 ? -15.818 -14.061 -10.238 1.00 97.69 341 VAL A CA 1
ATOM 2732 C C . VAL A 1 341 ? -15.149 -13.825 -8.883 1.00 97.69 341 VAL A C 1
ATOM 2734 O O . VAL A 1 341 ? -15.313 -12.760 -8.287 1.00 97.69 341 VAL A O 1
ATOM 2737 N N . VAL A 1 342 ? -14.365 -14.796 -8.401 1.00 98.00 342 VAL A N 1
ATOM 2738 C CA . VAL A 1 342 ? -13.615 -14.667 -7.142 1.00 98.00 342 VAL A CA 1
ATOM 2739 C C . VAL A 1 342 ? -12.621 -13.509 -7.220 1.00 98.00 342 VAL A C 1
ATOM 2741 O O . VAL A 1 342 ? -12.580 -12.689 -6.305 1.00 98.00 342 VAL A O 1
ATOM 2744 N N . MET A 1 343 ? -11.881 -13.393 -8.324 1.00 97.50 343 MET A N 1
ATOM 2745 C CA . MET A 1 343 ? -10.973 -12.278 -8.593 1.00 97.50 343 MET A CA 1
ATOM 2746 C C . MET A 1 343 ? -11.707 -10.932 -8.502 1.00 97.50 343 MET A C 1
ATOM 2748 O O . MET A 1 343 ? -11.241 -10.054 -7.783 1.00 97.50 343 MET A O 1
ATOM 2752 N N . TYR A 1 344 ? -12.888 -10.782 -9.117 1.00 97.75 344 TYR A N 1
ATOM 2753 C CA . TYR A 1 344 ? -13.684 -9.556 -8.973 1.00 97.75 344 TYR A CA 1
ATOM 2754 C C . TYR A 1 344 ? -14.082 -9.263 -7.526 1.00 97.75 344 TYR A C 1
ATOM 2756 O O . TYR A 1 344 ? -14.012 -8.115 -7.096 1.00 97.75 344 TYR A O 1
ATOM 2764 N N . GLY A 1 345 ? -14.465 -10.278 -6.749 1.00 98.12 345 GLY A N 1
ATOM 2765 C CA . GLY A 1 345 ? -14.726 -10.103 -5.319 1.00 98.12 345 GLY A CA 1
ATOM 2766 C C . GLY A 1 345 ? -13.494 -9.594 -4.560 1.00 98.12 345 GLY A C 1
ATOM 2767 O O . GLY A 1 345 ? -13.599 -8.670 -3.749 1.00 98.12 345 GLY A O 1
ATOM 2768 N N . ILE A 1 346 ? -12.319 -10.155 -4.858 1.00 98.50 346 ILE A N 1
ATOM 2769 C CA . ILE A 1 346 ? -11.043 -9.776 -4.235 1.00 98.50 346 ILE A CA 1
ATOM 2770 C C . ILE A 1 346 ? -10.591 -8.372 -4.657 1.00 98.50 346 ILE A C 1
ATOM 2772 O O . ILE A 1 346 ? -10.040 -7.646 -3.837 1.00 98.50 346 ILE A O 1
ATOM 2776 N N . GLU A 1 347 ? -10.824 -7.966 -5.900 1.00 98.25 347 GLU A N 1
ATOM 2777 C CA . GLU A 1 347 ? -10.375 -6.666 -6.410 1.00 98.25 347 GLU A CA 1
ATOM 2778 C C . GLU A 1 347 ? -11.379 -5.534 -6.156 1.00 98.25 347 GLU A C 1
ATOM 2780 O O . GLU A 1 347 ? -10.969 -4.395 -5.983 1.00 98.25 347 GLU A O 1
ATOM 2785 N N . LEU A 1 348 ? -12.686 -5.808 -6.085 1.00 98.00 348 LEU A N 1
ATOM 2786 C CA . LEU A 1 348 ? -13.710 -4.759 -5.960 1.00 98.00 348 LEU A CA 1
ATOM 2787 C C . LEU A 1 348 ? -14.319 -4.649 -4.560 1.00 98.00 348 LEU A C 1
ATOM 2789 O O . LEU A 1 348 ? -14.690 -3.555 -4.137 1.00 98.00 348 LEU A O 1
ATOM 2793 N N . VAL A 1 349 ? -14.435 -5.762 -3.827 1.00 98.19 349 VAL A N 1
ATOM 2794 C CA . VAL A 1 349 ? -15.139 -5.790 -2.531 1.00 98.19 349 VAL A CA 1
ATOM 2795 C C . VAL A 1 349 ? -14.160 -5.818 -1.364 1.00 98.19 349 VAL A C 1
ATOM 2797 O O . VAL A 1 349 ? -14.275 -5.013 -0.440 1.00 98.19 349 VAL A O 1
ATOM 2800 N N . VAL A 1 350 ? -13.172 -6.716 -1.399 1.00 98.31 350 VAL A N 1
ATOM 2801 C CA . VAL A 1 350 ? -12.187 -6.862 -0.312 1.00 98.31 350 VAL A CA 1
ATOM 2802 C C . VAL A 1 350 ? -11.422 -5.564 -0.004 1.00 98.31 350 VAL A C 1
ATOM 2804 O O . VAL A 1 350 ? -11.210 -5.303 1.183 1.00 98.31 350 VAL A O 1
ATOM 2807 N N . PRO A 1 351 ? -11.065 -4.688 -0.968 1.00 97.94 351 PRO A N 1
ATOM 2808 C CA . PRO A 1 351 ? -10.343 -3.459 -0.647 1.00 97.94 351 PRO A CA 1
ATOM 2809 C C . PRO A 1 351 ? -11.148 -2.499 0.232 1.00 97.94 351 PRO A C 1
ATOM 2811 O O . PRO A 1 351 ? -10.558 -1.765 1.017 1.00 97.94 351 PRO A O 1
ATOM 2814 N N . LEU A 1 352 ? -12.486 -2.545 0.213 1.00 97.38 352 LEU A N 1
ATOM 2815 C CA . LEU A 1 352 ? -13.320 -1.750 1.127 1.00 97.38 352 LEU A CA 1
ATOM 2816 C C . LEU A 1 352 ? -13.058 -2.110 2.601 1.00 97.38 352 LEU A C 1
ATOM 2818 O O . LEU A 1 352 ? -13.168 -1.265 3.492 1.00 97.38 352 LEU A O 1
ATOM 2822 N N . LEU A 1 353 ? -12.642 -3.354 2.867 1.00 97.25 353 LEU A N 1
ATOM 2823 C CA . LEU A 1 353 ? -12.311 -3.838 4.206 1.00 97.25 353 LEU A CA 1
ATOM 2824 C C . LEU A 1 353 ? -10.955 -3.319 4.720 1.00 97.25 353 LEU A C 1
ATOM 2826 O O . LEU A 1 353 ? -10.683 -3.429 5.916 1.00 97.25 353 LEU A O 1
ATOM 2830 N N . ILE A 1 354 ? -10.127 -2.687 3.877 1.00 96.81 354 ILE A N 1
ATOM 2831 C CA . ILE A 1 354 ? -8.874 -2.027 4.295 1.00 96.81 354 ILE A CA 1
ATOM 2832 C C . ILE A 1 354 ? -9.146 -0.927 5.328 1.00 96.81 354 ILE A C 1
ATOM 2834 O O . ILE A 1 354 ? -8.364 -0.731 6.258 1.00 96.81 354 ILE A O 1
ATOM 2838 N N . PHE A 1 355 ? -10.272 -0.225 5.217 1.00 94.62 355 PHE A N 1
ATOM 2839 C CA . PHE A 1 355 ? -10.648 0.831 6.163 1.00 94.62 355 PHE A CA 1
ATOM 2840 C C . PHE A 1 355 ? -11.517 0.319 7.317 1.00 94.62 355 PHE A C 1
ATOM 2842 O O . PHE A 1 355 ? -11.881 1.083 8.212 1.00 94.62 355 PHE A O 1
ATOM 2849 N N . ALA A 1 356 ? -11.813 -0.982 7.335 1.00 92.56 356 ALA A N 1
ATOM 2850 C CA . ALA A 1 356 ? -12.619 -1.602 8.368 1.00 92.56 356 ALA A CA 1
ATOM 2851 C C . ALA A 1 356 ? -11.824 -1.817 9.680 1.00 92.56 356 ALA A C 1
ATOM 2853 O O . ALA A 1 356 ? -10.592 -1.642 9.757 1.00 92.56 356 ALA A O 1
ATOM 2854 N N . PRO A 1 357 ? -12.521 -2.193 10.768 1.00 89.75 357 PRO A N 1
ATOM 2855 C CA . PRO A 1 357 ? -11.884 -2.537 12.030 1.00 89.75 357 PRO A CA 1
ATOM 2856 C C . PRO A 1 357 ? -10.904 -3.706 11.923 1.00 89.75 357 PRO A C 1
ATOM 2858 O O . PRO A 1 357 ? -10.880 -4.452 10.945 1.00 89.75 357 PRO A O 1
ATOM 2861 N N . ARG A 1 358 ? -10.097 -3.871 12.977 1.00 88.12 358 ARG A N 1
ATOM 2862 C CA . ARG A 1 358 ? -8.901 -4.724 12.991 1.00 88.12 358 ARG A CA 1
ATOM 2863 C C . ARG A 1 358 ? -9.114 -6.107 12.369 1.00 88.12 358 ARG A C 1
ATOM 2865 O O . ARG A 1 358 ? -8.309 -6.487 11.534 1.00 88.12 358 ARG A O 1
ATOM 2872 N N . ARG A 1 359 ? -10.144 -6.868 12.757 1.00 91.50 359 ARG A N 1
ATOM 2873 C CA . ARG A 1 359 ? -10.287 -8.255 12.276 1.00 91.50 359 ARG A CA 1
ATOM 2874 C C . ARG A 1 359 ? -10.674 -8.331 10.802 1.00 91.50 359 ARG A C 1
ATOM 2876 O O . ARG A 1 359 ? -10.106 -9.145 10.086 1.00 91.50 359 ARG A O 1
ATOM 2883 N N . LEU A 1 360 ? -11.569 -7.456 10.344 1.00 93.62 360 LEU A N 1
ATOM 2884 C CA . LEU A 1 360 ? -11.954 -7.377 8.929 1.00 93.62 360 LEU A CA 1
ATOM 2885 C C . LEU A 1 360 ? -10.791 -6.905 8.054 1.00 93.62 360 LEU A C 1
ATOM 2887 O O . LEU A 1 360 ? -10.576 -7.432 6.969 1.00 93.62 360 LEU A O 1
ATOM 2891 N N . ARG A 1 361 ? -9.992 -5.966 8.560 1.00 93.88 361 ARG A N 1
ATOM 2892 C CA . ARG A 1 361 ? -8.779 -5.506 7.886 1.00 93.88 361 ARG A CA 1
ATOM 2893 C C . ARG A 1 361 ? -7.691 -6.579 7.820 1.00 93.88 361 ARG A C 1
ATOM 2895 O O . ARG A 1 361 ? -7.046 -6.710 6.788 1.00 93.88 361 ARG A O 1
ATOM 2902 N N . LEU A 1 362 ? -7.509 -7.374 8.876 1.00 94.12 362 LEU A N 1
ATOM 2903 C CA . LEU A 1 362 ? -6.597 -8.524 8.843 1.00 94.12 362 LEU A CA 1
ATOM 2904 C C . LEU A 1 362 ? -7.094 -9.610 7.884 1.00 94.12 362 LEU A C 1
ATOM 2906 O O . LEU A 1 362 ? -6.291 -10.179 7.156 1.00 94.12 362 LEU A O 1
ATOM 2910 N N . PHE A 1 363 ? -8.406 -9.852 7.832 1.00 96.31 363 PHE A N 1
ATOM 2911 C CA . PHE A 1 363 ? -9.001 -10.724 6.822 1.00 96.31 363 PHE A CA 1
ATOM 2912 C C . PHE A 1 363 ? -8.703 -10.217 5.404 1.00 96.31 363 PHE A C 1
ATOM 2914 O O . PHE A 1 363 ? -8.239 -10.992 4.571 1.00 96.31 363 PHE A O 1
ATOM 2921 N N . ALA A 1 364 ? -8.873 -8.913 5.153 1.00 97.75 364 ALA A N 1
ATOM 2922 C CA . ALA A 1 364 ? -8.505 -8.297 3.881 1.00 97.75 364 ALA A CA 1
ATOM 2923 C C . ALA A 1 364 ? -7.021 -8.517 3.560 1.00 97.75 364 ALA A C 1
ATOM 2925 O O . ALA A 1 364 ? -6.700 -8.978 2.471 1.00 97.75 364 ALA A O 1
ATOM 2926 N N . ALA A 1 365 ? -6.126 -8.280 4.524 1.00 97.62 365 ALA A N 1
ATOM 2927 C CA . ALA A 1 365 ? -4.694 -8.516 4.362 1.00 97.62 365 ALA A CA 1
ATOM 2928 C C . ALA A 1 365 ? -4.386 -9.968 3.972 1.00 97.62 365 ALA A C 1
ATOM 2930 O O . ALA A 1 365 ? -3.603 -10.198 3.057 1.00 97.62 365 ALA A O 1
ATOM 2931 N N . SER A 1 366 ? -5.023 -10.946 4.623 1.00 98.06 366 SER A N 1
ATOM 2932 C CA . SER A 1 366 ? -4.835 -12.366 4.313 1.00 98.06 366 SER A CA 1
ATOM 2933 C C . SER A 1 366 ? -5.332 -12.734 2.916 1.00 98.06 366 SER A C 1
ATOM 2935 O O . SER A 1 366 ? -4.627 -13.429 2.190 1.00 98.06 366 SER A O 1
ATOM 2937 N N . VAL A 1 367 ? -6.519 -12.260 2.525 1.00 98.56 367 VAL A N 1
ATOM 2938 C CA . VAL A 1 367 ? -7.097 -12.547 1.203 1.00 98.56 367 VAL A CA 1
ATOM 2939 C C . VAL A 1 367 ? -6.276 -11.894 0.093 1.00 98.56 367 VAL A C 1
ATOM 2941 O O . VAL A 1 367 ? -5.934 -12.561 -0.880 1.00 98.56 367 VAL A O 1
ATOM 2944 N N . LEU A 1 368 ? -5.906 -10.620 0.258 1.00 98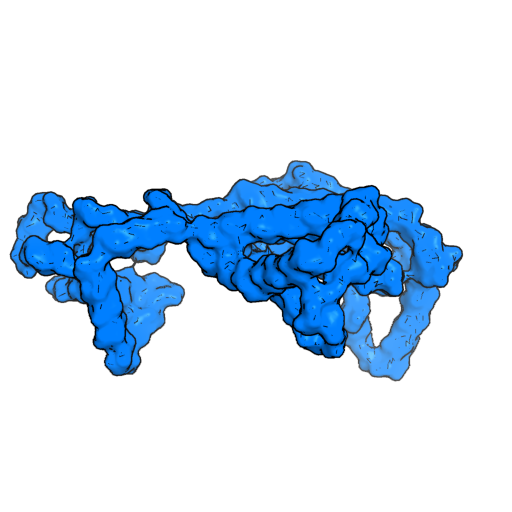.50 368 LEU A N 1
ATOM 2945 C CA . LEU A 1 368 ? -5.055 -9.907 -0.693 1.00 98.50 368 LEU A CA 1
ATOM 2946 C C . LEU A 1 368 ? -3.681 -10.573 -0.800 1.00 98.50 368 LEU A C 1
ATOM 2948 O O . LEU A 1 368 ? -3.202 -10.791 -1.908 1.00 98.50 368 LEU A O 1
ATOM 2952 N N . ALA A 1 369 ? -3.071 -10.968 0.320 1.00 98.25 369 ALA A N 1
ATOM 2953 C CA . ALA A 1 369 ? -1.783 -11.648 0.297 1.00 98.25 369 ALA A CA 1
ATOM 2954 C C . ALA A 1 369 ? -1.850 -13.006 -0.412 1.00 98.25 369 ALA A C 1
ATOM 2956 O O . ALA A 1 369 ? -1.011 -13.290 -1.263 1.00 98.25 369 ALA A O 1
ATOM 2957 N N . LEU A 1 370 ? -2.867 -13.822 -0.118 1.00 98.31 370 LEU A N 1
ATOM 2958 C CA . LEU A 1 370 ? -3.067 -15.101 -0.800 1.00 98.31 370 LEU A CA 1
ATOM 2959 C C . LEU A 1 370 ? -3.277 -14.908 -2.307 1.00 98.31 370 LEU A C 1
ATOM 2961 O O . LEU A 1 370 ? -2.732 -15.669 -3.102 1.00 98.31 370 LEU A O 1
ATOM 2965 N N . PHE A 1 371 ? -4.021 -13.872 -2.697 1.00 98.25 371 PHE A N 1
ATOM 2966 C CA . PHE A 1 371 ? -4.227 -13.531 -4.099 1.00 98.25 371 PHE A CA 1
ATOM 2967 C C . PHE A 1 371 ? -2.912 -13.167 -4.799 1.00 98.25 371 PHE A C 1
ATOM 2969 O O . PHE A 1 371 ? -2.611 -13.724 -5.851 1.00 98.25 371 PHE A O 1
ATOM 2976 N N . GLN A 1 372 ? -2.076 -12.323 -4.185 1.00 98.06 372 GLN A N 1
ATOM 2977 C CA . GLN A 1 372 ? -0.759 -11.983 -4.736 1.00 98.06 372 GLN A CA 1
ATOM 2978 C C . GLN A 1 372 ? 0.166 -13.203 -4.834 1.00 98.06 372 GLN A C 1
ATOM 2980 O O . GLN A 1 372 ? 0.857 -13.364 -5.836 1.00 98.06 372 GLN A O 1
ATOM 2985 N N . LEU A 1 373 ? 0.145 -14.096 -3.840 1.00 97.56 373 LEU A N 1
ATOM 2986 C CA . LEU A 1 373 ? 0.913 -15.344 -3.878 1.00 97.56 373 LEU A CA 1
ATOM 2987 C C . LEU A 1 373 ? 0.437 -16.284 -4.994 1.00 97.56 373 LEU A C 1
ATOM 2989 O O . LEU A 1 373 ? 1.264 -16.917 -5.642 1.00 97.56 373 LEU A O 1
ATOM 2993 N N . ALA A 1 374 ? -0.871 -16.357 -5.253 1.00 96.56 374 ALA A N 1
ATOM 2994 C CA . ALA A 1 374 ? -1.417 -17.139 -6.361 1.00 96.56 374 ALA A CA 1
ATOM 2995 C C . ALA A 1 374 ? -1.000 -16.570 -7.730 1.00 96.56 374 ALA A C 1
ATOM 2997 O O . ALA A 1 374 ? -0.649 -17.334 -8.632 1.00 96.56 374 ALA A O 1
ATOM 2998 N N . ILE A 1 375 ? -0.973 -15.239 -7.871 1.00 96.31 375 ILE A N 1
ATOM 2999 C CA . ILE A 1 375 ? -0.458 -14.578 -9.079 1.00 96.31 375 ILE A CA 1
ATOM 3000 C C . ILE A 1 375 ? 1.028 -14.908 -9.259 1.00 96.31 375 ILE A C 1
ATOM 3002 O O . ILE A 1 375 ? 1.407 -15.400 -10.314 1.00 96.31 375 ILE A O 1
ATOM 3006 N N . MET A 1 376 ? 1.851 -14.755 -8.215 1.00 96.19 376 MET A N 1
ATOM 3007 C CA . MET A 1 376 ? 3.281 -15.105 -8.260 1.00 96.19 376 MET A CA 1
ATOM 3008 C C . MET A 1 376 ? 3.534 -16.580 -8.578 1.00 96.19 376 MET A C 1
ATOM 3010 O O . MET A 1 376 ? 4.526 -16.927 -9.214 1.00 96.19 376 MET A O 1
ATOM 3014 N N . ALA A 1 377 ? 2.658 -17.468 -8.104 1.00 96.06 377 ALA A N 1
ATOM 3015 C CA . ALA A 1 377 ? 2.773 -18.888 -8.383 1.00 96.06 377 ALA A CA 1
ATOM 3016 C C . ALA A 1 377 ? 2.543 -19.187 -9.867 1.00 96.06 377 ALA A C 1
ATOM 3018 O O . ALA A 1 377 ? 3.145 -20.129 -10.370 1.00 96.06 377 ALA A O 1
ATOM 3019 N N . THR A 1 378 ? 1.711 -18.407 -10.564 1.00 96.50 378 THR A N 1
ATOM 3020 C CA . THR A 1 378 ? 1.279 -18.671 -11.948 1.00 96.50 378 THR A CA 1
ATOM 3021 C C . THR A 1 378 ? 1.977 -17.807 -13.000 1.00 96.50 378 THR A C 1
ATOM 3023 O O . THR A 1 378 ? 2.106 -18.256 -14.138 1.00 96.50 378 THR A O 1
ATOM 3026 N N . GLY A 1 379 ? 2.487 -16.629 -12.644 1.00 95.12 379 GLY A N 1
ATOM 3027 C CA . GLY A 1 379 ? 3.252 -15.743 -13.523 1.00 95.12 379 GLY A CA 1
ATOM 3028 C C . GLY A 1 379 ? 4.228 -14.861 -12.747 1.00 95.12 379 GLY A C 1
ATOM 3029 O O . GLY A 1 379 ? 4.161 -14.761 -11.521 1.00 95.12 379 GLY A O 1
ATOM 3030 N N . ASN A 1 380 ? 5.158 -14.221 -13.455 1.00 93.19 380 ASN A N 1
ATOM 3031 C CA . ASN A 1 380 ? 6.184 -13.383 -12.842 1.00 93.19 380 ASN A CA 1
ATOM 3032 C C . ASN A 1 380 ? 6.078 -11.932 -13.327 1.00 93.19 380 ASN A C 1
ATOM 3034 O O . ASN A 1 380 ? 6.459 -11.596 -14.445 1.00 93.19 380 ASN A O 1
ATOM 3038 N N . TYR A 1 381 ? 5.615 -11.064 -12.426 1.00 92.62 381 TYR A N 1
ATOM 3039 C CA . TYR A 1 381 ? 5.425 -9.627 -12.641 1.00 92.62 381 TYR A CA 1
ATOM 3040 C C . TYR A 1 381 ? 6.546 -8.805 -11.975 1.00 92.62 381 TYR A C 1
ATOM 3042 O O . TYR A 1 381 ? 6.311 -7.734 -11.408 1.00 92.62 381 TYR A O 1
ATOM 3050 N N . GLY A 1 382 ? 7.768 -9.347 -11.956 1.00 92.19 382 GLY A N 1
ATOM 3051 C CA . GLY A 1 382 ? 8.917 -8.734 -11.295 1.00 92.19 382 GLY A CA 1
ATOM 3052 C C . GLY A 1 382 ? 8.682 -8.572 -9.793 1.00 92.19 382 GLY A C 1
ATOM 3053 O O . GLY A 1 382 ? 8.307 -9.512 -9.092 1.00 92.19 382 GLY A O 1
ATOM 3054 N N . PHE A 1 383 ? 8.884 -7.360 -9.278 1.00 94.94 383 PHE A N 1
ATOM 3055 C CA . PHE A 1 383 ? 8.653 -7.050 -7.865 1.00 94.94 383 PHE A CA 1
ATOM 3056 C C . PHE A 1 383 ? 7.231 -6.543 -7.562 1.00 94.94 383 PHE A C 1
ATOM 3058 O O . PHE A 1 383 ? 6.952 -6.212 -6.411 1.00 94.94 383 PHE A O 1
ATOM 3065 N N . PHE A 1 384 ? 6.313 -6.509 -8.538 1.00 96.00 384 PHE A N 1
ATOM 3066 C CA . PHE A 1 384 ? 4.954 -5.970 -8.369 1.00 96.00 384 PHE A CA 1
ATOM 3067 C C . PHE A 1 384 ? 4.161 -6.654 -7.244 1.00 96.00 384 PHE A C 1
ATOM 3069 O O . PHE A 1 384 ? 3.663 -6.005 -6.317 1.00 96.00 384 PHE A O 1
ATOM 3076 N N . ASN A 1 385 ? 4.061 -7.986 -7.297 1.00 96.56 385 ASN A N 1
ATOM 3077 C CA . ASN A 1 385 ? 3.292 -8.746 -6.313 1.00 96.56 385 ASN A CA 1
ATOM 3078 C C . ASN A 1 385 ? 3.959 -8.696 -4.932 1.00 96.56 385 ASN A C 1
ATOM 3080 O O . ASN A 1 385 ? 3.275 -8.533 -3.922 1.00 96.56 385 ASN A O 1
ATOM 3084 N N . VAL A 1 386 ? 5.297 -8.759 -4.886 1.00 97.38 386 VAL A N 1
ATOM 3085 C CA . VAL A 1 386 ? 6.073 -8.607 -3.645 1.00 97.38 386 VAL A CA 1
ATOM 3086 C C . VAL A 1 386 ? 5.805 -7.242 -3.019 1.00 97.38 386 VAL A C 1
ATOM 3088 O O . VAL A 1 386 ? 5.515 -7.160 -1.829 1.00 97.38 386 VAL A O 1
ATOM 3091 N N . LEU A 1 387 ? 5.826 -6.171 -3.808 1.00 97.69 387 LEU A N 1
ATOM 3092 C CA . LEU A 1 387 ? 5.539 -4.824 -3.328 1.00 97.69 387 LEU A CA 1
ATOM 3093 C C . LEU A 1 387 ? 4.096 -4.699 -2.817 1.00 97.69 387 LEU A C 1
ATOM 3095 O O . LEU A 1 387 ? 3.861 -4.091 -1.774 1.00 97.69 387 LEU A O 1
ATOM 3099 N N . THR A 1 388 ? 3.138 -5.358 -3.470 1.00 97.88 388 THR A N 1
ATOM 3100 C CA . THR A 1 388 ? 1.747 -5.419 -2.994 1.00 97.88 388 THR A CA 1
ATOM 3101 C C . THR A 1 388 ? 1.626 -6.156 -1.651 1.00 97.88 388 THR A C 1
ATOM 3103 O O . THR A 1 388 ? 0.892 -5.714 -0.762 1.00 97.88 388 THR A O 1
ATOM 3106 N N . LEU A 1 389 ? 2.398 -7.230 -1.441 1.00 98.31 389 LEU A N 1
ATOM 3107 C CA . LEU A 1 389 ? 2.511 -7.900 -0.137 1.00 98.31 389 LEU A CA 1
ATOM 3108 C C . LEU A 1 389 ? 3.123 -6.976 0.927 1.00 98.31 389 LEU A C 1
ATOM 3110 O O . LEU A 1 389 ? 2.662 -6.964 2.070 1.00 98.31 389 LEU A O 1
ATOM 3114 N N . VAL A 1 390 ? 4.116 -6.162 0.558 1.00 98.25 390 VAL A N 1
ATOM 3115 C CA . VAL A 1 390 ? 4.703 -5.155 1.454 1.00 98.25 390 VAL A CA 1
ATOM 3116 C C . VAL A 1 390 ? 3.670 -4.102 1.856 1.00 98.25 390 VAL A C 1
ATOM 3118 O O . VAL A 1 390 ? 3.570 -3.781 3.040 1.00 98.25 390 VAL A O 1
ATOM 3121 N N . LEU A 1 391 ? 2.847 -3.613 0.924 1.00 98.12 391 LEU A N 1
ATOM 3122 C CA . LEU A 1 391 ? 1.752 -2.682 1.225 1.00 98.12 391 LEU A CA 1
ATOM 3123 C C . LEU A 1 391 ? 0.733 -3.278 2.214 1.00 98.12 391 LEU A C 1
ATOM 3125 O O . LEU A 1 391 ? 0.218 -2.558 3.074 1.00 98.12 391 LEU A O 1
ATOM 3129 N N . CYS A 1 392 ? 0.491 -4.594 2.169 1.00 97.56 392 CYS A N 1
ATOM 3130 C CA . CYS A 1 392 ? -0.393 -5.276 3.120 1.00 97.56 392 CYS A CA 1
ATOM 3131 C C . CYS A 1 392 ? 0.109 -5.210 4.576 1.00 97.56 392 CYS A C 1
ATOM 3133 O O . CYS A 1 392 ? -0.702 -5.337 5.490 1.00 97.56 392 CYS A O 1
ATOM 3135 N N . LEU A 1 393 ? 1.400 -4.935 4.830 1.00 95.38 393 LEU A N 1
ATOM 3136 C CA . LEU A 1 393 ? 1.926 -4.720 6.191 1.00 95.38 393 LEU A CA 1
ATOM 3137 C C . LEU A 1 393 ? 1.332 -3.476 6.875 1.00 95.38 393 LEU A C 1
ATOM 3139 O O . LEU A 1 393 ? 1.433 -3.333 8.096 1.00 95.38 393 LEU A O 1
ATOM 3143 N N . ALA A 1 394 ? 0.716 -2.567 6.114 1.00 93.00 394 ALA A N 1
ATOM 3144 C CA . ALA A 1 394 ? 0.027 -1.401 6.659 1.00 93.00 394 ALA A CA 1
ATOM 3145 C C . ALA A 1 394 ? -1.346 -1.734 7.282 1.00 93.00 394 ALA A C 1
ATOM 3147 O O . ALA A 1 394 ? -1.939 -0.872 7.947 1.00 93.00 394 ALA A O 1
ATOM 3148 N N . LEU A 1 395 ? -1.876 -2.943 7.062 1.00 92.19 395 LEU A N 1
ATOM 3149 C CA . LEU A 1 395 ? -3.189 -3.389 7.539 1.00 92.19 395 LEU A CA 1
ATOM 3150 C C . LEU A 1 395 ? -3.118 -3.912 8.980 1.00 92.19 395 LEU A C 1
ATOM 3152 O O . LEU A 1 395 ? -3.886 -3.368 9.824 1.00 92.19 395 LEU A O 1
#

Radius of gyration: 27.85 Å; chains: 1; bounding box: 62×55×76 Å

Secondary structure (DSSP, 8-state):
-EE-SS-HHHHHHHHHHTTTS-TT---EETT-HHHHHH-TTS-HHHHHHS-EEE-TTS-EEEHHHHHHHHTTTSTTTHHHHHHHHHSTTHHHHHHHHHHHHHHTHHHHHHHHHHHT-S--SPPP-HHHHHHHHHHHHHHHHHHHHHHHTTHHHHHSTTSSS-HHHHHHHHHHHHHHTT-GGGHHHHS--GGGT--SHHHHHHHHHHHHHHHHHHHTTBSHHHHHHHHHHHHHHHHHHHGGGS-SHHHHHHHHHHHHHHHHS-SSSB------HHHHHHHHHHHHHHHHHHHHHHHHHHHS--HHHHTT-HHHHHHHHSSSB-HHHHHHHTS-HHHHHHHHHHHHIIIIIGGGGGGS-HHHHHHHHHHHHHHHHHHHHHB--TTHHHHHHHHHTT-

pLDDT: mean 92.16, std 6.75, range [58.0, 98.88]